Protein 7RG6 (pdb70)

Structure (mmCIF, N/CA/C/O backbone):
data_7RG6
#
_entry.id   7RG6
#
_cell.length_a   78.692
_cell.length_b   90.310
_cell.length_c   100.000
_cell.angle_alpha   90.000
_cell.angle_beta   90.000
_cell.angle_gamma   90.000
#
_symmetry.space_group_name_H-M   'P 21 21 21'
#
loop_
_entity.id
_entity.type
_entity.pdbx_description
1 polymer 'Importin subunit alpha-1'
2 polymer 'Non-structural protein ORF4b'
3 water water
#
loop_
_atom_site.group_PDB
_atom_site.id
_atom_site.type_symbol
_atom_site.label_atom_id
_atom_site.label_alt_id
_atom_site.label_comp_id
_atom_site.label_asym_id
_atom_site.label_entity_id
_atom_site.label_seq_id
_atom_site.pdbx_PDB_ins_code
_atom_site.Cartn_x
_atom_site.Cartn_y
_atom_site.Cartn_z
_atom_site.occupancy
_atom_site.B_iso_or_equiv
_atom_site.auth_seq_id
_atom_site.auth_comp_id
_atom_site.auth_asym_id
_atom_site.auth_atom_id
_atom_site.pdbx_PDB_model_num
ATOM 1 N N . GLY A 1 53 ? 6.16593 -17.62491 19.47668 1.000 66.16748 72 GLY A N 1
ATOM 2 C CA . GLY A 1 53 ? 4.99100 -17.45141 20.30952 1.000 60.96938 72 GLY A CA 1
ATOM 3 C C . GLY A 1 53 ? 3.79124 -16.96124 19.52564 1.000 68.92085 72 GLY A C 1
ATOM 4 O O . GLY A 1 53 ? 2.91699 -17.74387 19.14965 1.000 66.53863 72 GLY A O 1
ATOM 7 N N . THR A 1 54 ? 3.75186 -15.65437 19.27923 1.000 71.89190 73 THR A N 1
ATOM 8 C CA . THR A 1 54 ? 2.68457 -15.01353 18.51906 1.000 66.15953 73 THR A CA 1
ATOM 9 C C . THR A 1 54 ? 3.19210 -14.53287 17.16252 1.000 65.41435 73 THR A C 1
ATOM 10 O O . THR A 1 54 ? 2.80066 -13.47199 16.67203 1.000 62.09951 73 THR A O 1
ATOM 21 N N . VAL A 1 55 ? 4.06694 -15.31934 16.54069 1.000 66.17529 74 VAL A N 1
ATOM 22 C CA . VAL A 1 55 ? 4.71813 -14.95575 15.28852 1.000 70.59829 74 VAL A CA 1
ATOM 23 C C . VAL A 1 55 ? 4.22424 -15.89036 14.19324 1.000 67.10180 74 VAL A C 1
ATOM 24 O O . VAL A 1 55 ? 4.25323 -17.11678 14.35285 1.000 63.17093 74 VAL A O 1
ATOM 37 N N . ASN A 1 56 ? 3.76468 -15.30757 13.08532 1.000 64.16637 75 ASN A N 1
ATOM 38 C CA . ASN A 1 56 ? 3.38087 -16.06017 11.89182 1.000 59.45988 75 ASN A CA 1
ATOM 39 C C . ASN A 1 56 ? 2.14346 -16.92232 12.13420 1.000 59.01181 75 ASN A C 1
ATOM 40 O O . ASN A 1 56 ? 2.03407 -18.03095 11.60916 1.000 60.58602 75 ASN A O 1
ATOM 51 N N . TRP A 1 57 ? 1.20453 -16.41578 12.92671 1.000 54.88368 76 TRP A N 1
ATOM 52 C CA . TRP A 1 57 ? -0.06391 -17.10762 13.09260 1.000 47.03482 76 TRP A CA 1
ATOM 53 C C . TRP A 1 57 ? -0.86570 -17.05738 11.79614 1.000 51.75795 76 TRP A C 1
ATOM 54 O O . TRP A 1 57 ? -0.70756 -16.14995 10.97460 1.000 50.19951 76 TRP A O 1
ATOM 75 N N . SER A 1 58 ? -1.73612 -18.04387 11.62037 1.000 50.28778 77 SER A N 1
ATOM 76 C CA . SER A 1 58 ? -2.72114 -18.01351 10.55241 1.000 51.17975 77 SER A CA 1
ATOM 77 C C . SER A 1 58 ? -3.94888 -17.24698 11.02708 1.000 48.70274 77 SER A C 1
ATOM 78 O O . SER A 1 58 ? -4.23073 -17.17201 12.22648 1.000 53.10805 77 SER A O 1
ATOM 86 N N . VAL A 1 59 ? -4.67910 -16.66795 10.07214 1.000 42.41658 78 VAL A N 1
ATOM 87 C CA . VAL A 1 59 ? -5.91828 -15.98273 10.42297 1.000 47.37525 78 VAL A CA 1
ATOM 88 C C . VAL A 1 59 ? -6.87319 -16.94201 11.11664 1.000 43.51257 78 VAL A C 1
ATOM 89 O O . VAL A 1 59 ? -7.64544 -16.53768 11.99472 1.000 44.61521 78 VAL A O 1
ATOM 102 N N . GLU A 1 60 ? -6.83573 -18.22330 10.74401 1.000 45.94516 79 GLU A N 1
ATOM 103 C CA . GLU A 1 60 ? -7.66664 -19.21631 11.41624 1.000 52.31246 79 GLU A CA 1
ATOM 104 C C . GLU A 1 60 ? -7.33368 -19.28727 12.90048 1.000 39.05478 79 GLU A C 1
ATOM 105 O O . GLU A 1 60 ? -8.22924 -19.28364 13.75293 1.000 50.14750 79 GLU A O 1
ATOM 117 N N . ASP A 1 61 ? -6.04148 -19.35932 13.22724 1.000 43.98976 80 ASP A N 1
ATOM 118 C CA . ASP A 1 61 ? -5.63495 -19.44153 14.62586 1.000 47.75432 80 ASP A CA 1
ATOM 119 C C . ASP A 1 61 ? -5.97117 -18.15875 15.37426 1.000 41.69688 80 ASP A C 1
ATOM 120 O O . ASP A 1 61 ? -6.39703 -18.20257 16.53478 1.000 41.02421 80 ASP A O 1
ATOM 129 N N . ILE A 1 62 ? -5.78172 -17.00669 14.72857 1.000 41.29416 81 ILE A N 1
ATOM 130 C CA . ILE A 1 62 ? -6.13659 -15.73802 15.35676 1.000 38.95521 81 ILE A CA 1
ATOM 131 C C . ILE A 1 62 ? -7.62236 -15.70723 15.68484 1.000 33.78761 81 ILE A C 1
ATOM 132 O O . ILE A 1 62 ? -8.02474 -15.28434 16.77607 1.000 41.69115 81 ILE A O 1
ATOM 148 N N . VAL A 1 63 ? -8.46051 -16.15537 14.74789 1.000 40.21481 82 VAL A N 1
ATOM 149 C CA . VAL A 1 63 ? -9.89940 -16.16678 14.98386 1.000 37.34591 82 VAL A CA 1
ATOM 150 C C . VAL A 1 63 ? -10.24802 -17.13798 16.10271 1.000 36.86113 82 VAL A C 1
ATOM 151 O O . VAL A 1 63 ? -11.07975 -16.83722 16.96711 1.000 36.17176 82 VAL A O 1
ATOM 164 N N . LYS A 1 64 ? -9.62804 -18.32029 16.10242 1.000 42.08051 83 LYS A N 1
ATOM 165 C CA . LYS A 1 64 ? -9.90000 -19.29189 17.15683 1.000 45.34802 83 LYS A CA 1
ATOM 166 C C . LYS A 1 64 ? -9.54109 -18.72661 18.52474 1.000 35.17114 83 LYS A C 1
ATOM 167 O O . LYS A 1 64 ? -10.27654 -18.92165 19.49927 1.000 42.40834 83 LYS A O 1
ATOM 186 N N . GLY A 1 65 ? -8.41811 -18.01323 18.61403 1.000 36.99541 84 GLY A N 1
ATOM 187 C CA . GLY A 1 65 ? -8.02513 -17.43271 19.88641 1.000 38.31682 84 GLY A CA 1
ATOM 188 C C . GLY A 1 65 ? -8.93177 -16.29694 20.32054 1.000 41.68390 84 GLY A C 1
ATOM 189 O O . GLY A 1 65 ? -9.30915 -16.20582 21.49229 1.000 36.51107 84 GLY A O 1
ATOM 193 N N . ILE A 1 66 ? -9.29955 -15.41730 19.38590 1.000 37.07255 85 ILE A N 1
ATOM 194 C CA . ILE A 1 66 ? -10.12541 -14.27152 19.75163 1.000 40.79076 85 ILE A CA 1
ATOM 195 C C . ILE A 1 66 ? -11.54464 -14.70823 20.09028 1.000 39.59530 85 ILE A C 1
ATOM 196 O O . ILE A 1 66 ? -12.22527 -14.05552 20.89130 1.000 45.86231 85 ILE A O 1
ATOM 212 N N . ASN A 1 67 ? -12.01530 -15.81094 19.50654 1.000 44.81286 86 ASN A N 1
ATOM 213 C CA . ASN A 1 67 ? -13.35981 -16.29695 19.78967 1.000 42.62241 86 ASN A CA 1
ATOM 214 C C . ASN A 1 67 ? -13.44487 -17.09745 21.08243 1.000 49.27490 86 ASN A C 1
ATOM 215 O O . ASN A 1 67 ? -14.55487 -17.41656 21.52086 1.000 49.63039 86 ASN A O 1
ATOM 226 N N . SER A 1 68 ? -12.31548 -17.43858 21.69416 1.000 47.35352 87 SER A N 1
ATOM 227 C CA . SER A 1 68 ? -12.34836 -18.05257 23.01273 1.000 43.60489 87 SER A CA 1
ATOM 228 C C . SER A 1 68 ? -12.69709 -17.00866 24.06516 1.000 45.71017 87 SER A C 1
ATOM 229 O O . SER A 1 68 ? -12.35657 -15.82845 23.94344 1.000 62.19739 87 SER A O 1
ATOM 237 N N . ASN A 1 69 ? -13.38404 -17.44984 25.11531 1.000 51.56759 88 ASN A N 1
ATOM 238 C CA . ASN A 1 69 ? -13.71512 -16.57085 26.22593 1.000 59.24084 88 ASN A CA 1
ATOM 239 C C . ASN A 1 69 ? -12.59994 -16.50020 27.23780 1.000 49.08465 88 ASN A C 1
ATOM 240 O O . ASN A 1 69 ? -12.84579 -16.33096 28.43668 1.000 60.73586 88 ASN A O 1
ATOM 251 N N . ASN A 1 70 ? -11.35895 -16.67320 26.78057 1.000 41.69935 89 ASN A N 1
ATOM 252 C CA . ASN A 1 70 ? -10.17190 -16.60099 27.62415 1.000 42.34275 89 ASN A CA 1
ATOM 253 C C . ASN A 1 70 ? -9.42782 -15.31842 27.26959 1.000 33.51463 89 ASN A C 1
ATOM 254 O O . ASN A 1 70 ? -8.83656 -15.21357 26.18853 1.000 30.34066 89 ASN A O 1
ATOM 265 N N . LEU A 1 71 ? -9.45321 -14.34827 28.18738 1.000 34.18677 90 LEU A N 1
ATOM 266 C CA . LEU A 1 71 ? -8.89543 -13.03056 27.89544 1.000 34.30173 90 LEU A CA 1
ATOM 267 C C . LEU A 1 71 ? -7.41325 -13.10495 27.55107 1.000 38.81255 90 LEU A C 1
ATOM 268 O O . LEU A 1 71 ? -6.92950 -12.31351 26.73567 1.000 37.14793 90 LEU A O 1
ATOM 284 N N . GLU A 1 72 ? -6.67821 -14.04990 28.14074 1.000 39.85468 91 GLU A N 1
ATOM 285 C CA . GLU A 1 72 ? -5.25505 -14.16897 27.83180 1.000 30.14158 91 GLU A CA 1
ATOM 286 C C . GLU A 1 72 ? -5.04073 -14.77205 26.44715 1.000 31.39058 91 GLU A C 1
ATOM 287 O O . GLU A 1 72 ? -4.15689 -14.33248 25.69969 1.000 36.76529 91 GLU A O 1
ATOM 299 N N . SER A 1 73 ? -5.83957 -15.77875 26.08413 1.000 32.81111 92 SER A N 1
ATOM 300 C CA . SER A 1 73 ? -5.78164 -16.29920 24.72196 1.000 38.57607 92 SER A CA 1
ATOM 301 C C . SER A 1 73 ? -6.18574 -15.22605 23.71955 1.000 35.95590 92 SER A C 1
ATOM 302 O O . SER A 1 73 ? -5.59517 -15.11663 22.63814 1.000 30.62549 92 SER A O 1
ATOM 310 N N . GLN A 1 74 ? -7.19402 -14.42148 24.06520 1.000 33.07982 93 GLN A N 1
ATOM 311 C CA . GLN A 1 74 ? -7.58019 -13.31198 23.20164 1.000 36.78610 93 GLN A CA 1
ATOM 312 C C . GLN A 1 74 ? -6.43801 -12.31815 23.04102 1.000 32.86491 93 GLN A C 1
ATOM 313 O O . GLN A 1 74 ? -6.19868 -11.81217 21.94090 1.000 31.69545 93 GLN A O 1
ATOM 327 N N . LEU A 1 75 ? -5.73068 -12.01476 24.13178 1.000 32.41646 94 LEU A N 1
ATOM 328 C CA . LEU A 1 75 ? -4.60644 -11.08800 24.05253 1.000 35.23061 94 LEU A CA 1
ATOM 329 C C . LEU A 1 75 ? -3.50199 -11.63904 23.16045 1.000 39.24210 94 LEU A C 1
ATOM 330 O O . LEU A 1 75 ? -2.92691 -10.90688 22.34640 1.000 37.26064 94 LEU A O 1
ATOM 346 N N . GLN A 1 76 ? -3.18458 -12.92660 23.30349 1.000 35.16679 95 GLN A N 1
ATOM 347 C CA . GLN A 1 76 ? -2.13835 -13.51115 22.46921 1.000 35.97808 95 GLN A CA 1
ATOM 348 C C . GLN A 1 76 ? -2.54698 -13.52072 21.00069 1.000 34.71739 95 GLN A C 1
ATOM 349 O O . GLN A 1 76 ? -1.72710 -13.23338 20.11870 1.000 31.80852 95 GLN A O 1
ATOM 363 N N . ALA A 1 77 ? -3.81304 -13.83101 20.71719 1.000 33.67886 96 ALA A N 1
ATOM 364 C CA . ALA A 1 77 ? -4.27654 -13.81681 19.33417 1.000 35.90748 96 ALA A CA 1
ATOM 365 C C . ALA A 1 77 ? -4.26971 -12.40149 18.76660 1.000 32.04927 96 ALA A C 1
ATOM 366 O O . ALA A 1 77 ? -3.92606 -12.19565 17.59735 1.000 35.16189 96 ALA A O 1
ATOM 373 N N . THR A 1 78 ? -4.63139 -11.41143 19.58290 1.000 31.89150 97 THR A N 1
ATOM 374 C CA . THR A 1 78 ? -4.63401 -10.02923 19.11805 1.000 34.80068 97 THR A CA 1
ATOM 375 C C . THR A 1 78 ? -3.21618 -9.54553 18.84885 1.000 34.10618 97 THR A C 1
ATOM 376 O O . THR A 1 78 ? -2.97440 -8.81701 17.88098 1.000 35.27622 97 THR A O 1
ATOM 387 N N . GLN A 1 79 ? -2.26003 -9.95573 19.68174 1.000 40.18038 98 GLN A N 1
ATOM 388 C CA . GLN A 1 79 ? -0.86623 -9.62042 19.41230 1.000 36.06328 98 GLN A CA 1
ATOM 389 C C . GLN A 1 79 ? -0.37377 -10.30592 18.14299 1.000 39.82521 98 GLN A C 1
ATOM 390 O O . GLN A 1 79 ? 0.38141 -9.71314 17.36320 1.000 34.05945 98 GLN A O 1
ATOM 404 N N . ALA A 1 80 ? -0.77964 -11.55814 17.92147 1.000 36.01839 99 ALA A N 1
ATOM 405 C CA . ALA A 1 80 ? -0.42425 -12.22732 16.67453 1.000 41.19078 99 ALA A CA 1
ATOM 406 C C . ALA A 1 80 ? -0.98252 -11.46828 15.47621 1.000 41.01914 99 ALA A C 1
ATOM 407 O O . ALA A 1 80 ? -0.29897 -11.30316 14.45884 1.000 34.89682 99 ALA A O 1
ATOM 414 N N . ALA A 1 81 ? -2.22510 -10.99205 15.58522 1.000 42.11301 100 ALA A N 1
ATOM 415 C CA . ALA A 1 81 ? -2.80982 -10.18510 14.51898 1.000 40.43274 100 ALA A CA 1
ATOM 416 C C . ALA A 1 81 ? -2.01811 -8.90127 14.30587 1.000 40.65432 100 ALA A C 1
ATOM 417 O O . ALA A 1 81 ? -1.75008 -8.50791 13.16471 1.000 39.17498 100 ALA A O 1
ATOM 424 N N . ARG A 1 82 ? -1.64417 -8.22904 15.39545 1.000 36.53442 101 ARG A N 1
ATOM 425 C CA . ARG A 1 82 ? -0.84314 -7.01483 15.28148 1.000 40.60643 101 ARG A CA 1
ATOM 426 C C . ARG A 1 82 ? 0.45646 -7.29063 14.53714 1.000 44.19190 101 ARG A C 1
ATOM 427 O O . ARG A 1 82 ? 0.85217 -6.53003 13.64658 1.000 41.38506 101 ARG A O 1
ATOM 448 N N . LYS A 1 83 ? 1.14258 -8.37518 14.90043 1.000 41.97154 102 LYS A N 1
ATOM 449 C CA . LYS A 1 83 ? 2.40647 -8.69803 14.24640 1.000 44.20579 102 LYS A CA 1
ATOM 450 C C . LYS A 1 83 ? 2.19360 -9.03809 12.77705 1.000 37.61068 102 LYS A C 1
ATOM 451 O O . LYS A 1 83 ? 3.01566 -8.67946 11.92626 1.000 41.59237 102 LYS A O 1
ATOM 470 N N . LEU A 1 84 ? 1.09494 -9.72456 12.45716 1.000 40.60405 103 LEU A N 1
ATOM 471 C CA . LEU A 1 84 ? 0.78889 -10.00403 11.05795 1.000 47.04011 103 LEU A CA 1
ATOM 472 C C . LEU A 1 84 ? 0.57535 -8.71138 10.27861 1.000 46.98928 103 LEU A C 1
ATOM 473 O O . LEU A 1 84 ? 1.08658 -8.55577 9.16332 1.000 40.83584 103 LEU A O 1
ATOM 489 N N . LEU A 1 85 ? -0.17275 -7.76920 10.85404 1.000 41.43269 104 LEU A N 1
ATOM 490 C CA . LEU A 1 85 ? -0.47740 -6.51061 10.18676 1.000 42.59970 104 LEU A CA 1
ATOM 491 C C . LEU A 1 85 ? 0.69697 -5.54146 10.17450 1.000 40.42687 104 LEU A C 1
ATOM 492 O O . LEU A 1 85 ? 0.60816 -4.49880 9.51754 1.000 44.27669 104 LEU A O 1
ATOM 508 N N . SER A 1 86 ? 1.78333 -5.85157 10.87917 1.000 47.58150 105 SER A N 1
ATOM 509 C CA . SER A 1 86 ? 2.96204 -4.99922 10.91893 1.000 52.01034 105 SER A CA 1
ATOM 510 C C . SER A 1 86 ? 4.07874 -5.49588 10.00900 1.000 44.74870 105 SER A C 1
ATOM 511 O O . SER A 1 86 ? 5.17894 -4.93597 10.03615 1.000 55.64114 105 SER A O 1
ATOM 519 N N . ARG A 1 87 ? 3.82854 -6.52781 9.20910 1.000 53.70010 106 ARG A N 1
ATOM 520 C CA . ARG A 1 87 ? 4.86286 -7.05653 8.33228 1.000 58.58254 106 ARG A CA 1
ATOM 521 C C . ARG A 1 87 ? 5.03551 -6.15254 7.11707 1.000 61.64528 106 ARG A C 1
ATOM 522 O O . ARG A 1 87 ? 4.07814 -5.55874 6.61170 1.000 61.09177 106 ARG A O 1
ATOM 543 N N . GLU A 1 88 ? 6.28144 -6.05835 6.64811 1.000 65.64930 107 GLU A N 1
ATOM 544 C CA . GLU A 1 88 ? 6.62656 -5.05115 5.65051 1.000 66.68767 107 GLU A CA 1
ATOM 545 C C . GLU A 1 88 ? 5.86637 -5.25736 4.34622 1.000 65.46690 107 GLU A C 1
ATOM 546 O O . GLU A 1 88 ? 5.43041 -4.28594 3.71672 1.000 70.21133 107 GLU A O 1
ATOM 558 N N . LYS A 1 89 ? 5.69496 -6.50558 3.92262 1.000 64.58066 108 LYS A N 1
ATOM 559 C CA . LYS A 1 89 ? 5.15001 -6.81511 2.60836 1.000 66.50719 108 LYS A CA 1
ATOM 560 C C . LYS A 1 89 ? 3.78539 -7.47676 2.73237 1.000 66.71344 108 LYS A C 1
ATOM 561 O O . LYS A 1 89 ? 3.63529 -8.47872 3.43953 1.000 66.73128 108 LYS A O 1
ATOM 580 N N . GLN A 1 90 ? 2.79718 -6.90842 2.04204 1.000 66.65406 109 GLN A N 1
ATOM 581 C CA . GLN A 1 90 ? 1.49147 -7.52577 1.85646 1.000 62.83940 109 GLN A CA 1
ATOM 582 C C . GLN A 1 90 ? 0.83044 -7.87683 3.18251 1.000 63.28305 109 GLN A C 1
ATOM 583 O O . GLN A 1 90 ? 0.57680 -9.05723 3.45461 1.000 65.82058 109 GLN A O 1
ATOM 597 N N . PRO A 1 91 ? 0.53029 -6.89587 4.02703 1.000 59.69151 110 PRO A N 1
ATOM 598 C CA . PRO A 1 91 ? -0.22843 -7.18091 5.25195 1.000 51.76428 110 PRO A CA 1
ATOM 599 C C . PRO A 1 91 ? -1.62471 -7.66965 4.91446 1.000 50.11201 110 PRO A C 1
ATOM 600 O O . PRO A 1 91 ? -2.36094 -7.00061 4.17461 1.000 53.20855 110 PRO A O 1
ATOM 611 N N . PRO A 1 92 ? -2.03103 -8.83815 5.43078 1.000 52.78342 111 PRO A N 1
ATOM 612 C CA . PRO A 1 92 ? -3.35315 -9.37409 5.07356 1.000 49.31833 111 PRO A CA 1
ATOM 613 C C . PRO A 1 92 ? -4.49270 -8.62113 5.74255 1.000 48.28458 111 PRO A C 1
ATOM 614 O O . PRO A 1 92 ? -5.20052 -9.17030 6.59243 1.000 42.54999 111 PRO A O 1
ATOM 625 N N . ILE A 1 93 ? -4.68396 -7.35983 5.35472 1.000 45.81782 112 ILE A N 1
ATOM 626 C CA . ILE A 1 93 ? -5.72615 -6.54313 5.96857 1.000 41.71348 112 ILE A CA 1
ATOM 627 C C . ILE A 1 93 ? -7.10620 -7.05204 5.56930 1.000 40.89312 112 ILE A C 1
ATOM 628 O O . ILE A 1 93 ? -8.00263 -7.19353 6.41088 1.000 40.41410 112 ILE A O 1
ATOM 644 N N . ASP A 1 94 ? -7.29887 -7.33315 4.27818 1.000 40.54568 113 ASP A N 1
ATOM 645 C CA . ASP A 1 94 ? -8.60799 -7.77658 3.81003 1.000 46.08002 113 ASP A CA 1
ATOM 646 C C . ASP A 1 94 ? -9.01327 -9.09233 4.46208 1.000 44.09087 113 ASP A C 1
ATOM 647 O O . ASP A 1 94 ? -10.18164 -9.28125 4.81746 1.000 40.28309 113 ASP A O 1
ATOM 656 N N . ASN A 1 95 ? -8.06527 -10.01762 4.62521 1.000 44.62120 114 ASN A N 1
ATOM 657 C CA . ASN A 1 95 ? -8.38520 -11.28265 5.27930 1.000 49.66255 114 ASN A CA 1
ATOM 658 C C . ASN A 1 95 ? -8.81533 -11.05508 6.72226 1.000 42.58094 114 ASN A C 1
ATOM 659 O O . ASN A 1 95 ? -9.77065 -11.67724 7.20161 1.000 38.49983 114 ASN A O 1
ATOM 670 N N . ILE A 1 96 ? -8.12129 -10.16111 7.42905 1.000 42.77396 115 ILE A N 1
ATOM 671 C CA . ILE A 1 96 ? -8.48404 -9.85697 8.80918 1.000 40.16426 115 ILE A CA 1
ATOM 672 C C . ILE A 1 96 ? -9.87686 -9.24511 8.86852 1.000 39.06416 115 ILE A C 1
ATOM 673 O O . ILE A 1 96 ? -10.65511 -9.52172 9.79007 1.000 37.28432 115 ILE A O 1
ATOM 689 N N . ILE A 1 97 ? -10.21489 -8.40404 7.88977 1.000 39.10862 116 ILE A N 1
ATOM 690 C CA . ILE A 1 97 ? -11.53143 -7.77289 7.88425 1.000 39.03828 116 ILE A CA 1
ATOM 691 C C . ILE A 1 97 ? -12.61700 -8.80737 7.60957 1.000 35.22093 116 ILE A C 1
ATOM 692 O O . ILE A 1 97 ? -13.65205 -8.83820 8.28486 1.000 35.43412 116 ILE A O 1
ATOM 708 N N . ARG A 1 98 ? -12.39982 -9.66868 6.61199 1.000 37.81367 117 ARG A N 1
ATOM 709 C CA . ARG A 1 98 ? -13.40563 -10.67076 6.27458 1.000 45.82298 117 ARG A CA 1
ATOM 710 C C . ARG A 1 98 ? -13.66532 -11.61838 7.43776 1.000 45.72376 117 ARG A C 1
ATOM 711 O O . ARG A 1 98 ? -14.78864 -12.10813 7.59955 1.000 45.40452 117 ARG A O 1
ATOM 732 N N . ALA A 1 99 ? -12.64648 -11.89045 8.25540 1.000 44.94674 118 ALA A N 1
ATOM 733 C CA . ALA A 1 99 ? -12.83375 -12.73800 9.42532 1.000 41.14718 118 ALA A CA 1
ATOM 734 C C . ALA A 1 99 ? -13.73091 -12.09795 10.47584 1.000 42.99305 118 ALA A C 1
ATOM 735 O O . ALA A 1 99 ? -14.09547 -12.77271 11.44400 1.000 42.65894 118 ALA A O 1
ATOM 742 N N . GLY A 1 100 ? -14.09357 -10.82750 10.31157 1.000 36.62263 119 GLY A N 1
ATOM 743 C CA . GLY A 1 100 ? -14.95934 -10.16801 11.26945 1.000 39.21543 119 GLY A CA 1
ATOM 744 C C . GLY A 1 100 ? -14.28405 -9.80666 12.57188 1.000 31.79218 119 GLY A C 1
ATOM 745 O O . GLY A 1 100 ? -14.92899 -9.83472 13.62466 1.000 38.66247 119 GLY A O 1
ATOM 749 N N . LEU A 1 101 ? -13.00042 -9.45434 12.52948 1.000 32.44832 120 LEU A N 1
ATOM 750 C CA . LEU A 1 101 ? -12.23038 -9.19638 13.73817 1.000 36.21181 120 LEU A CA 1
ATOM 751 C C . LEU A 1 101 ? -12.26498 -7.74014 14.18503 1.000 39.23925 120 LEU A C 1
ATOM 752 O O . LEU A 1 101 ? -11.87802 -7.45329 15.32334 1.000 39.32559 120 LEU A O 1
ATOM 768 N N . ILE A 1 102 ? -12.71998 -6.81754 13.33347 1.000 36.50188 121 ILE A N 1
ATOM 769 C CA . ILE A 1 102 ? -12.72373 -5.40287 13.71328 1.000 38.62497 121 ILE A CA 1
ATOM 770 C C . ILE A 1 102 ? -13.61933 -5.14699 14.91621 1.000 29.57996 121 ILE A C 1
ATOM 771 O O . ILE A 1 102 ? -13.18590 -4.43889 15.84476 1.000 35.08542 121 ILE A O 1
ATOM 787 N N . PRO A 1 103 ? -14.85694 -5.64907 14.97547 1.000 38.89967 122 PRO A N 1
ATOM 788 C CA . PRO A 1 103 ? -15.67308 -5.41947 16.17922 1.000 40.98106 122 PRO A CA 1
ATOM 789 C C . PRO A 1 103 ? -15.01589 -5.92908 17.44909 1.000 33.40020 122 PRO A C 1
ATOM 790 O O . PRO A 1 103 ? -15.12136 -5.28543 18.50054 1.000 36.78279 122 PRO A O 1
ATOM 801 N N . LYS A 1 104 ? -14.32332 -7.06832 17.37820 1.000 35.06915 123 LYS A N 1
ATOM 802 C CA . LYS A 1 104 ? -13.66194 -7.59981 18.56490 1.000 38.26051 123 LYS A CA 1
ATOM 803 C C . LYS A 1 104 ? -12.51381 -6.70137 19.00925 1.000 34.95013 123 LYS A C 1
ATOM 804 O O . LYS A 1 104 ? -12.34409 -6.45534 20.20858 1.000 32.96463 123 LYS A O 1
ATOM 823 N N . PHE A 1 105 ? -11.71303 -6.20388 18.06242 1.000 34.13868 124 PHE A N 1
ATOM 824 C CA . PHE A 1 105 ? -10.65811 -5.25919 18.41754 1.000 29.38554 124 PHE A CA 1
ATOM 825 C C . PHE A 1 105 ? -11.24231 -3.99539 19.04061 1.000 30.24535 124 PHE A C 1
ATOM 826 O O . PHE A 1 105 ? -10.71038 -3.47246 20.02968 1.000 33.68357 124 PHE A O 1
ATOM 843 N N . VAL A 1 106 ? -12.33498 -3.48340 18.46852 1.000 31.55366 125 VAL A N 1
ATOM 844 C CA . VAL A 1 106 ? -12.94687 -2.27382 19.00898 1.000 33.69032 125 VAL A CA 1
ATOM 845 C C . VAL A 1 106 ? -13.45333 -2.52269 20.42391 1.000 32.20126 125 VAL A C 1
ATOM 846 O O . VAL A 1 106 ? -13.35724 -1.65053 21.29533 1.000 34.48750 125 VAL A O 1
ATOM 859 N N . SER A 1 107 ? -14.00238 -3.71293 20.67789 1.000 34.55453 126 SER A N 1
ATOM 860 C CA . SER A 1 107 ? -14.44804 -4.03228 22.03136 1.000 34.74692 126 SER A CA 1
ATOM 861 C C . SER A 1 107 ? -13.26229 -4.14916 22.98167 1.000 31.96791 126 SER A C 1
ATOM 862 O O . SER A 1 107 ? -13.34192 -3.72306 24.13960 1.000 38.37752 126 SER A O 1
ATOM 870 N N . PHE A 1 108 ? -12.15332 -4.72551 22.50869 1.000 32.14852 127 PHE A N 1
ATOM 871 C CA . PHE A 1 108 ? -10.95502 -4.81123 23.33566 1.000 34.33257 127 PHE A CA 1
ATOM 872 C C . PHE A 1 108 ? -10.42845 -3.42599 23.68791 1.000 41.84922 127 PHE A C 1
ATOM 873 O O . PHE A 1 108 ? -9.85098 -3.23477 24.76439 1.000 36.58967 127 PHE A O 1
ATOM 890 N N . LEU A 1 109 ? -10.61117 -2.45168 22.79188 1.000 32.86256 128 LEU A N 1
ATOM 891 C CA . LEU A 1 109 ? -10.16851 -1.09181 23.08938 1.000 39.59614 128 LEU A CA 1
ATOM 892 C C . LEU A 1 109 ? -10.73532 -0.58983 24.41368 1.000 37.86913 128 LEU A C 1
ATOM 893 O O . LEU A 1 109 ? -10.14160 0.28625 25.05192 1.000 39.69212 128 LEU A O 1
ATOM 909 N N . GLY A 1 110 ? -11.87572 -1.12580 24.84061 1.000 41.48305 129 GLY A N 1
ATOM 910 C CA . GLY A 1 110 ? -12.54368 -0.68830 26.04656 1.000 40.90909 129 GLY A CA 1
ATOM 911 C C . GLY A 1 110 ? -12.24995 -1.49007 27.29596 1.000 45.09459 129 GLY A C 1
ATOM 912 O O . GLY A 1 110 ? -12.91893 -1.27895 28.31460 1.000 49.49283 129 GLY A O 1
ATOM 916 N N . LYS A 1 111 ? -11.27372 -2.39892 27.26319 1.000 44.50661 130 LYS A N 1
ATOM 917 C CA . LYS A 1 111 ? -10.93545 -3.20892 28.43470 1.000 45.10405 130 LYS A CA 1
ATOM 918 C C . LYS A 1 111 ? -9.89270 -2.46265 29.26218 1.000 40.86935 130 LYS A C 1
ATOM 919 O O . LYS A 1 111 ? -8.68456 -2.68708 29.16116 1.000 40.83340 130 LYS A O 1
ATOM 938 N N . THR A 1 112 ? -10.38756 -1.55438 30.10711 1.000 46.78167 131 THR A N 1
ATOM 939 C CA . THR A 1 112 ? -9.49878 -0.76286 30.95049 1.000 43.24592 131 THR A CA 1
ATOM 940 C C . THR A 1 112 ? -8.68149 -1.64318 31.88776 1.000 52.60189 131 THR A C 1
ATOM 941 O O . THR A 1 112 ? -7.55907 -1.28018 32.25863 1.000 49.67853 131 THR A O 1
ATOM 952 N N . ASP A 1 113 ? -9.22053 -2.79932 32.27837 1.000 50.23069 132 ASP A N 1
ATOM 953 C CA . ASP A 1 113 ? -8.53478 -3.68935 33.20563 1.000 51.69114 132 ASP A CA 1
ATOM 954 C C . ASP A 1 113 ? -7.42807 -4.50476 32.55001 1.000 49.68059 132 ASP A C 1
ATOM 955 O O . ASP A 1 113 ? -6.69895 -5.20559 33.25993 1.000 56.13982 132 ASP A O 1
ATOM 964 N N . CYS A 1 114 ? -7.28121 -4.43591 31.21874 1.000 48.21371 133 CYS A N 1
ATOM 965 C CA . CYS A 1 114 ? -6.24089 -5.17650 30.49844 1.000 40.22597 133 CYS A CA 1
ATOM 966 C C . CYS A 1 114 ? -5.62124 -4.22648 29.47056 1.000 48.94902 133 CYS A C 1
ATOM 967 O O . CYS A 1 114 ? -5.92963 -4.27419 28.27869 1.000 42.04401 133 CYS A O 1
ATOM 975 N N . SER A 1 115 ? -4.72885 -3.35842 29.94326 1.000 40.85182 134 SER A N 1
ATOM 976 C CA . SER A 1 115 ? -4.09048 -2.40664 29.04404 1.000 42.81968 134 SER A CA 1
ATOM 977 C C . SER A 1 115 ? -3.30777 -3.06981 27.91257 1.000 46.85653 134 SER A C 1
ATOM 978 O O . SER A 1 115 ? -3.26277 -2.48410 26.81553 1.000 42.85803 134 SER A O 1
ATOM 986 N N . PRO A 1 116 ? -2.68072 -4.23836 28.09138 1.000 46.79804 135 PRO A N 1
ATOM 987 C CA . PRO A 1 116 ? -1.96240 -4.84201 26.95581 1.000 35.38849 135 PRO A CA 1
ATOM 988 C C . PRO A 1 116 ? -2.85714 -5.12855 25.76198 1.000 39.52442 135 PRO A C 1
ATOM 989 O O . PRO A 1 116 ? -2.45447 -4.87625 24.61922 1.000 37.26655 135 PRO A O 1
ATOM 1000 N N . ILE A 1 117 ? -4.06420 -5.65303 25.98858 1.000 33.60519 136 ILE A N 1
ATOM 1001 C CA . ILE A 1 117 ? -4.94163 -5.94427 24.86011 1.000 36.38147 136 ILE A CA 1
ATOM 1002 C C . ILE A 1 117 ? -5.46453 -4.64927 24.25310 1.000 39.90231 136 ILE A C 1
ATOM 1003 O O . ILE A 1 117 ? -5.64862 -4.55998 23.03437 1.000 34.76414 136 ILE A O 1
ATOM 1019 N N . GLN A 1 118 ? -5.69529 -3.62308 25.07628 1.000 35.59549 137 GLN A N 1
ATOM 1020 C CA . GLN A 1 118 ? -6.01192 -2.30528 24.53690 1.000 32.91460 137 GLN A CA 1
ATOM 1021 C C . GLN A 1 118 ? -4.93460 -1.85491 23.55868 1.000 34.64421 137 GLN A C 1
ATOM 1022 O O . GLN A 1 118 ? -5.23039 -1.43073 22.43661 1.000 36.95886 137 GLN A O 1
ATOM 1036 N N . PHE A 1 119 ? -3.66954 -1.95694 23.97116 1.000 33.52862 138 PHE A N 1
ATOM 1037 C CA . PHE A 1 119 ? -2.56874 -1.50347 23.12751 1.000 32.13723 138 PHE A CA 1
ATOM 1038 C C . PHE A 1 119 ? -2.47262 -2.33069 21.85145 1.000 35.97218 138 PHE A C 1
ATOM 1039 O O . PHE A 1 119 ? -2.30419 -1.78430 20.75459 1.000 33.26112 138 PHE A O 1
ATOM 1056 N N . GLU A 1 120 ? -2.57247 -3.65667 21.97695 1.000 33.34266 139 GLU A N 1
ATOM 1057 C CA . GLU A 1 120 ? -2.43829 -4.52107 20.80765 1.000 36.58172 139 GLU A CA 1
ATOM 1058 C C . GLU A 1 120 ? -3.56866 -4.28583 19.81209 1.000 29.83997 139 GLU A C 1
ATOM 1059 O O . GLU A 1 120 ? -3.33418 -4.21547 18.59861 1.000 29.50039 139 GLU A O 1
ATOM 1071 N N . SER A 1 121 ? -4.80375 -4.16008 20.30444 1.000 26.49587 140 SER A N 1
ATOM 1072 C CA . SER A 1 121 ? -5.93124 -3.91329 19.41500 1.000 34.35914 140 SER A CA 1
ATOM 1073 C C . SER A 1 121 ? -5.84780 -2.52507 18.79390 1.000 31.82010 140 SER A C 1
ATOM 1074 O O . SER A 1 121 ? -6.20413 -2.34356 17.62540 1.000 28.58985 140 SER A O 1
ATOM 1082 N N . ALA A 1 122 ? -5.37161 -1.53286 19.55167 1.000 31.97183 141 ALA A N 1
ATOM 1083 C CA . ALA A 1 122 ? -5.20148 -0.19975 18.98705 1.000 29.79729 141 ALA A CA 1
ATOM 1084 C C . ALA A 1 122 ? -4.16458 -0.21091 17.87483 1.000 30.40380 141 ALA A C 1
ATOM 1085 O O . ALA A 1 122 ? -4.35495 0.42244 16.83336 1.000 29.01788 141 ALA A O 1
ATOM 1092 N N . TRP A 1 123 ? -3.06219 -0.93324 18.07662 1.000 29.62547 142 TRP A N 1
ATOM 1093 C CA . TRP A 1 123 ? -2.03760 -1.04536 17.04193 1.000 32.61635 142 TRP A CA 1
ATOM 1094 C C . TRP A 1 123 ? -2.58725 -1.74907 15.80430 1.000 33.16553 142 TRP A C 1
ATOM 1095 O O . TRP A 1 123 ? -2.37629 -1.29795 14.66878 1.000 27.73186 142 TRP A O 1
ATOM 1116 N N . ALA A 1 124 ? -3.30310 -2.85859 16.00443 1.000 34.66624 143 ALA A N 1
ATOM 1117 C CA . ALA A 1 124 ? -3.87799 -3.57584 14.87031 1.000 30.20290 143 ALA A CA 1
ATOM 1118 C C . ALA A 1 124 ? -4.85198 -2.69437 14.09573 1.000 29.55862 143 ALA A C 1
ATOM 1119 O O . ALA A 1 124 ? -4.82980 -2.66760 12.85824 1.000 31.12205 143 ALA A O 1
ATOM 1126 N N . LEU A 1 125 ? -5.71318 -1.96080 14.80671 1.000 26.41840 144 LEU A N 1
ATOM 1127 C CA . LEU A 1 125 ? -6.67803 -1.09674 14.13762 1.000 25.94983 144 LEU A CA 1
ATOM 1128 C C . LEU A 1 125 ? -5.99626 0.07940 13.45482 1.000 29.77295 144 LEU A C 1
ATOM 1129 O O . LEU A 1 125 ? -6.44630 0.51919 12.39200 1.000 35.37277 144 LEU A O 1
ATOM 1145 N N . THR A 1 126 ? -4.92065 0.60356 14.04557 1.000 28.69057 145 THR A N 1
ATOM 1146 C CA . THR A 1 126 ? -4.13234 1.63048 13.37724 1.000 28.32910 145 THR A CA 1
ATOM 1147 C C . THR A 1 126 ? -3.60665 1.11639 12.04629 1.000 36.05631 145 THR A C 1
ATOM 1148 O O . THR A 1 126 ? -3.69529 1.80022 11.02001 1.000 32.50098 145 THR A O 1
ATOM 1159 N N . ASN A 1 127 ? -3.05507 -0.09877 12.04643 1.000 32.86306 146 ASN A N 1
ATOM 1160 C CA . ASN A 1 127 ? -2.49462 -0.64093 10.81303 1.000 31.44823 146 ASN A CA 1
ATOM 1161 C C . ASN A 1 127 ? -3.58041 -0.93884 9.78750 1.000 32.04673 146 ASN A C 1
ATOM 1162 O O . ASN A 1 127 ? -3.35215 -0.77703 8.58285 1.000 35.84091 146 ASN A O 1
ATOM 1173 N N . ILE A 1 128 ? -4.76212 -1.36612 10.23573 1.000 28.54958 147 ILE A N 1
ATOM 1174 C CA . ILE A 1 128 ? -5.86302 -1.56950 9.29806 1.000 31.04341 147 ILE A CA 1
ATOM 1175 C C . ILE A 1 128 ? -6.30344 -0.23719 8.69893 1.000 37.84512 147 ILE A C 1
ATOM 1176 O O . ILE A 1 128 ? -6.54098 -0.13247 7.48965 1.000 34.34147 147 ILE A O 1
ATOM 1192 N N . ALA A 1 129 ? -6.42175 0.79965 9.53181 1.000 30.81698 148 ALA A N 1
ATOM 1193 C CA . ALA A 1 129 ? -6.86577 2.10693 9.06721 1.000 34.62082 148 ALA A CA 1
ATOM 1194 C C . ALA A 1 129 ? -5.83085 2.81102 8.20156 1.000 35.31141 148 ALA A C 1
ATOM 1195 O O . ALA A 1 129 ? -6.16259 3.82071 7.57120 1.000 36.07340 148 ALA A O 1
ATOM 1202 N N . SER A 1 130 ? -4.59654 2.31477 8.15795 1.000 33.08046 149 SER A N 1
ATOM 1203 C CA . SER A 1 130 ? -3.56148 2.90824 7.32263 1.000 34.34883 149 SER A CA 1
ATOM 1204 C C . SER A 1 130 ? -3.66561 2.48602 5.86404 1.000 34.47417 149 SER A C 1
ATOM 1205 O O . SER A 1 130 ? -2.89681 2.98651 5.03598 1.000 42.22832 149 SER A O 1
ATOM 1213 N N . GLY A 1 131 ? -4.58744 1.58707 5.53066 1.000 37.46484 150 GLY A N 1
ATOM 1214 C CA . GLY A 1 131 ? -4.68762 1.07746 4.17868 1.000 41.85940 150 GLY A CA 1
ATOM 1215 C C . GLY A 1 131 ? -5.61879 1.88249 3.29818 1.000 41.66999 150 GLY A C 1
ATOM 1216 O O . GLY A 1 131 ? -5.67692 3.11181 3.39829 1.000 40.32570 150 GLY A O 1
ATOM 1220 N N . THR A 1 132 ? -6.35620 1.19317 2.43194 1.000 39.46365 151 THR A N 1
ATOM 1221 C CA . THR A 1 132 ? -7.24571 1.85877 1.49672 1.000 42.51662 151 THR A CA 1
ATOM 1222 C C . THR A 1 132 ? -8.37773 2.56568 2.24090 1.000 44.62514 151 THR A C 1
ATOM 1223 O O . THR A 1 132 ? -8.57521 2.39645 3.44754 1.000 37.76400 151 THR A O 1
ATOM 1234 N N . SER A 1 133 ? -9.13516 3.37014 1.49249 1.000 39.73998 152 SER A N 1
ATOM 1235 C CA . SER A 1 133 ? -10.27537 4.06115 2.08147 1.000 37.36694 152 SER A CA 1
ATOM 1236 C C . SER A 1 133 ? -11.34529 3.07870 2.53913 1.000 34.86058 152 SER A C 1
ATOM 1237 O O . SER A 1 133 ? -12.04643 3.34070 3.52244 1.000 34.33873 152 SER A O 1
ATOM 1245 N N . GLU A 1 134 ? -11.47929 1.94119 1.85223 1.000 35.41082 153 GLU A N 1
ATOM 1246 C CA . GLU A 1 134 ? -12.46418 0.94608 2.26388 1.000 43.87153 153 GLU A CA 1
ATOM 1247 C C . GLU A 1 134 ? -12.08959 0.32248 3.60434 1.000 27.95369 153 GLU A C 1
ATOM 1248 O O . GLU A 1 134 ? -12.95894 0.06784 4.44475 1.000 36.47202 153 GLU A O 1
ATOM 1260 N N . GLN A 1 135 ? -10.79807 0.08498 3.83028 1.000 32.04832 154 GLN A N 1
ATOM 1261 C CA . GLN A 1 135 ? -10.36352 -0.51694 5.08860 1.000 38.25639 154 GLN A CA 1
ATOM 1262 C C . GLN A 1 135 ? -10.47224 0.47536 6.24245 1.000 31.91378 154 GLN A C 1
ATOM 1263 O O . GLN A 1 135 ? -10.90375 0.11367 7.34829 1.000 33.10551 154 GLN A O 1
ATOM 1277 N N . THR A 1 136 ? -10.10359 1.73622 6.00217 1.000 34.13217 155 THR A N 1
ATOM 1278 C CA . THR A 1 136 ? -10.34565 2.77046 7.00169 1.000 29.80287 155 THR A CA 1
ATOM 1279 C C . THR A 1 136 ? -11.83263 2.88202 7.31294 1.000 31.47789 155 THR A C 1
ATOM 1280 O O . THR A 1 136 ? -12.22341 3.05413 8.47469 1.000 34.22168 155 THR A O 1
ATOM 1291 N N . LYS A 1 137 ? -12.67779 2.78838 6.28172 1.000 33.20787 156 LYS A N 1
ATOM 1292 C CA . LYS A 1 137 ? -14.11914 2.82543 6.49758 1.000 31.36931 156 LYS A CA 1
ATOM 1293 C C . LYS A 1 137 ? -14.57402 1.64232 7.33913 1.000 28.63381 156 LYS A C 1
ATOM 1294 O O . LYS A 1 137 ? -15.46408 1.77958 8.18131 1.000 28.88288 156 LYS A O 1
ATOM 1313 N N . ALA A 1 138 ? -13.99326 0.46472 7.10751 1.000 26.72172 157 ALA A N 1
ATOM 1314 C CA . ALA A 1 138 ? -14.32516 -0.68844 7.93788 1.000 35.40820 157 ALA A CA 1
ATOM 1315 C C . ALA A 1 138 ? -13.97503 -0.42210 9.39553 1.000 35.00110 157 ALA A C 1
ATOM 1316 O O . ALA A 1 138 ? -14.74269 -0.76393 10.30285 1.000 31.25037 157 ALA A O 1
ATOM 1323 N N . VAL A 1 139 ? -12.81523 0.18942 9.63890 1.000 30.95453 158 VAL A N 1
ATOM 1324 C CA . VAL A 1 139 ? -12.43738 0.52501 11.01152 1.000 25.01307 158 VAL A CA 1
ATOM 1325 C C . VAL A 1 139 ? -13.44850 1.49358 11.61869 1.000 31.82541 158 VAL A C 1
ATOM 1326 O O . VAL A 1 139 ? -13.91262 1.31107 12.75134 1.000 32.09227 158 VAL A O 1
ATOM 1339 N N . VAL A 1 140 ? -13.80676 2.53815 10.87062 1.000 32.37176 159 VAL A N 1
ATOM 1340 C CA . VAL A 1 140 ? -14.73615 3.54052 11.38952 1.000 27.16328 159 VAL A CA 1
ATOM 1341 C C . VAL A 1 140 ? -16.10194 2.91821 11.66491 1.000 30.35169 159 VAL A C 1
ATOM 1342 O O . VAL A 1 140 ? -16.74430 3.21466 12.68059 1.000 29.75373 159 VAL A O 1
ATOM 1355 N N . ASP A 1 141 ? -16.56765 2.04875 10.76609 1.000 29.69440 160 ASP A N 1
ATOM 1356 C CA . ASP A 1 141 ? -17.87344 1.41965 10.92144 1.000 31.85184 160 ASP A CA 1
ATOM 1357 C C . ASP A 1 141 ? -17.93198 0.51304 12.14079 1.000 41.43074 160 ASP A C 1
ATOM 1358 O O . ASP A 1 141 ? -19.02574 0.25191 12.65305 1.000 36.45359 160 ASP A O 1
ATOM 1367 N N . GLY A 1 142 ? -16.78703 0.01838 12.60732 1.000 35.83338 161 GLY A N 1
ATOM 1368 C CA . GLY A 1 142 ? -16.74064 -0.73912 13.83997 1.000 34.16907 161 GLY A CA 1
ATOM 1369 C C . GLY A 1 142 ? -16.93104 0.07905 15.09697 1.000 37.98917 161 GLY A C 1
ATOM 1370 O O . GLY A 1 142 ? -16.94271 -0.49200 16.19184 1.000 36.42138 161 GLY A O 1
ATOM 1374 N N . GLY A 1 143 ? -17.08346 1.39596 14.97295 1.000 32.02432 162 GLY A N 1
ATOM 1375 C CA . GLY A 1 143 ? -17.23325 2.24802 16.13569 1.000 32.99428 162 GLY A CA 1
ATOM 1376 C C . GLY A 1 143 ? -15.93103 2.63850 16.79381 1.000 36.52046 162 GLY A C 1
ATOM 1377 O O . GLY A 1 143 ? -15.90833 2.89990 18.00119 1.000 32.59929 162 GLY A O 1
ATOM 1381 N N . ALA A 1 144 ? -14.84117 2.70511 16.02777 1.000 29.43087 163 ALA A N 1
ATOM 1382 C CA . ALA A 1 144 ? -13.51771 2.89012 16.60754 1.000 31.00089 163 ALA A CA 1
ATOM 1383 C C . ALA A 1 144 ? -13.21197 4.33363 16.98895 1.000 28.19391 163 ALA A C 1
ATOM 1384 O O . ALA A 1 144 ? -12.35156 4.55742 17.84711 1.000 30.25361 163 ALA A O 1
ATOM 1391 N N . ILE A 1 145 ? -13.87793 5.31090 16.38124 1.000 26.61873 164 ILE A N 1
ATOM 1392 C CA . ILE A 1 145 ? -13.55704 6.71884 16.61369 1.000 23.27535 164 ILE A CA 1
ATOM 1393 C C . ILE A 1 145 ? -13.77342 7.08805 18.07928 1.000 30.15387 164 ILE A C 1
ATOM 1394 O O . ILE A 1 145 ? -12.84741 7.61060 18.72243 1.000 31.91833 164 ILE A O 1
ATOM 1410 N N . PRO A 1 146 ? -14.96425 6.86878 18.64765 1.000 26.94636 165 PRO A N 1
ATOM 1411 C CA . PRO A 1 146 ? -15.15445 7.22542 20.06367 1.000 34.22643 165 PRO A CA 1
ATOM 1412 C C . PRO A 1 146 ? -14.30288 6.39616 21.00861 1.000 29.41572 165 PRO A C 1
ATOM 1413 O O . PRO A 1 146 ? -13.86405 6.91482 22.04183 1.000 32.94935 165 PRO A O 1
ATOM 1424 N N . ALA A 1 147 ? -14.03738 5.12964 20.68250 1.000 28.75094 166 ALA A N 1
ATOM 1425 C CA . ALA A 1 147 ? -13.16290 4.32301 21.52912 1.000 35.20614 166 ALA A CA 1
ATOM 1426 C C . ALA A 1 147 ? -11.75032 4.89705 21.56607 1.000 34.45604 166 ALA A C 1
ATOM 1427 O O . ALA A 1 147 ? -11.13851 4.99986 22.63778 1.000 33.82269 166 ALA A O 1
ATOM 1434 N N . PHE A 1 148 ? -11.21755 5.28964 20.40566 1.000 24.82083 167 PHE A N 1
ATOM 1435 C CA . PHE A 1 148 ? -9.89412 5.90419 20.37773 1.000 32.31546 167 PHE A CA 1
ATOM 1436 C C . PHE A 1 148 ? -9.89176 7.24614 21.10135 1.000 28.40781 167 PHE A C 1
ATOM 1437 O O . PHE A 1 148 ? -8.92756 7.58010 21.80323 1.000 33.12189 167 PHE A O 1
ATOM 1454 N N . ILE A 1 149 ? -10.95483 8.03669 20.93842 1.000 33.26539 168 ILE A N 1
ATOM 1455 C CA . ILE A 1 149 ? -11.00783 9.32252 21.62893 1.000 36.23774 168 ILE A CA 1
ATOM 1456 C C . ILE A 1 149 ? -11.02430 9.11013 23.13730 1.000 32.44764 168 ILE A C 1
ATOM 1457 O O . ILE A 1 149 ? -10.42598 9.88270 23.89533 1.000 39.11268 168 ILE A O 1
ATOM 1473 N N . SER A 1 150 ? -11.70256 8.05756 23.59755 1.000 35.68816 169 SER A N 1
ATOM 1474 C CA . SER A 1 150 ? -11.68271 7.73992 25.02133 1.000 35.59317 169 SER A CA 1
ATOM 1475 C C . SER A 1 150 ? -10.29439 7.28945 25.46172 1.000 32.88071 169 SER A C 1
ATOM 1476 O O . SER A 1 150 ? -9.84058 7.63883 26.55712 1.000 41.47304 169 SER A O 1
ATOM 1484 N N . LEU A 1 151 ? -9.60374 6.51551 24.62072 1.000 32.72190 170 LEU A N 1
ATOM 1485 C CA . LEU A 1 151 ? -8.25183 6.08392 24.95729 1.000 33.95744 170 LEU A CA 1
ATOM 1486 C C . LEU A 1 151 ? -7.26169 7.24210 24.98247 1.000 35.39470 170 LEU A C 1
ATOM 1487 O O . LEU A 1 151 ? -6.20476 7.12363 25.61097 1.000 34.71501 170 LEU A O 1
ATOM 1503 N N . LEU A 1 152 ? -7.56710 8.34437 24.29444 1.000 33.06715 171 LEU A N 1
ATOM 1504 C CA . LEU A 1 152 ? -6.67241 9.49798 24.32901 1.000 37.00706 171 LEU A CA 1
ATOM 1505 C C . LEU A 1 152 ? -6.33410 9.91101 25.75829 1.000 46.40710 171 LEU A C 1
ATOM 1506 O O . LEU A 1 152 ? -5.24786 10.44668 26.00989 1.000 49.84771 171 LEU A O 1
ATOM 1522 N N . ALA A 1 153 ? -7.24381 9.67706 26.70206 1.000 44.81704 172 ALA A N 1
ATOM 1523 C CA . ALA A 1 153 ? -7.03031 10.03075 28.09956 1.000 52.17058 172 ALA A CA 1
ATOM 1524 C C . ALA A 1 153 ? -6.47440 8.87312 28.92222 1.000 47.89941 172 ALA A C 1
ATOM 1525 O O . ALA A 1 153 ? -6.50176 8.93309 30.15576 1.000 47.17092 172 ALA A O 1
ATOM 1532 N N . SER A 1 154 ? -5.96945 7.83135 28.27316 1.000 50.16484 173 SER A N 1
ATOM 1533 C CA . SER A 1 154 ? -5.43077 6.69650 29.00587 1.000 42.96983 173 SER A CA 1
ATOM 1534 C C . SER A 1 154 ? -4.21631 7.13037 29.82333 1.000 50.76283 173 SER A C 1
ATOM 1535 O O . SER A 1 154 ? -3.42789 7.96788 29.36818 1.000 48.94452 173 SER A O 1
ATOM 1543 N N . PRO A 1 155 ? -4.03203 6.58763 31.03147 1.000 46.83792 174 PRO A N 1
ATOM 1544 C CA . PRO A 1 155 ? -2.81652 6.91215 31.79516 1.000 41.50621 174 PRO A CA 1
ATOM 1545 C C . PRO A 1 155 ? -1.55582 6.30643 31.20790 1.000 40.89816 174 PRO A C 1
ATOM 1546 O O . PRO A 1 155 ? -0.45513 6.73230 31.57922 1.000 43.40848 174 PRO A O 1
ATOM 1557 N N . HIS A 1 156 ? -1.67707 5.32880 30.31315 1.000 40.25441 175 HIS A N 1
ATOM 1558 C CA . HIS A 1 156 ? -0.52417 4.70627 29.67500 1.000 39.15260 175 HIS A CA 1
ATOM 1559 C C . HIS A 1 156 ? -0.15683 5.50708 28.43152 1.000 48.77879 175 HIS A C 1
ATOM 1560 O O . HIS A 1 156 ? -0.98477 5.67964 27.52970 1.000 43.76919 175 HIS A O 1
ATOM 1574 N N . ALA A 1 157 ? 1.08720 5.98742 28.38286 1.000 41.58876 176 ALA A N 1
ATOM 1575 C CA . ALA A 1 157 ? 1.48532 6.89776 27.31493 1.000 42.84751 176 ALA A CA 1
ATOM 1576 C C . ALA A 1 157 ? 1.46056 6.21443 25.95278 1.000 42.41263 176 ALA A C 1
ATOM 1577 O O . ALA A 1 157 ? 1.06872 6.82947 24.95507 1.000 43.37881 176 ALA A O 1
ATOM 1584 N N . HIS A 1 158 ? 1.87758 4.94746 25.88266 1.000 36.34127 177 HIS A N 1
ATOM 1585 C CA . HIS A 1 158 ? 1.93618 4.27864 24.58608 1.000 43.12422 177 HIS A CA 1
ATOM 1586 C C . HIS A 1 158 ? 0.54107 4.01149 24.02838 1.000 38.64067 177 HIS A C 1
ATOM 1587 O O . HIS A 1 158 ? 0.33756 4.08953 22.81098 1.000 43.76642 177 HIS A O 1
ATOM 1601 N N . ILE A 1 159 ? -0.43861 3.74631 24.89524 1.000 34.48785 178 ILE A N 1
ATOM 1602 C CA . ILE A 1 159 ? -1.80765 3.55186 24.42517 1.000 38.04080 178 ILE A CA 1
ATOM 1603 C C . ILE A 1 159 ? -2.38355 4.86049 23.89561 1.000 34.37475 178 ILE A C 1
ATOM 1604 O O . ILE A 1 159 ? -3.04176 4.88815 22.84718 1.000 35.78840 178 ILE A O 1
ATOM 1620 N N . SER A 1 160 ? -2.15545 5.96271 24.61322 1.000 33.50246 179 SER A N 1
ATOM 1621 C CA . SER A 1 160 ? -2.61468 7.26272 24.13546 1.000 36.87049 179 SER A CA 1
ATOM 1622 C C . SER A 1 160 ? -1.94710 7.62532 22.81441 1.000 26.31671 179 SER A C 1
ATOM 1623 O O . SER A 1 160 ? -2.59357 8.16473 21.90804 1.000 33.76863 179 SER A O 1
ATOM 1631 N N . GLU A 1 161 ? -0.65012 7.33465 22.68981 1.000 31.40529 180 GLU A N 1
ATOM 1632 C CA . GLU A 1 161 ? 0.05225 7.57294 21.43457 1.000 36.92826 180 GLU A CA 1
ATOM 1633 C C . GLU A 1 161 ? -0.56620 6.76760 20.30031 1.000 36.02539 180 GLU A C 1
ATOM 1634 O O . GLU A 1 161 ? -0.75585 7.28250 19.19117 1.000 31.66450 180 GLU A O 1
ATOM 1646 N N . GLN A 1 162 ? -0.87954 5.49602 20.55568 1.000 32.85044 181 GLN A N 1
ATOM 1647 C CA . GLN A 1 162 ? -1.47123 4.66814 19.51074 1.000 33.65608 181 GLN A CA 1
ATOM 1648 C C . GLN A 1 162 ? -2.84903 5.18794 19.11737 1.000 27.25812 181 GLN A C 1
ATOM 1649 O O . GLN A 1 162 ? -3.22151 5.14569 17.93940 1.000 30.30202 181 GLN A O 1
ATOM 1663 N N . ALA A 1 163 ? -3.61861 5.68437 20.08858 1.000 29.91989 182 ALA A N 1
ATOM 1664 C CA . ALA A 1 163 ? -4.91778 6.26907 19.76740 1.000 31.25654 182 ALA A CA 1
ATOM 1665 C C . ALA A 1 163 ? -4.75679 7.52374 18.91541 1.000 28.99711 182 ALA A C 1
ATOM 1666 O O . ALA A 1 163 ? -5.51687 7.73877 17.96112 1.000 30.07162 182 ALA A O 1
ATOM 1673 N N . VAL A 1 164 ? -3.77366 8.36301 19.24893 1.000 30.12990 183 VAL A N 1
ATOM 1674 C CA . VAL A 1 164 ? -3.47670 9.53369 18.42563 1.000 31.70824 183 VAL A CA 1
ATOM 1675 C C . VAL A 1 164 ? -3.15523 9.10522 16.99854 1.000 32.33749 183 VAL A C 1
ATOM 1676 O O . VAL A 1 164 ? -3.65251 9.68466 16.02639 1.000 27.88315 183 VAL A O 1
ATOM 1689 N N . TRP A 1 165 ? -2.31271 8.08115 16.85871 1.000 25.21581 184 TRP A N 1
ATOM 1690 C CA . TRP A 1 165 ? -1.92139 7.58713 15.53997 1.000 28.13688 184 TRP A CA 1
ATOM 1691 C C . TRP A 1 165 ? -3.13144 7.09825 14.74834 1.000 25.39281 184 TRP A C 1
ATOM 1692 O O . TRP A 1 165 ? -3.28963 7.41885 13.56013 1.000 30.85464 184 TRP A O 1
ATOM 1713 N N . ALA A 1 166 ? -3.99247 6.30711 15.39110 1.000 28.51885 185 ALA A N 1
ATOM 1714 C CA . ALA A 1 166 ? -5.16548 5.77040 14.70761 1.000 30.52666 185 ALA A CA 1
ATOM 1715 C C . ALA A 1 166 ? -6.09422 6.89032 14.25654 1.000 31.25255 185 ALA A C 1
ATOM 1716 O O . ALA A 1 166 ? -6.59519 6.88442 13.12204 1.000 29.33768 185 ALA A O 1
ATOM 1723 N N . LEU A 1 167 ? -6.34794 7.85830 15.14249 1.000 25.41288 186 LEU A N 1
ATOM 1724 C CA . LEU A 1 167 ? -7.18179 8.99353 14.76625 1.000 30.33458 186 LEU A CA 1
ATOM 1725 C C . LEU A 1 167 ? -6.54777 9.77795 13.62563 1.000 28.81001 186 LEU A C 1
ATOM 1726 O O . LEU A 1 167 ? -7.25164 10.29521 12.75204 1.000 27.75640 186 LEU A O 1
ATOM 1742 N N . GLY A 1 168 ? -5.21773 9.87245 13.61455 1.000 26.21429 187 GLY A N 1
ATOM 1743 C CA . GLY A 1 168 ? -4.54527 10.54890 12.51895 1.000 29.05004 187 GLY A CA 1
ATOM 1744 C C . GLY A 1 168 ? -4.78059 9.86308 11.18844 1.000 32.08111 187 GLY A C 1
ATOM 1745 O O . GLY A 1 168 ? -5.06986 10.51324 10.18481 1.000 25.27000 187 GLY A O 1
ATOM 1749 N N . ASN A 1 169 ? -4.66049 8.53507 11.16393 1.000 27.93870 188 ASN A N 1
ATOM 1750 C CA . ASN A 1 169 ? -4.95000 7.79620 9.93421 1.000 30.82780 188 ASN A CA 1
ATOM 1751 C C . ASN A 1 169 ? -6.39483 8.01750 9.48901 1.000 29.91350 188 ASN A C 1
ATOM 1752 O O . ASN A 1 169 ? -6.66930 8.31822 8.31400 1.000 33.15352 188 ASN A O 1
ATOM 1763 N N . ILE A 1 170 ? -7.33558 7.87732 10.42585 1.000 29.40115 189 ILE A N 1
ATOM 1764 C CA . ILE A 1 170 ? -8.74949 8.02550 10.08856 1.000 27.44962 189 ILE A CA 1
ATOM 1765 C C . ILE A 1 170 ? -9.01303 9.40900 9.50260 1.000 28.77849 189 ILE A C 1
ATOM 1766 O O . ILE A 1 170 ? -9.62932 9.54614 8.43906 1.000 29.90849 189 ILE A O 1
ATOM 1782 N N . ALA A 1 171 ? -8.53773 10.45585 10.18031 1.000 29.15878 190 ALA A N 1
ATOM 1783 C CA . ALA A 1 171 ? -8.73897 11.81175 9.68155 1.000 32.67784 190 ALA A CA 1
ATOM 1784 C C . ALA A 1 171 ? -8.04098 12.01780 8.34411 1.000 35.57489 190 ALA A C 1
ATOM 1785 O O . ALA A 1 171 ? -8.55530 12.72612 7.47067 1.000 31.78072 190 ALA A O 1
ATOM 1792 N N . GLY A 1 172 ? -6.86783 11.40615 8.16250 1.000 30.89496 191 GLY A N 1
ATOM 1793 C CA . GLY A 1 172 ? -6.14309 11.53853 6.91585 1.000 39.93432 191 GLY A CA 1
ATOM 1794 C C . GLY A 1 172 ? -6.81645 10.86422 5.74610 1.000 35.57874 191 GLY A C 1
ATOM 1795 O O . GLY A 1 172 ? -6.45981 11.14261 4.59650 1.000 34.70255 191 GLY A O 1
ATOM 1799 N N . ASP A 1 173 ? -7.77360 9.97272 6.00871 1.000 35.08870 192 ASP A N 1
ATOM 1800 C CA . ASP A 1 173 ? -8.53726 9.39604 4.90536 1.000 30.16582 192 ASP A CA 1
ATOM 1801 C C . ASP A 1 173 ? -9.14133 10.48080 4.01145 1.000 36.39078 192 ASP A C 1
ATOM 1802 O O . ASP A 1 173 ? -9.04281 10.41151 2.78150 1.000 33.96152 192 ASP A O 1
ATOM 1811 N N . GLY A 1 174 ? -9.78490 11.48101 4.60432 1.000 38.07052 193 GLY A N 1
ATOM 1812 C CA . GLY A 1 174 ? -10.39706 12.52291 3.80469 1.000 31.33534 193 GLY A CA 1
ATOM 1813 C C . GLY A 1 174 ? -11.24533 13.46118 4.64157 1.000 33.75694 193 GLY A C 1
ATOM 1814 O O . GLY A 1 174 ? -11.29907 13.36187 5.86937 1.000 31.31674 193 GLY A O 1
ATOM 1818 N N . SER A 1 175 ? -11.92135 14.37260 3.93248 1.000 32.78378 194 SER A N 1
ATOM 1819 C CA . SER A 1 175 ? -12.68675 15.42624 4.59259 1.000 31.43522 194 SER A CA 1
ATOM 1820 C C . SER A 1 175 ? -13.81992 14.85815 5.43787 1.000 34.14938 194 SER A C 1
ATOM 1821 O O . SER A 1 175 ? -14.07711 15.33977 6.54783 1.000 30.79123 194 SER A O 1
ATOM 1829 N N . ALA A 1 176 ? -14.52262 13.84780 4.92326 1.000 30.71747 195 ALA A N 1
ATOM 1830 C CA . ALA A 1 176 ? -15.65702 13.29022 5.65171 1.000 35.47580 195 ALA A CA 1
ATOM 1831 C C . ALA A 1 176 ? -15.22114 12.72687 6.99947 1.000 28.71794 195 ALA A C 1
ATOM 1832 O O . ALA A 1 176 ? -15.76907 13.09366 8.04580 1.000 27.61722 195 ALA A O 1
ATOM 1839 N N . PHE A 1 177 ? -14.23070 11.83055 6.99469 1.000 29.68978 196 PHE A N 1
ATOM 1840 C CA . PHE A 1 177 ? -13.77467 11.23712 8.24719 1.000 29.13637 196 PHE A CA 1
ATOM 1841 C C . PHE A 1 177 ? -13.05390 12.25669 9.12298 1.000 29.83282 196 PHE A C 1
ATOM 1842 O O . PHE A 1 177 ? -13.11663 12.16587 10.35166 1.000 27.93500 196 PHE A O 1
ATOM 1859 N N . ARG A 1 178 ? -12.36318 13.22443 8.51862 1.000 30.16405 197 ARG A N 1
ATOM 1860 C CA . ARG A 1 178 ? -11.78878 14.32064 9.29394 1.000 27.25080 197 ARG A CA 1
ATOM 1861 C C . ARG A 1 178 ? -12.86675 15.02535 10.11078 1.000 29.84345 197 ARG A C 1
ATOM 1862 O O . ARG A 1 178 ? -12.76113 15.14856 11.34074 1.000 28.84813 197 ARG A O 1
ATOM 1883 N N . ASP A 1 179 ? -13.92517 15.48316 9.43869 1.000 28.35833 198 ASP A N 1
ATOM 1884 C CA . ASP A 1 179 ? -14.99040 16.19505 10.13161 1.000 27.56506 198 ASP A CA 1
ATOM 1885 C C . ASP A 1 179 ? -15.73837 15.28768 11.09773 1.000 30.49023 198 ASP A C 1
ATOM 1886 O O . ASP A 1 179 ? -16.25426 15.76444 12.11258 1.000 33.08623 198 ASP A O 1
ATOM 1895 N N . LEU A 1 180 ? -15.80982 13.98613 10.80962 1.000 26.35701 199 LEU A N 1
ATOM 1896 C CA . LEU A 1 180 ? -16.46690 13.07118 11.73940 1.000 28.31551 199 LEU A CA 1
ATOM 1897 C C . LEU A 1 180 ? -15.64536 12.90077 13.01171 1.000 26.16680 199 LEU A C 1
ATOM 1898 O O . LEU A 1 180 ? -16.19663 12.89804 14.11888 1.000 26.43587 199 LEU A O 1
ATOM 1914 N N . VAL A 1 181 ? -14.32598 12.75427 12.87400 1.000 29.44654 200 VAL A N 1
ATOM 1915 C CA . VAL A 1 181 ? -13.45222 12.72398 14.04241 1.000 28.66832 200 VAL A CA 1
ATOM 1916 C C . VAL A 1 181 ? -13.61247 14.00365 14.84870 1.000 32.04639 200 VAL A C 1
ATOM 1917 O O . VAL A 1 181 ? -13.63506 13.97902 16.08583 1.000 28.14230 200 VAL A O 1
ATOM 1930 N N . ILE A 1 182 ? -13.72720 15.14303 14.16234 1.000 30.75038 201 ILE A N 1
ATOM 1931 C CA . ILE A 1 182 ? -13.90976 16.40680 14.87320 1.000 28.20004 201 ILE A CA 1
ATOM 1932 C C . ILE A 1 182 ? -15.24247 16.41708 15.61718 1.000 30.73822 201 ILE A C 1
ATOM 1933 O O . ILE A 1 182 ? -15.32551 16.87343 16.76455 1.000 27.22091 201 ILE A O 1
ATOM 1949 N N . LYS A 1 183 ? -16.30453 15.91078 14.98250 1.000 31.56159 202 LYS A N 1
ATOM 1950 C CA . LYS A 1 183 ? -17.61864 15.91977 15.61890 1.000 27.49836 202 LYS A CA 1
ATOM 1951 C C . LYS A 1 183 ? -17.64896 15.05363 16.87297 1.000 31.84393 202 LYS A C 1
ATOM 1952 O O . LYS A 1 183 ? -18.38268 15.36018 17.81967 1.000 34.64512 202 LYS A O 1
ATOM 1971 N N . HIS A 1 184 ? -16.87548 13.96668 16.89834 1.000 30.34512 203 HIS A N 1
ATOM 1972 C CA . HIS A 1 184 ? -16.81170 13.12476 18.08620 1.000 34.43606 203 HIS A CA 1
ATOM 1973 C C . HIS A 1 184 ? -16.02931 13.76978 19.22527 1.000 29.17164 203 HIS A C 1
ATOM 1974 O O . HIS A 1 184 ? -15.99138 13.20191 20.32178 1.000 35.48227 203 HIS A O 1
ATOM 1988 N N . GLY A 1 185 ? -15.39870 14.92084 18.99352 1.000 32.08587 204 GLY A N 1
ATOM 1989 C CA . GLY A 1 185 ? -14.76388 15.67461 20.05920 1.000 30.72681 204 GLY A CA 1
ATOM 1990 C C . GLY A 1 185 ? -13.32082 15.30624 20.33841 1.000 31.63578 204 GLY A C 1
ATOM 1991 O O . GLY A 1 185 ? -12.90930 15.24533 21.50098 1.000 37.90746 204 GLY A O 1
ATOM 1995 N N . ALA A 1 186 ? -12.53244 15.07750 19.28600 1.000 31.80837 205 ALA A N 1
ATOM 1996 C CA . ALA A 1 186 ? -11.14641 14.66183 19.47370 1.000 30.51061 205 ALA A CA 1
ATOM 1997 C C . ALA A 1 186 ? -10.20983 15.83814 19.72739 1.000 26.48461 205 ALA A C 1
ATOM 1998 O O . ALA A 1 186 ? -9.17053 15.66842 20.38057 1.000 31.06451 205 ALA A O 1
ATOM 2005 N N . ILE A 1 187 ? -10.55661 17.02709 19.22793 1.000 29.23460 206 ILE A N 1
ATOM 2006 C CA . ILE A 1 187 ? -9.62652 18.15116 19.27508 1.000 31.88529 206 ILE A CA 1
ATOM 2007 C C . ILE A 1 187 ? -9.30197 18.52258 20.71522 1.000 33.52819 206 ILE A C 1
ATOM 2008 O O . ILE A 1 187 ? -8.14926 18.81959 21.04826 1.000 35.21457 206 ILE A O 1
ATOM 2024 N N . ASP A 1 188 ? -10.30668 18.52743 21.58769 1.000 37.91054 207 ASP A N 1
ATOM 2025 C CA . ASP A 1 188 ? -10.06644 18.93501 22.97002 1.000 36.96548 207 ASP A CA 1
ATOM 2026 C C . ASP A 1 188 ? -9.07380 18.02086 23.67461 1.000 35.90687 207 ASP A C 1
ATOM 2027 O O . ASP A 1 188 ? -8.07560 18.53002 24.21421 1.000 34.27407 207 ASP A O 1
ATOM 2036 N N . PRO A 1 189 ? -9.26791 16.69833 23.72006 1.000 33.98432 208 PRO A N 1
ATOM 2037 C CA . PRO A 1 189 ? -8.24662 15.84707 24.35628 1.000 33.50807 208 PRO A CA 1
ATOM 2038 C C . PRO A 1 189 ? -6.91154 15.87161 23.63047 1.000 39.79062 208 PRO A C 1
ATOM 2039 O O . PRO A 1 189 ? -5.85557 15.83778 24.28183 1.000 40.27699 208 PRO A O 1
ATOM 2050 N N . LEU A 1 190 ? -6.92133 15.93906 22.29485 1.000 33.70129 209 LEU A N 1
ATOM 2051 C CA . LEU A 1 190 ? -5.65976 16.01904 21.56559 1.000 35.51262 209 LEU A CA 1
ATOM 2052 C C . LEU A 1 190 ? -4.84760 17.22495 22.02288 1.000 33.43838 209 LEU A C 1
ATOM 2053 O O . LEU A 1 190 ? -3.66106 17.10371 22.34876 1.000 35.09157 209 LEU A O 1
ATOM 2069 N N . LEU A 1 191 ? -5.47780 18.40058 22.06713 1.000 29.23450 210 LEU A N 1
ATOM 2070 C CA . LEU A 1 191 ? -4.76496 19.60191 22.48260 1.000 35.44942 210 LEU A CA 1
ATOM 2071 C C . LEU A 1 191 ? -4.40560 19.55554 23.96160 1.000 37.70176 210 LEU A C 1
ATOM 2072 O O . LEU A 1 191 ? -3.35472 20.07251 24.35743 1.000 36.72008 210 LEU A O 1
ATOM 2088 N N . ALA A 1 192 ? -5.25572 18.94606 24.79216 1.000 38.32772 211 ALA A N 1
ATOM 2089 C CA . ALA A 1 192 ? -4.91413 18.79665 26.20150 1.000 33.54549 211 ALA A CA 1
ATOM 2090 C C . ALA A 1 192 ? -3.64648 17.97397 26.37567 1.000 40.23797 211 ALA A C 1
ATOM 2091 O O . ALA A 1 192 ? -2.88122 18.20298 27.31903 1.000 42.51987 211 ALA A O 1
ATOM 2098 N N . LEU A 1 193 ? -3.40774 17.01214 25.48101 1.000 39.62910 212 LEU A N 1
ATOM 2099 C CA . LEU A 1 193 ? -2.16987 16.24128 25.56205 1.000 37.86768 212 LEU A CA 1
ATOM 2100 C C . LEU A 1 193 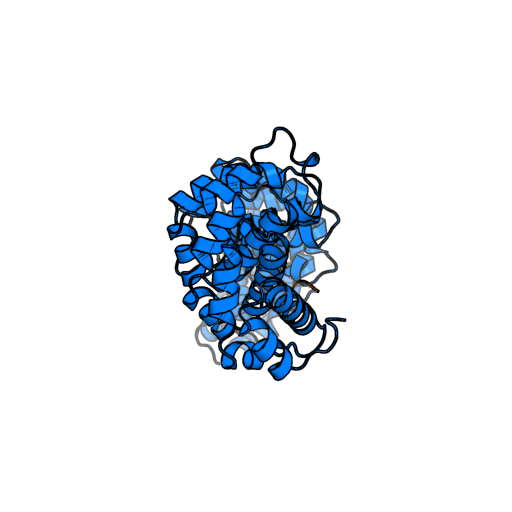? -0.94118 17.12942 25.38952 1.000 38.92447 212 LEU A C 1
ATOM 2101 O O . LEU A 1 193 ? 0.13952 16.79656 25.88940 1.000 38.33544 212 LEU A O 1
ATOM 2117 N N . LEU A 1 194 ? -1.08208 18.25584 24.69203 1.000 38.04130 213 LEU A N 1
ATOM 2118 C CA . LEU A 1 194 ? 0.02501 19.16761 24.43908 1.000 40.17625 213 LEU A CA 1
ATOM 2119 C C . LEU A 1 194 ? 0.03251 20.36461 25.38273 1.000 45.57348 213 LEU A C 1
ATOM 2120 O O . LEU A 1 194 ? 0.79475 21.31034 25.16048 1.000 45.11937 213 LEU A O 1
ATOM 2136 N N . ALA A 1 195 ? -0.79280 20.34696 26.42852 1.000 42.94822 214 ALA A N 1
ATOM 2137 C CA . ALA A 1 195 ? -0.88999 21.47395 27.35717 1.000 47.72641 214 ALA A CA 1
ATOM 2138 C C . ALA A 1 195 ? 0.17679 21.33500 28.44417 1.000 42.63967 214 ALA A C 1
ATOM 2139 O O . ALA A 1 195 ? -0.09354 21.00801 29.60097 1.000 47.48536 214 ALA A O 1
ATOM 2146 N N . VAL A 1 196 ? 1.41642 21.59723 28.04174 1.000 47.61173 215 VAL A N 1
ATOM 2147 C CA . VAL A 1 196 ? 2.56150 21.48503 28.94130 1.000 43.32332 215 VAL A CA 1
ATOM 2148 C C . VAL A 1 196 ? 3.34924 22.79022 28.92362 1.000 45.67494 215 VAL A C 1
ATOM 2149 O O . VAL A 1 196 ? 3.33892 23.50678 27.91187 1.000 43.48902 215 VAL A O 1
ATOM 2162 N N . PRO A 1 197 ? 4.03954 23.14165 30.01230 1.000 45.68176 216 PRO A N 1
ATOM 2163 C CA . PRO A 1 197 ? 4.86257 24.36276 29.98124 1.000 43.20478 216 PRO A CA 1
ATOM 2164 C C . PRO A 1 197 ? 5.90984 24.35798 28.88235 1.000 35.63302 216 PRO A C 1
ATOM 2165 O O . PRO A 1 197 ? 6.16718 25.40251 28.27021 1.000 33.84498 216 PRO A O 1
ATOM 2176 N N . ASP A 1 198 ? 6.52165 23.20624 28.61409 1.000 34.25034 217 ASP A N 1
ATOM 2177 C CA . ASP A 1 198 ? 7.61678 23.10216 27.65709 1.000 36.12808 217 ASP A CA 1
ATOM 2178 C C . ASP A 1 198 ? 7.46133 21.80699 26.87749 1.000 44.08655 217 ASP A C 1
ATOM 2179 O O . ASP A 1 198 ? 7.47382 20.72174 27.46715 1.000 35.78857 217 ASP A O 1
ATOM 2188 N N . LEU A 1 199 ? 7.32568 21.92232 25.55382 1.000 35.11955 218 LEU A N 1
ATOM 2189 C CA . LEU A 1 199 ? 7.12728 20.74360 24.71925 1.000 41.40795 218 LEU A CA 1
ATOM 2190 C C . LEU A 1 199 ? 8.31133 19.78689 24.77539 1.000 43.08990 218 LEU A C 1
ATOM 2191 O O . LEU A 1 199 ? 8.16201 18.61335 24.41862 1.000 37.46638 218 LEU A O 1
ATOM 2207 N N . SER A 1 200 ? 9.48136 20.25476 25.21184 1.000 38.46591 219 SER A N 1
ATOM 2208 C CA . SER A 1 200 ? 10.65598 19.39375 25.26128 1.000 44.61453 219 SER A CA 1
ATOM 2209 C C . SER A 1 200 ? 10.56836 18.34162 26.35872 1.000 37.40780 219 SER A C 1
ATOM 2210 O O . SER A 1 200 ? 11.35601 17.39004 26.34239 1.000 45.01045 219 SER A O 1
ATOM 2218 N N . THR A 1 201 ? 9.63963 18.48620 27.30686 1.000 40.24096 220 THR A N 1
ATOM 2219 C CA . THR A 1 201 ? 9.44913 17.45403 28.31721 1.000 46.28562 220 THR A CA 1
ATOM 2220 C C . THR A 1 201 ? 8.75925 16.21959 27.75090 1.000 52.98608 220 THR A C 1
ATOM 2221 O O . THR A 1 201 ? 8.91077 15.12785 28.30871 1.000 48.66412 220 THR A O 1
ATOM 2232 N N . LEU A 1 202 ? 8.00842 16.36940 26.66443 1.000 48.59992 221 LEU A N 1
ATOM 2233 C CA . LEU A 1 202 ? 7.28870 15.25514 26.07038 1.000 40.06810 221 LEU A CA 1
ATOM 2234 C C . LEU A 1 202 ? 8.23929 14.36250 25.28289 1.000 37.39719 221 LEU A C 1
ATOM 2235 O O . LEU A 1 202 ? 9.26727 14.81205 24.76841 1.000 39.23619 221 LEU A O 1
ATOM 2251 N N . ALA A 1 203 ? 7.88339 13.08375 25.19081 1.000 42.74337 222 ALA A N 1
ATOM 2252 C CA . ALA A 1 203 ? 8.65993 12.15696 24.37950 1.000 39.89689 222 ALA A CA 1
ATOM 2253 C C . ALA A 1 203 ? 8.64345 12.60043 22.92149 1.000 39.43665 222 ALA A C 1
ATOM 2254 O O . ALA A 1 203 ? 7.63647 13.10735 22.41927 1.000 41.16060 222 ALA A O 1
ATOM 2261 N N . CYS A 1 204 ? 9.77169 12.39979 22.23866 1.000 34.87460 223 CYS A N 1
ATOM 2262 C CA . CYS A 1 204 ? 9.91574 12.90456 20.87708 1.000 37.87047 223 CYS A CA 1
ATOM 2263 C C . CYS A 1 204 ? 8.89674 12.26766 19.93787 1.000 40.74917 223 CYS A C 1
ATOM 2264 O O . CYS A 1 204 ? 8.15287 12.97054 19.24321 1.000 35.30281 223 CYS A O 1
ATOM 2272 N N . GLY A 1 205 ? 8.85618 10.93408 19.89278 1.000 39.99053 224 GLY A N 1
ATOM 2273 C CA . GLY A 1 205 ? 7.91344 10.26621 19.00899 1.000 37.51369 224 GLY A CA 1
ATOM 2274 C C . GLY A 1 205 ? 6.47304 10.61912 19.32329 1.000 42.27678 224 GLY A C 1
ATOM 2275 O O . GLY A 1 205 ? 5.64396 10.76077 18.41931 1.000 38.97602 224 GLY A O 1
ATOM 2279 N N . TYR A 1 206 ? 6.15766 10.76762 20.61101 1.000 33.44162 225 TYR A N 1
ATOM 2280 C CA . TYR A 1 206 ? 4.81352 11.16596 21.01793 1.000 39.08562 225 TYR A CA 1
ATOM 2281 C C . TYR A 1 206 ? 4.44498 12.52123 20.42563 1.000 33.66363 225 TYR A C 1
ATOM 2282 O O . TYR A 1 206 ? 3.36926 12.68747 19.83292 1.000 36.37405 225 TYR A O 1
ATOM 2300 N N . LEU A 1 207 ? 5.33654 13.50424 20.57495 1.000 34.29467 226 LEU A N 1
ATOM 2301 C CA . LEU A 1 207 ? 5.07592 14.83749 20.04346 1.000 34.64796 226 LEU A CA 1
ATOM 2302 C C . LEU A 1 207 ? 4.96855 14.81337 18.52470 1.000 32.02727 226 LEU A C 1
ATOM 2303 O O . LEU A 1 207 ? 4.12920 15.51150 17.94301 1.000 31.15318 226 LEU A O 1
ATOM 2319 N N . ARG A 1 208 ? 5.81094 14.01541 17.86398 1.000 31.15576 227 ARG A N 1
ATOM 2320 C CA . ARG A 1 208 ? 5.73991 13.91282 16.40965 1.000 32.29800 227 ARG A CA 1
ATOM 2321 C C . ARG A 1 208 ? 4.39767 13.34708 15.96251 1.000 37.44742 227 ARG A C 1
ATOM 2322 O O . ARG A 1 208 ? 3.78621 13.85225 15.01242 1.000 35.06844 227 ARG A O 1
ATOM 2343 N N . ASN A 1 209 ? 3.92490 12.29276 16.63199 1.000 32.80294 228 ASN A N 1
ATOM 2344 C CA . ASN A 1 209 ? 2.63290 11.71616 16.27556 1.000 34.60475 228 ASN A CA 1
ATOM 2345 C C . ASN A 1 209 ? 1.50493 12.71401 16.50371 1.000 31.13557 228 ASN A C 1
ATOM 2346 O O . ASN A 1 209 ? 0.59002 12.83064 15.67706 1.000 32.67836 228 ASN A O 1
ATOM 2357 N N . LEU A 1 210 ? 1.54996 13.44268 17.62156 1.000 31.05092 229 LEU A N 1
ATOM 2358 C CA . LEU A 1 210 ? 0.52145 14.44610 17.88329 1.000 28.67210 229 LEU A CA 1
ATOM 2359 C C . LEU A 1 210 ? 0.51533 15.51833 16.79902 1.000 29.42287 229 LEU A C 1
ATOM 2360 O O . LEU A 1 210 ? -0.54692 15.90236 16.29135 1.000 31.16535 229 LEU A O 1
ATOM 2376 N N . THR A 1 211 ? 1.69931 16.01586 16.43151 1.000 27.86603 230 THR A N 1
ATOM 2377 C CA . THR A 1 211 ? 1.77860 17.04390 15.39906 1.000 32.08214 230 THR A CA 1
ATOM 2378 C C . THR A 1 211 ? 1.25515 16.52445 14.06540 1.000 32.41416 230 THR A C 1
ATOM 2379 O O . THR A 1 211 ? 0.53536 17.23417 13.35479 1.000 29.97942 230 THR A O 1
ATOM 2390 N N . TRP A 1 212 ? 1.59852 15.28417 13.71026 1.000 31.05668 231 TRP A N 1
ATOM 2391 C CA . TRP A 1 212 ? 1.13511 14.72861 12.44146 1.000 33.98852 231 TRP A CA 1
ATOM 2392 C C . TRP A 1 212 ? -0.38261 14.57667 12.42330 1.000 30.60768 231 TRP A C 1
ATOM 2393 O O . TRP A 1 212 ? -1.03848 14.90331 11.42349 1.000 29.62323 231 TRP A O 1
ATOM 2414 N N . THR A 1 213 ? -0.96344 14.08606 13.52048 1.000 29.81214 232 THR A N 1
ATOM 2415 C CA . THR A 1 213 ? -2.41645 13.95049 13.57524 1.000 29.89979 232 THR A CA 1
ATOM 2416 C C . THR A 1 213 ? -3.09914 15.31207 13.48909 1.000 23.50805 232 THR A C 1
ATOM 2417 O O . THR A 1 213 ? -4.11102 15.46741 12.78981 1.000 26.03861 232 THR A O 1
ATOM 2428 N N . LEU A 1 214 ? -2.55627 16.31651 14.18340 1.000 28.08743 233 LEU A N 1
ATOM 2429 C CA . LEU A 1 214 ? -3.10955 17.66254 14.06813 1.000 28.93105 233 LEU A CA 1
ATOM 2430 C C . LEU A 1 214 ? -3.01789 18.17104 12.63512 1.000 29.36976 233 LEU A C 1
ATOM 2431 O O . LEU A 1 214 ? -3.94023 18.82950 12.14069 1.000 32.62534 233 LEU A O 1
ATOM 2447 N N . SER A 1 215 ? -1.90988 17.87689 11.95151 1.000 28.72823 234 SER A N 1
ATOM 2448 C CA . SER A 1 215 ? -1.78096 18.28303 10.55691 1.000 31.46421 234 SER A CA 1
ATOM 2449 C C . SER A 1 215 ? -2.85485 17.62513 9.70197 1.000 31.10931 234 SER A C 1
ATOM 2450 O O . SER A 1 215 ? -3.40307 18.25009 8.78762 1.000 28.82205 234 SER A O 1
ATOM 2458 N N . ASN A 1 216 ? -3.16587 16.35885 9.98115 1.000 29.28041 235 ASN A N 1
ATOM 2459 C CA . ASN A 1 216 ? -4.22571 15.69960 9.22342 1.000 31.26624 235 ASN A CA 1
ATOM 2460 C C . ASN A 1 216 ? -5.59276 16.29321 9.54032 1.000 35.40440 235 ASN A C 1
ATOM 2461 O O . ASN A 1 216 ? -6.48836 16.26933 8.68795 1.000 34.09463 235 ASN A O 1
ATOM 2472 N N . LEU A 1 217 ? -5.78025 16.82498 10.75001 1.000 29.08907 236 LEU A N 1
ATOM 2473 C CA . LEU A 1 217 ? -7.03619 17.51040 11.04094 1.000 27.78279 236 LEU A CA 1
ATOM 2474 C C . LEU A 1 217 ? -7.13655 18.85872 10.33325 1.000 33.49568 236 LEU A C 1
ATOM 2475 O O . LEU A 1 217 ? -8.24158 19.39703 10.20986 1.000 31.81598 236 LEU A O 1
ATOM 2491 N N . CYS A 1 218 ? -6.01790 19.41338 9.86869 1.000 31.52895 237 CYS A N 1
ATOM 2492 C CA . CYS A 1 218 ? -6.01867 20.64589 9.09203 1.000 29.93397 237 CYS A CA 1
ATOM 2493 C C . CYS A 1 218 ? -6.04190 20.39620 7.58884 1.000 33.94751 237 CYS A C 1
ATOM 2494 O O . CYS A 1 218 ? -6.12176 21.35518 6.81428 1.000 32.66276 237 CYS A O 1
ATOM 2502 N N . ARG A 1 219 ? -5.98250 19.13990 7.16703 1.000 32.69670 238 ARG A N 1
ATOM 2503 C CA . ARG A 1 219 ? -5.75345 18.76718 5.78170 1.000 33.29836 238 ARG A CA 1
ATOM 2504 C C . ARG A 1 219 ? -7.06474 18.64406 5.01315 1.000 36.24786 238 ARG A C 1
ATOM 2505 O O . ARG A 1 219 ? -8.14665 18.50893 5.59002 1.000 29.50153 238 ARG A O 1
ATOM 2526 N N . ASN A 1 220 ? -6.94302 18.71304 3.68471 1.000 35.77459 239 ASN A N 1
ATOM 2527 C CA . ASN A 1 220 ? -8.02144 18.43933 2.74194 1.000 31.89103 239 ASN A CA 1
ATOM 2528 C C . ASN A 1 220 ? -9.00941 19.59360 2.61706 1.000 35.94832 239 ASN A C 1
ATOM 2529 O O . ASN A 1 220 ? -9.25180 20.33436 3.57490 1.000 35.60819 239 ASN A O 1
ATOM 2540 N N . LYS A 1 221 ? -9.59519 19.73527 1.42679 1.000 44.81001 240 LYS A N 1
ATOM 2541 C CA . LYS A 1 221 ? -10.56862 20.78637 1.15611 1.000 49.01049 240 LYS A CA 1
ATOM 2542 C C . LYS A 1 221 ? -11.85314 20.19047 0.59210 1.000 43.92986 240 LYS A C 1
ATOM 2543 O O . LYS A 1 221 ? -12.00274 18.96656 0.53943 1.000 50.98889 240 LYS A O 1
ATOM 2562 N N . ASN A 1 222 ? -12.77857 21.04077 0.16127 1.000 45.67910 241 ASN A N 1
ATOM 2563 C CA . ASN A 1 222 ? -14.04942 20.60059 -0.40545 1.000 47.11260 241 ASN A CA 1
ATOM 2564 C C . ASN A 1 222 ? -14.74100 19.59217 0.51721 1.000 40.65580 241 ASN A C 1
ATOM 2565 O O . ASN A 1 222 ? -14.97118 18.44306 0.12454 1.000 48.44039 241 ASN A O 1
ATOM 2576 N N . PRO A 1 223 ? -15.08541 19.98792 1.75234 1.000 37.32715 242 PRO A N 1
ATOM 2577 C CA . PRO A 1 223 ? -14.84630 21.31238 2.33290 1.000 32.28385 242 PRO A CA 1
ATOM 2578 C C . PRO A 1 223 ? -13.55751 21.40444 3.14299 1.000 39.57239 242 PRO A C 1
ATOM 2579 O O . PRO A 1 223 ? -12.95925 20.38185 3.48294 1.000 33.03964 242 PRO A O 1
ATOM 2590 N N . ALA A 1 224 ? -13.13590 22.63003 3.44382 1.000 37.96529 243 ALA A N 1
ATOM 2591 C CA . ALA A 1 224 ? -12.02294 22.83898 4.35145 1.000 37.88515 243 ALA A CA 1
ATOM 2592 C C . ALA A 1 224 ? -12.47836 22.58001 5.78587 1.000 35.10497 243 ALA A C 1
ATOM 2593 O O . ALA A 1 224 ? -13.67790 22.53852 6.06660 1.000 33.60105 243 ALA A O 1
ATOM 2600 N N . PRO A 1 225 ? -11.54068 22.40185 6.71213 1.000 37.04421 244 PRO A N 1
ATOM 2601 C CA . PRO A 1 225 ? -11.91613 22.09670 8.10169 1.000 33.69488 244 PRO A CA 1
ATOM 2602 C C . PRO A 1 225 ? -12.85220 23.14942 8.66463 1.000 43.75463 244 PRO A C 1
ATOM 2603 O O . PRO A 1 225 ? -12.90992 24.27799 8.15427 1.000 35.37211 244 PRO A O 1
ATOM 2614 N N . PRO A 1 226 ? -13.60104 22.82200 9.71807 1.000 36.80763 245 PRO A N 1
ATOM 2615 C CA . PRO A 1 226 ? -14.49795 23.81937 10.31537 1.000 36.17012 245 PRO A CA 1
ATOM 2616 C C . PRO A 1 226 ? -13.71305 25.00049 10.86446 1.000 38.25251 245 PRO A C 1
ATOM 2617 O O . PRO A 1 226 ? -12.65979 24.83704 11.48354 1.000 30.16956 245 PRO A O 1
ATOM 2628 N N . LEU A 1 227 ? -14.24411 26.20335 10.63539 1.000 35.84887 246 LEU A N 1
ATOM 2629 C CA . LEU A 1 227 ? -13.54619 27.41054 11.06545 1.000 33.93474 246 LEU A CA 1
ATOM 2630 C C . LEU A 1 227 ? -13.31111 27.41078 12.57123 1.000 32.00328 246 LEU A C 1
ATOM 2631 O O . LEU A 1 227 ? -12.23660 27.80871 13.03836 1.000 38.20707 246 LEU A O 1
ATOM 2647 N N . ASP A 1 228 ? -14.30307 26.97421 13.35084 1.000 35.28605 247 ASP A N 1
ATOM 2648 C CA . ASP A 1 228 ? -14.11588 26.92013 14.79656 1.000 41.99165 247 ASP A CA 1
ATOM 2649 C C . ASP A 1 228 ? -13.01155 25.93627 15.16538 1.000 35.99678 247 ASP A C 1
ATOM 2650 O O . ASP A 1 228 ? -12.23493 26.18208 16.09470 1.000 36.91849 247 ASP A O 1
ATOM 2659 N N . ALA A 1 229 ? -12.90956 24.82504 14.43191 1.000 32.19169 248 ALA A N 1
ATOM 2660 C CA . ALA A 1 229 ? -11.83807 23.86823 14.69079 1.000 33.08643 248 ALA A CA 1
ATOM 2661 C C . ALA A 1 229 ? -10.47521 24.46074 14.35075 1.000 32.64286 248 ALA A C 1
ATOM 2662 O O . ALA A 1 229 ? -9.50895 24.29013 15.10621 1.000 30.71915 248 ALA A O 1
ATOM 2669 N N . VAL A 1 230 ? -10.37734 25.15613 13.21558 1.000 34.66638 249 VAL A N 1
ATOM 2670 C CA . VAL A 1 230 ? -9.11742 25.78964 12.83961 1.000 31.21282 249 VAL A CA 1
ATOM 2671 C C . VAL A 1 230 ? -8.69816 26.80386 13.89517 1.000 33.77931 249 VAL A C 1
ATOM 2672 O O . VAL A 1 230 ? -7.52105 26.88592 14.26916 1.000 35.04460 249 VAL A O 1
ATOM 2685 N N . GLU A 1 231 ? -9.64889 27.60233 14.38190 1.000 34.78092 250 GLU A N 1
ATOM 2686 C CA . GLU A 1 231 ? -9.31970 28.58937 15.40536 1.000 38.91354 250 GLU A CA 1
ATOM 2687 C C . GLU A 1 231 ? -8.92844 27.91670 16.71541 1.000 30.40282 250 GLU A C 1
ATOM 2688 O O . GLU A 1 231 ? -8.05629 28.41068 17.43746 1.000 35.73062 250 GLU A O 1
ATOM 2700 N N . GLN A 1 232 ? -9.56637 26.79048 17.04385 1.000 37.14127 251 GLN A N 1
ATOM 2701 C CA . GLN A 1 232 ? -9.19844 26.05416 18.24766 1.000 35.33452 251 GLN A CA 1
ATOM 2702 C C . GLN A 1 232 ? -7.79063 25.48226 18.14459 1.000 33.19934 251 GLN A C 1
ATOM 2703 O O . GLN A 1 232 ? -7.07604 25.41169 19.15083 1.000 35.57856 251 GLN A O 1
ATOM 2717 N N . ILE A 1 233 ? -7.37216 25.08435 16.94572 1.000 35.15261 252 ILE A N 1
ATOM 2718 C CA . ILE A 1 233 ? -6.08841 24.40798 16.79687 1.000 31.90143 252 ILE A CA 1
ATOM 2719 C C . ILE A 1 233 ? -4.92090 25.37264 16.58426 1.000 32.87273 252 ILE A C 1
ATOM 2720 O O . ILE A 1 233 ? -3.80446 25.08865 17.03183 1.000 30.37620 252 ILE A O 1
ATOM 2736 N N . LEU A 1 234 ? -5.14534 26.50655 15.92377 1.000 36.73464 253 LEU A N 1
ATOM 2737 C CA . LEU A 1 234 ? -4.03074 27.34453 15.48657 1.000 37.03683 253 LEU A CA 1
ATOM 2738 C C . LEU A 1 234 ? -3.05699 27.74396 16.59082 1.000 31.86476 253 LEU A C 1
ATOM 2739 O O . LEU A 1 234 ? -1.84292 27.75409 16.32525 1.000 33.68555 253 LEU A O 1
ATOM 2755 N N . PRO A 1 235 ? -3.48838 28.10804 17.80059 1.000 34.80444 254 PRO A N 1
ATOM 2756 C CA . PRO A 1 235 ? -2.50351 28.47602 18.83948 1.000 34.28323 254 PRO A CA 1
ATOM 2757 C C . PRO A 1 235 ? -1.45772 27.39707 19.09008 1.000 36.72705 254 PRO A C 1
ATOM 2758 O O . PRO A 1 235 ? -0.24338 27.67724 19.13011 1.000 42.49238 254 PRO A O 1
ATOM 2769 N N . THR A 1 236 ? -1.90590 26.15129 19.25488 1.000 34.81498 255 THR A N 1
ATOM 2770 C CA . THR A 1 236 ? -0.97032 25.05388 19.46118 1.000 29.29069 255 THR A CA 1
ATOM 2771 C C . THR A 1 236 ? -0.09324 24.84474 18.23678 1.000 29.94130 255 THR A C 1
ATOM 2772 O O . THR A 1 236 ? 1.08484 24.49163 18.36806 1.000 36.85226 255 THR A O 1
ATOM 2783 N N . LEU A 1 237 ? -0.64387 25.06569 17.04261 1.000 32.93769 256 LEU A N 1
ATOM 2784 C CA . LEU A 1 237 ? 0.15704 24.95195 15.82927 1.000 36.29645 256 LEU A CA 1
ATOM 2785 C C . LEU A 1 237 ? 1.27441 25.98768 15.81557 1.000 35.19213 256 LEU A C 1
ATOM 2786 O O . LEU A 1 237 ? 2.39399 25.69680 15.38818 1.000 32.08734 256 LEU A O 1
ATOM 2802 N N . VAL A 1 238 ? 0.99111 27.20403 16.27898 1.000 34.29852 257 VAL A N 1
ATOM 2803 C CA . VAL A 1 238 ? 2.03080 28.22892 16.35553 1.000 36.52717 257 VAL A CA 1
ATOM 2804 C C . VAL A 1 238 ? 3.12361 27.79232 17.32706 1.000 37.25566 257 VAL A C 1
ATOM 2805 O O . VAL A 1 238 ? 4.32759 27.82269 17.01165 1.000 42.13843 257 VAL A O 1
ATOM 2818 N N . ARG A 1 239 ? 2.71508 27.35124 18.51977 1.000 31.21307 258 ARG A N 1
ATOM 2819 C CA . ARG A 1 239 ? 3.70407 26.89160 19.49082 1.000 31.08601 258 ARG A CA 1
ATOM 2820 C C . ARG A 1 239 ? 4.56720 25.77423 18.91050 1.000 36.62737 258 ARG A C 1
ATOM 2821 O O . ARG A 1 239 ? 5.78650 25.75062 19.11634 1.000 35.82955 258 ARG A O 1
ATOM 2842 N N . LEU A 1 240 ? 3.95562 24.84266 18.17419 1.000 36.55423 259 LEU A N 1
ATOM 2843 C CA . LEU A 1 240 ? 4.72572 23.75383 17.57846 1.000 30.02556 259 LEU A CA 1
ATOM 2844 C C . LEU A 1 240 ? 5.62693 24.25639 16.45870 1.000 36.12348 259 LEU A C 1
ATOM 2845 O O . LEU A 1 240 ? 6.71786 23.71207 16.24850 1.000 33.59559 259 LEU A O 1
ATOM 2861 N N . LEU A 1 241 ? 5.18779 25.28667 15.73278 1.000 29.71185 260 LEU A N 1
ATOM 2862 C CA . LEU A 1 241 ? 6.02404 25.89969 14.71235 1.000 31.62042 260 LEU A CA 1
ATOM 2863 C C . LEU A 1 241 ? 7.26013 26.53468 15.31966 1.000 38.53785 260 LEU A C 1
ATOM 2864 O O . LEU A 1 241 ? 8.25217 26.74078 14.61117 1.000 31.42214 260 LEU A O 1
ATOM 2880 N N . HIS A 1 242 ? 7.22312 26.86415 16.60783 1.000 35.07982 261 HIS A N 1
ATOM 2881 C CA . HIS A 1 242 ? 8.42946 27.34202 17.27304 1.000 36.95185 261 HIS A CA 1
ATOM 2882 C C . HIS A 1 242 ? 9.21632 26.23750 17.98392 1.000 41.49994 261 HIS A C 1
ATOM 2883 O O . HIS A 1 242 ? 10.20181 26.54174 18.66187 1.000 43.24498 261 HIS A O 1
ATOM 2897 N N . HIS A 1 243 ? 8.82027 24.97480 17.83816 1.000 32.57482 262 HIS A N 1
ATOM 2898 C CA . HIS A 1 243 ? 9.56885 23.87170 18.42909 1.000 37.23746 262 HIS A CA 1
ATOM 2899 C C . HIS A 1 243 ? 10.85893 23.62728 17.64112 1.000 36.52064 262 HIS A C 1
ATOM 2900 O O . HIS A 1 243 ? 11.05935 24.15164 16.54209 1.000 53.48679 262 HIS A O 1
ATOM 2914 N N . ASN A 1 244 ? 11.74465 22.81032 18.21493 1.000 36.59277 263 ASN A N 1
ATOM 2915 C CA . ASN A 1 244 ? 13.07708 22.61294 17.65680 1.000 40.09211 263 ASN A CA 1
ATOM 2916 C C . ASN A 1 244 ? 13.25505 21.29008 16.91827 1.000 43.40800 263 ASN A C 1
ATOM 2917 O O . ASN A 1 244 ? 14.30111 21.09268 16.29126 1.000 52.19797 263 ASN A O 1
ATOM 2928 N N . ASP A 1 245 ? 12.28306 20.38745 16.96944 1.000 37.91295 264 ASP A N 1
ATOM 2929 C CA . ASP A 1 245 ? 12.44542 19.08773 16.31729 1.000 36.49933 264 ASP A CA 1
ATOM 2930 C C . ASP A 1 245 ? 12.16355 19.21337 14.82241 1.000 34.44284 264 ASP A C 1
ATOM 2931 O O . ASP A 1 245 ? 11.12678 19.76325 14.43970 1.000 38.08228 264 ASP A O 1
ATOM 2940 N N . PRO A 1 246 ? 13.05144 18.71620 13.95143 1.000 32.54332 265 PRO A N 1
ATOM 2941 C CA . PRO A 1 246 ? 12.81810 18.89319 12.50633 1.000 41.28270 265 PRO A CA 1
ATOM 2942 C C . PRO A 1 246 ? 11.50962 18.29718 12.01345 1.000 37.29945 265 PRO A C 1
ATOM 2943 O O . PRO A 1 246 ? 10.82879 18.91752 11.18761 1.000 38.17597 265 PRO A O 1
ATOM 2954 N N . GLU A 1 247 ? 11.13828 17.10459 12.48456 1.000 29.93973 266 GLU A N 1
ATOM 2955 C CA . GLU A 1 247 ? 9.90384 16.48363 12.01105 1.000 37.11056 266 GLU A CA 1
ATOM 2956 C C . GLU A 1 247 ? 8.67884 17.24558 12.50311 1.000 34.87626 266 GLU A C 1
ATOM 2957 O O . GLU A 1 247 ? 7.70673 17.42422 11.75642 1.000 37.40588 266 GLU A O 1
ATOM 2969 N N . VAL A 1 248 ? 8.70422 17.69582 13.75910 1.000 30.00796 267 VAL A N 1
ATOM 2970 C CA . VAL A 1 248 ? 7.60924 18.51032 14.27569 1.000 28.51635 267 VAL A CA 1
ATOM 2971 C C . VAL A 1 248 ? 7.46973 19.78479 13.45504 1.000 32.94218 267 VAL A C 1
ATOM 2972 O O . VAL A 1 248 ? 6.35859 20.19139 13.09602 1.000 28.90717 267 VAL A O 1
ATOM 2985 N N . LEU A 1 249 ? 8.59467 20.43497 13.14667 1.000 36.42203 268 LEU A N 1
ATOM 2986 C CA . LEU A 1 249 ? 8.55311 21.64980 12.33982 1.000 38.42645 268 LEU A CA 1
ATOM 2987 C C . LEU A 1 249 ? 7.99604 21.37023 10.94981 1.000 36.42640 268 LEU A C 1
ATOM 2988 O O . LEU A 1 249 ? 7.19248 22.15010 10.42585 1.000 30.74084 268 LEU A O 1
ATOM 3004 N N . ALA A 1 250 ? 8.41349 20.26240 10.33510 1.000 30.59422 269 ALA A N 1
ATOM 3005 C CA . ALA A 1 250 ? 7.92217 19.92517 9.00383 1.000 34.96886 269 ALA A CA 1
ATOM 3006 C C . ALA A 1 250 ? 6.41415 19.70715 9.01613 1.000 37.16539 269 ALA A C 1
ATOM 3007 O O . ALA A 1 250 ? 5.69216 20.22068 8.15360 1.000 29.14811 269 ALA A O 1
ATOM 3014 N N . ASP A 1 251 ? 5.91607 18.94701 9.99358 1.000 32.69288 270 ASP A N 1
ATOM 3015 C CA . ASP A 1 251 ? 4.48218 18.67545 10.04030 1.000 32.53848 270 ASP A CA 1
ATOM 3016 C C . ASP A 1 251 ? 3.67935 19.92483 10.39471 1.000 31.88243 270 ASP A C 1
ATOM 3017 O O . ASP A 1 251 ? 2.57098 20.11259 9.87792 1.000 31.43818 270 ASP A O 1
ATOM 3026 N N . SER A 1 252 ? 4.21875 20.79923 11.24938 1.000 31.54554 271 SER A N 1
ATOM 3027 C CA . SER A 1 252 ? 3.54260 22.06094 11.53624 1.000 30.42551 271 SER A CA 1
ATOM 3028 C C . SER A 1 252 ? 3.47835 22.94382 10.29535 1.000 29.86091 271 SER A C 1
ATOM 3029 O O . SER A 1 252 ? 2.45054 23.57802 10.02505 1.000 28.89509 271 SER A O 1
ATOM 3037 N N . CYS A 1 253 ? 4.57238 23.00472 9.52973 1.000 28.09826 272 CYS A N 1
ATOM 3038 C CA . CYS A 1 253 ? 4.56104 23.77485 8.29141 1.000 30.46398 272 CYS A CA 1
ATOM 3039 C C . CYS A 1 253 ? 3.56999 23.19005 7.29516 1.000 30.80540 272 CYS A C 1
ATOM 3040 O O . CYS A 1 253 ? 2.88299 23.93211 6.58588 1.000 33.45891 272 CYS A O 1
ATOM 3048 N N . TRP A 1 254 ? 3.48044 21.85945 7.22465 1.000 28.16172 273 TRP A N 1
ATOM 3049 C CA . TRP A 1 254 ? 2.48522 21.24340 6.35216 1.000 29.01294 273 TRP A CA 1
ATOM 3050 C C . TRP A 1 254 ? 1.07220 21.61845 6.78567 1.000 31.45596 273 TRP A C 1
ATOM 3051 O O . TRP A 1 254 ? 0.21447 21.91771 5.94593 1.000 26.81890 273 TRP A O 1
ATOM 3072 N N . ALA A 1 255 ? 0.80809 21.60241 8.09409 1.000 21.58587 274 ALA A N 1
ATOM 3073 C CA . ALA A 1 255 ? -0.50421 22.01127 8.58498 1.000 25.99792 274 ALA A CA 1
ATOM 3074 C C . ALA A 1 255 ? -0.81025 23.45140 8.18663 1.000 31.55211 274 ALA A C 1
ATOM 3075 O O . ALA A 1 255 ? -1.91276 23.76222 7.71437 1.000 31.99940 274 ALA A O 1
ATOM 3082 N N . ILE A 1 256 ? 0.16053 24.34840 8.37566 1.000 30.52560 275 ILE A N 1
ATOM 3083 C CA . ILE A 1 256 ? -0.04787 25.75034 8.02375 1.000 28.67256 275 ILE A CA 1
ATOM 3084 C C . ILE A 1 256 ? -0.28833 25.89289 6.52531 1.000 28.24738 275 ILE A C 1
ATOM 3085 O O . ILE A 1 256 ? -1.09261 26.72356 6.08645 1.000 30.99048 275 ILE A O 1
ATOM 3101 N N . SER A 1 257 ? 0.40654 25.09121 5.71574 1.000 28.37828 276 SER A N 1
ATOM 3102 C CA . SER A 1 257 ? 0.21878 25.16647 4.27151 1.000 32.25696 276 SER A CA 1
ATOM 3103 C C . SER A 1 257 ? -1.16731 24.67447 3.87728 1.000 31.06250 276 SER A C 1
ATOM 3104 O O . SER A 1 257 ? -1.78649 25.21715 2.95461 1.000 35.75197 276 SER A O 1
ATOM 3112 N N . TYR A 1 258 ? -1.66781 23.64277 4.55877 1.000 29.07119 277 TYR A N 1
ATOM 3113 C CA . TYR A 1 258 ? -3.04527 23.21970 4.33441 1.000 28.90333 277 TYR A CA 1
ATOM 3114 C C . TYR A 1 258 ? -4.01015 24.35164 4.66882 1.000 30.25423 277 TYR A C 1
ATOM 3115 O O . TYR A 1 258 ? -4.94350 24.63804 3.91185 1.000 31.34822 277 TYR A O 1
ATOM 3133 N N . LEU A 1 259 ? -3.79208 25.01132 5.81150 1.000 29.10358 278 LEU A N 1
ATOM 3134 C CA . LEU A 1 259 ? -4.73297 26.03150 6.26552 1.000 30.50567 278 LEU A CA 1
ATOM 3135 C C . LEU A 1 259 ? -4.70284 27.27415 5.38114 1.000 39.10962 278 LEU A C 1
ATOM 3136 O O . LEU A 1 259 ? -5.73672 27.92768 5.20155 1.000 39.96620 278 LEU A O 1
ATOM 3152 N N . THR A 1 260 ? -3.54059 27.62128 4.83022 1.000 32.31879 279 THR A N 1
ATOM 3153 C CA . THR A 1 260 ? -3.41892 28.79629 3.97645 1.000 31.64595 279 THR A CA 1
ATOM 3154 C C . THR A 1 260 ? -3.84251 28.53427 2.53674 1.000 34.03857 279 THR A C 1
ATOM 3155 O O . THR A 1 260 ? -3.84235 29.46908 1.72885 1.000 37.45838 279 THR A O 1
ATOM 3166 N N . ASP A 1 261 ? -4.20128 27.29717 2.19436 1.000 38.60931 280 ASP A N 1
ATOM 3167 C CA . ASP A 1 261 ? -4.64753 26.96411 0.84212 1.000 36.59632 280 ASP A CA 1
ATOM 3168 C C . ASP A 1 261 ? -6.16423 27.12805 0.78877 1.000 43.81613 280 ASP A C 1
ATOM 3169 O O . ASP A 1 261 ? -6.93539 26.17854 0.93785 1.000 46.47284 280 ASP A O 1
ATOM 3178 N N . GLY A 1 262 ? -6.59459 28.36887 0.57625 1.000 41.77105 281 GLY A N 1
ATOM 3179 C CA . GLY A 1 262 ? -8.00212 28.68205 0.52392 1.000 47.81896 281 GLY A CA 1
ATOM 3180 C C . GLY A 1 262 ? -8.26494 30.15811 0.31103 1.000 49.90146 281 GLY A C 1
ATOM 3181 O O . GLY A 1 262 ? -7.36783 30.92774 -0.04672 1.000 46.01437 281 GLY A O 1
ATOM 3185 N N . PRO A 1 263 ? -9.51082 30.58021 0.52514 1.000 53.15420 282 PRO A N 1
ATOM 3186 C CA . PRO A 1 263 ? -9.85940 31.99515 0.34269 1.000 49.79735 282 PRO A CA 1
ATOM 3187 C C . PRO A 1 263 ? -9.05472 32.90008 1.26267 1.000 50.98552 282 PRO A C 1
ATOM 3188 O O . PRO A 1 263 ? -8.31460 32.45701 2.14393 1.000 43.54868 282 PRO A O 1
ATOM 3199 N N . ASN A 1 264 ? -9.22754 34.20837 1.05140 1.000 47.63420 283 ASN A N 1
ATOM 3200 C CA . ASN A 1 264 ? -8.45220 35.18679 1.80524 1.000 42.48534 283 ASN A CA 1
ATOM 3201 C C . ASN A 1 264 ? -8.76571 35.13610 3.29442 1.000 43.31106 283 ASN A C 1
ATOM 3202 O O . ASN A 1 264 ? -7.92604 35.52054 4.11397 1.000 41.86432 283 ASN A O 1
ATOM 3213 N N . GLU A 1 265 ? -9.95976 34.67210 3.66817 1.000 43.22649 284 GLU A N 1
ATOM 3214 C CA . GLU A 1 265 ? -10.32099 34.64400 5.08286 1.000 52.13337 284 GLU A CA 1
ATOM 3215 C C . GLU A 1 265 ? -9.50787 33.60236 5.84413 1.000 36.81226 284 GLU A C 1
ATOM 3216 O O . GLU A 1 265 ? -9.10401 33.83856 6.98781 1.000 43.64638 284 GLU A O 1
ATOM 3228 N N . ARG A 1 266 ? -9.24494 32.44958 5.22554 1.000 40.21474 285 ARG A N 1
ATOM 3229 C CA . ARG A 1 266 ? -8.40514 31.43869 5.86465 1.000 43.24063 285 ARG A CA 1
ATOM 3230 C C . ARG A 1 266 ? -6.97058 31.93581 6.00868 1.000 33.00786 285 ARG A C 1
ATOM 3231 O O . ARG A 1 266 ? -6.35384 31.81624 7.08117 1.000 41.96578 285 ARG A O 1
ATOM 3252 N N . ILE A 1 267 ? -6.41913 32.48566 4.92330 1.000 36.33293 286 ILE A N 1
ATOM 3253 C CA . ILE A 1 267 ? -5.08464 33.07260 4.97416 1.000 37.83160 286 ILE A CA 1
ATOM 3254 C C . ILE A 1 267 ? -5.01662 34.11958 6.07361 1.000 33.02940 286 ILE A C 1
ATOM 3255 O O . ILE A 1 267 ? -4.01246 34.23140 6.78478 1.000 39.67246 286 ILE A O 1
ATOM 3271 N N . GLU A 1 268 ? -6.08225 34.91059 6.22309 1.000 39.90551 287 GLU A N 1
ATOM 3272 C CA . GLU A 1 268 ? -6.10055 35.94487 7.25072 1.000 40.66777 287 GLU A CA 1
ATOM 3273 C C . GLU A 1 268 ? -6.11921 35.33068 8.64284 1.000 39.12632 287 GLU A C 1
ATOM 3274 O O . GLU A 1 268 ? -5.42097 35.80553 9.54508 1.000 38.20406 287 GLU A O 1
ATOM 3286 N N . MET A 1 269 ? -6.92623 34.28596 8.84145 1.000 39.48060 288 MET A N 1
ATOM 3287 C CA . MET A 1 269 ? -6.90645 33.57479 10.11427 1.000 44.26867 288 MET A CA 1
ATOM 3288 C C . MET A 1 269 ? -5.49118 33.14761 10.47107 1.000 39.36595 288 MET A C 1
ATOM 3289 O O . MET A 1 269 ? -5.07322 33.24629 11.63067 1.000 39.53773 288 MET A O 1
ATOM 3303 N N . VAL A 1 270 ? -4.73741 32.66685 9.48230 1.000 36.05351 289 VAL A N 1
ATOM 3304 C CA . VAL A 1 270 ? -3.37721 32.21010 9.76233 1.000 34.67662 289 VAL A CA 1
ATOM 3305 C C . VAL A 1 270 ? -2.45979 33.39429 10.06293 1.000 35.47756 289 VAL A C 1
ATOM 3306 O O . VAL A 1 270 ? -1.75110 33.40918 11.07653 1.000 38.39464 289 VAL A O 1
ATOM 3319 N N . VAL A 1 271 ? -2.45840 34.40557 9.18961 1.000 37.88215 290 VAL A N 1
ATOM 3320 C CA . VAL A 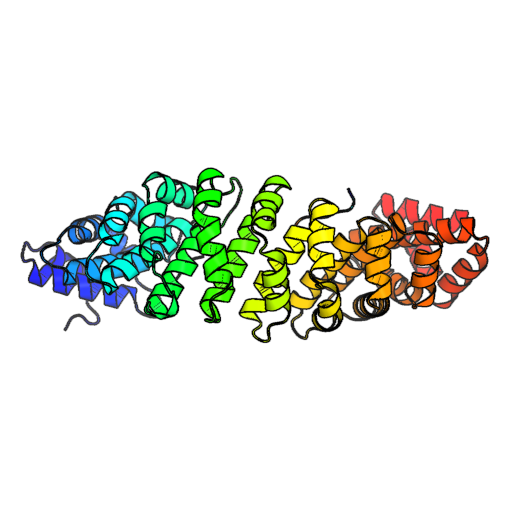1 271 ? -1.48830 35.48848 9.31178 1.000 39.75097 290 VAL A CA 1
ATOM 3321 C C . VAL A 1 271 ? -1.76292 36.37597 10.52041 1.000 37.70108 290 VAL A C 1
ATOM 3322 O O . VAL A 1 271 ? -0.84188 37.03264 11.01928 1.000 38.08185 290 VAL A O 1
ATOM 3335 N N . LYS A 1 272 ? -3.00574 36.42155 11.00859 1.000 40.62381 291 LYS A N 1
ATOM 3336 C CA . LYS A 1 272 ? -3.28587 37.17250 12.22687 1.000 43.56389 291 LYS A CA 1
ATOM 3337 C C . LYS A 1 272 ? -2.48803 36.63836 13.40728 1.000 39.23985 291 LYS A C 1
ATOM 3338 O O . LYS A 1 272 ? -2.15920 37.39556 14.32723 1.000 40.72572 291 LYS A O 1
ATOM 3357 N N . LYS A 1 273 ? -2.17339 35.34079 13.40347 1.000 36.52333 292 LYS A N 1
ATOM 3358 C CA . LYS A 1 273 ? -1.42582 34.74111 14.50056 1.000 43.23648 292 LYS A CA 1
ATOM 3359 C C . LYS A 1 273 ? 0.03973 35.15664 14.50860 1.000 41.46822 292 LYS A C 1
ATOM 3360 O O . LYS A 1 273 ? 0.75441 34.81935 15.45884 1.000 45.34811 292 LYS A O 1
ATOM 3379 N N . GLY A 1 274 ? 0.50203 35.86607 13.48134 1.000 39.87287 293 GLY A N 1
ATOM 3380 C CA . GLY A 1 274 ? 1.87204 36.33748 13.45147 1.000 34.47635 293 GLY A CA 1
ATOM 3381 C C . GLY A 1 274 ? 2.90678 35.28362 13.13622 1.000 36.40692 293 GLY A C 1
ATOM 3382 O O . GLY A 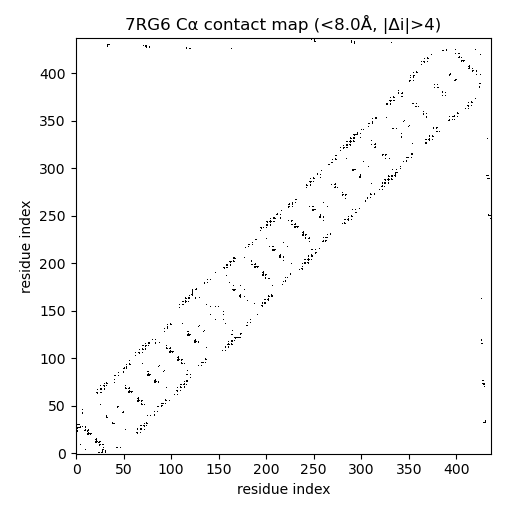1 274 ? 4.04202 35.38134 13.61351 1.000 40.79116 293 GLY A O 1
ATOM 3386 N N . VAL A 1 275 ? 2.55331 34.27591 12.33064 1.000 42.09524 294 VAL A N 1
ATOM 3387 C CA . VAL A 1 275 ? 3.47763 33.18493 12.03551 1.000 40.85696 294 VAL A CA 1
ATOM 3388 C C . VAL A 1 275 ? 4.36873 33.45428 10.82950 1.000 33.30703 294 VAL A C 1
ATOM 3389 O O . VAL A 1 275 ? 5.31018 32.68328 10.58508 1.000 33.34681 294 VAL A O 1
ATOM 3402 N N . VAL A 1 276 ? 4.11087 34.52140 10.07005 1.000 35.57532 295 VAL A N 1
ATOM 3403 C CA . VAL A 1 276 ? 4.85709 34.74251 8.83118 1.000 36.26432 295 VAL A CA 1
ATOM 3404 C C . VAL A 1 276 ? 6.35746 34.86469 9.07940 1.000 32.65249 295 VAL A C 1
ATOM 3405 O O . VAL A 1 276 ? 7.13525 34.24603 8.33643 1.000 35.30401 295 VAL A O 1
ATOM 3418 N N . PRO A 1 277 ? 6.82836 35.63411 10.06668 1.000 34.78104 296 PRO A N 1
ATOM 3419 C CA . PRO A 1 277 ? 8.28264 35.67439 10.31095 1.000 35.35771 296 PRO A CA 1
ATOM 3420 C C . PRO A 1 277 ? 8.87998 34.30807 10.59758 1.000 36.63093 296 PRO A C 1
ATOM 3421 O O . PRO A 1 277 ? 9.96767 33.98844 10.09715 1.000 40.44740 296 PRO A O 1
ATOM 3432 N N . GLN A 1 278 ? 8.19749 33.48839 11.39986 1.000 40.70484 297 GLN A N 1
ATOM 3433 C CA . GLN A 1 278 ? 8.69243 32.14221 11.66386 1.000 32.08097 297 GLN A CA 1
ATOM 3434 C C . GLN A 1 278 ? 8.69158 31.30425 10.39187 1.000 29.38232 297 GLN A C 1
ATOM 3435 O O . GLN A 1 278 ? 9.60890 30.50609 10.16291 1.000 34.19031 297 GLN A O 1
ATOM 3449 N N . LEU A 1 279 ? 7.66888 31.47392 9.54780 1.000 30.53583 298 LEU A N 1
ATOM 3450 C CA . LEU A 1 279 ? 7.64054 30.76036 8.27562 1.000 28.51118 298 LEU A CA 1
ATOM 3451 C C . LEU A 1 279 ? 8.82897 31.14491 7.40448 1.000 34.75213 298 LEU A C 1
ATOM 3452 O O . LEU A 1 279 ? 9.41859 30.29038 6.74016 1.000 33.56076 298 LEU A O 1
ATOM 3468 N N . VAL A 1 280 ? 9.19964 32.42591 7.39544 1.000 32.44857 299 VAL A N 1
ATOM 346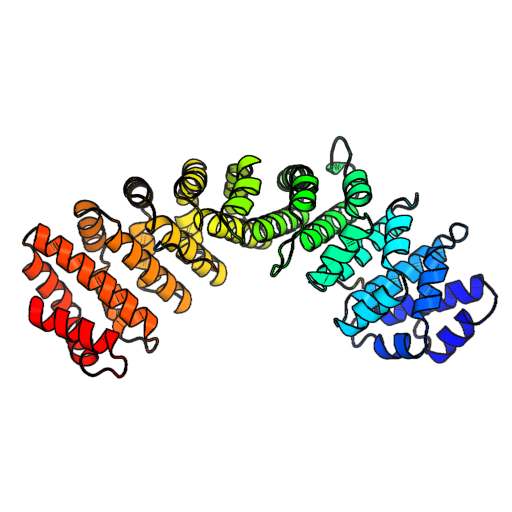9 C CA . VAL A 1 280 ? 10.35189 32.85533 6.60531 1.000 33.82416 299 VAL A CA 1
ATOM 3470 C C . VAL A 1 280 ? 11.63629 32.26526 7.17915 1.000 35.38394 299 VAL A C 1
ATOM 3471 O O . VAL A 1 280 ? 12.49041 31.74146 6.44615 1.000 40.78572 299 VAL A O 1
ATOM 3484 N N . LYS A 1 281 ? 11.78760 32.33397 8.50322 1.000 32.57824 300 LYS A N 1
ATOM 3485 C CA . LYS A 1 281 ? 12.95175 31.73276 9.14349 1.000 39.45541 300 LYS A CA 1
ATOM 3486 C C . LYS A 1 281 ? 13.09389 30.27032 8.73766 1.000 36.90210 300 LYS A C 1
ATOM 3487 O O . LYS A 1 281 ? 14.18564 29.81192 8.38270 1.000 39.18028 300 LYS A O 1
ATOM 3506 N N . LEU A 1 282 ? 11.98872 29.52169 8.77696 1.000 34.62963 301 LEU A N 1
ATOM 3507 C CA . LEU A 1 282 ? 12.04081 28.11649 8.38335 1.000 36.44745 301 LEU A CA 1
ATOM 3508 C C . LEU A 1 282 ? 12.28008 27.96486 6.88648 1.000 35.00302 301 LEU A C 1
ATOM 3509 O O . LEU A 1 282 ? 12.89091 26.98202 6.45255 1.000 31.56033 301 LEU A O 1
ATOM 3525 N N . LEU A 1 283 ? 11.79981 28.91773 6.08614 1.000 35.86783 302 LEU A N 1
ATOM 3526 C CA . LEU A 1 283 ? 12.12823 28.93754 4.66708 1.000 35.59792 302 LEU A CA 1
ATOM 3527 C C . LEU A 1 283 ? 13.63206 28.98867 4.46374 1.000 40.52557 302 LEU A C 1
ATOM 3528 O O . LEU A 1 283 ? 14.14672 28.45460 3.47470 1.000 39.98522 302 LEU A O 1
ATOM 3544 N N . GLY A 1 284 ? 14.34864 29.62376 5.38639 1.000 43.80228 303 GLY A N 1
ATOM 3545 C CA . GLY A 1 284 ? 15.7953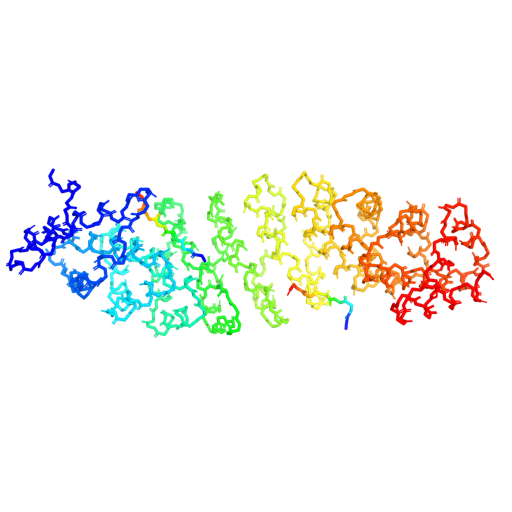4 29.62051 5.34134 1.000 40.36183 303 GLY A CA 1
ATOM 3546 C C . GLY A 1 284 ? 16.47668 28.40424 5.93039 1.000 47.06240 303 GLY A C 1
ATOM 3547 O O . GLY A 1 284 ? 17.70711 28.38382 6.01486 1.000 53.17378 303 GLY A O 1
ATOM 3551 N N . ALA A 1 285 ? 15.72591 27.38217 6.33752 1.000 44.28455 304 ALA A N 1
ATOM 3552 C CA . ALA A 1 285 ? 16.32083 26.21944 6.98059 1.000 41.72969 304 ALA A CA 1
ATOM 3553 C C . ALA A 1 285 ? 17.11446 25.38638 5.97359 1.000 52.85153 304 ALA A C 1
ATOM 3554 O O . ALA A 1 285 ? 17.00375 25.55293 4.75509 1.000 49.40953 304 ALA A O 1
ATOM 3561 N N . THR A 1 286 ? 17.92521 24.46857 6.50665 1.000 48.35001 305 THR A N 1
ATOM 3562 C CA . THR A 1 286 ? 18.75302 23.60356 5.67517 1.000 55.23909 305 THR A CA 1
ATOM 3563 C C . THR A 1 286 ? 18.06857 22.28734 5.33046 1.000 49.66069 305 THR A C 1
ATOM 3564 O O . THR A 1 286 ? 18.38894 21.68438 4.29930 1.000 53.27944 305 THR A O 1
ATOM 3575 N N . GLU A 1 287 ? 17.13584 21.82792 6.16312 1.000 46.00831 306 GLU A N 1
ATOM 3576 C CA . GLU A 1 287 ? 16.43901 20.57177 5.91350 1.000 47.53924 306 GLU A CA 1
ATOM 3577 C C . GLU A 1 287 ? 15.35253 20.78604 4.86470 1.000 42.76781 306 GLU A C 1
ATOM 3578 O O . GLU A 1 287 ? 14.40836 21.55188 5.08746 1.000 37.31580 306 GLU A O 1
ATOM 3590 N N . LEU A 1 288 ? 15.48378 20.10614 3.72685 1.000 41.87594 307 LEU A N 1
ATOM 3591 C CA . LEU A 1 288 ? 14.47402 20.22249 2.67937 1.000 45.60197 307 LEU A CA 1
ATOM 3592 C C . LEU A 1 288 ? 13.07925 19.83533 3.15528 1.000 45.62997 307 LEU A C 1
ATOM 3593 O O . LEU A 1 288 ? 12.10874 20.48706 2.72766 1.000 39.72946 307 LEU A O 1
ATOM 3609 N N . PRO A 1 289 ? 12.89753 18.81510 4.00013 1.000 47.61740 308 PRO A N 1
ATOM 3610 C CA . PRO A 1 289 ? 11.54422 18.51107 4.49568 1.000 43.91901 308 PRO A CA 1
ATOM 3611 C C .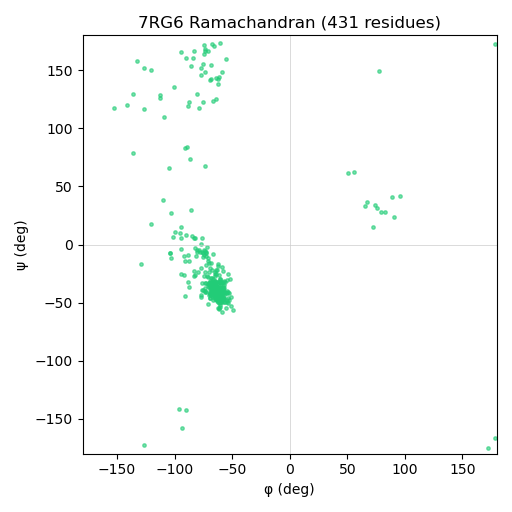 PRO A 1 289 ? 10.89972 19.66386 5.24210 1.000 31.85617 308 PRO A C 1
ATOM 3612 O O . PRO A 1 289 ? 9.67341 19.66613 5.40470 1.000 33.22893 308 PRO A O 1
ATOM 3623 N N . ILE A 1 290 ? 11.68146 20.63233 5.71109 1.000 32.07442 309 ILE A N 1
ATOM 3624 C CA . ILE A 1 290 ? 11.12286 21.82532 6.33731 1.000 31.15852 309 ILE A CA 1
ATOM 3625 C C . ILE A 1 290 ? 10.89666 22.92699 5.31169 1.000 40.27547 309 ILE A C 1
ATOM 3626 O O . ILE A 1 290 ? 9.84717 23.57479 5.31096 1.000 37.35731 309 ILE A O 1
ATOM 3642 N N . VAL A 1 291 ? 11.87074 23.14660 4.42516 1.000 33.72113 310 VAL A N 1
ATOM 3643 C CA . VAL A 1 291 ? 11.75445 24.21926 3.44219 1.000 33.01363 310 VAL A CA 1
ATOM 3644 C C . VAL A 1 291 ? 10.55281 23.98686 2.53665 1.000 29.36230 310 VAL A C 1
ATOM 3645 O O . VAL A 1 291 ? 9.84393 24.93121 2.16828 1.000 34.10418 310 VAL A O 1
ATOM 3658 N N . THR A 1 292 ? 10.29979 22.72982 2.16441 1.000 26.10242 311 THR A N 1
ATOM 3659 C CA . THR A 1 292 ? 9.21452 22.45058 1.22448 1.000 38.10816 311 THR A CA 1
ATOM 3660 C C . THR A 1 292 ? 7.86707 22.93463 1.74718 1.000 36.29718 311 THR A C 1
ATOM 3661 O O . THR A 1 292 ? 7.21947 23.75968 1.07658 1.000 37.18359 311 THR A O 1
ATOM 3672 N N . PRO A 1 293 ? 7.38965 22.48938 2.91360 1.000 34.04818 312 PRO A N 1
ATOM 3673 C CA . PRO A 1 293 ? 6.09276 22.98846 3.39800 1.000 34.53549 312 PRO A CA 1
ATOM 3674 C C . PRO A 1 293 ? 6.10631 24.46548 3.75150 1.000 32.19996 312 PRO A C 1
ATOM 3675 O O . PRO A 1 293 ? 5.08001 25.13715 3.58846 1.000 32.61472 312 PRO A O 1
ATOM 3686 N N . ALA A 1 294 ? 7.23464 24.99795 4.22559 1.000 28.24864 313 ALA A N 1
ATOM 3687 C CA . ALA A 1 294 ? 7.30744 26.42477 4.52760 1.000 31.92920 313 ALA A CA 1
ATOM 3688 C C . ALA A 1 294 ? 7.14669 27.25804 3.26152 1.000 29.18073 313 ALA A C 1
ATOM 3689 O O . ALA A 1 294 ? 6.40709 28.25080 3.24160 1.000 30.61472 313 ALA A O 1
ATOM 3696 N N . LEU A 1 295 ? 7.84006 26.86834 2.19069 1.000 28.06809 314 LEU A N 1
ATOM 3697 C CA . LEU A 1 295 ? 7.67605 27.55481 0.91306 1.000 31.97220 314 LEU A CA 1
ATOM 3698 C C . LEU A 1 295 ? 6.25051 27.40110 0.39740 1.000 31.99830 314 LEU A C 1
ATOM 3699 O O . LEU A 1 295 ? 5.66990 28.35035 -0.14410 1.000 31.49294 314 LEU A O 1
ATOM 3715 N N . ARG A 1 296 ? 5.67071 26.20892 0.55817 1.000 32.26453 315 ARG A N 1
ATOM 3716 C CA . ARG A 1 296 ? 4.27181 25.99612 0.19666 1.000 31.56607 315 ARG A CA 1
ATOM 3717 C C . ARG A 1 296 ? 3.36717 27.01479 0.88403 1.000 33.02411 315 ARG A C 1
ATOM 3718 O O . ARG A 1 296 ? 2.52805 27.66388 0.24233 1.000 30.61729 315 ARG A O 1
ATOM 3739 N N . ALA A 1 297 ? 3.52934 27.16118 2.20160 1.000 32.59054 316 ALA A N 1
ATOM 3740 C CA . ALA A 1 297 ? 2.68772 28.07859 2.96193 1.000 30.00547 316 ALA A CA 1
ATOM 3741 C C . ALA A 1 297 ? 2.91224 29.52425 2.53705 1.000 34.86478 316 ALA A C 1
ATOM 3742 O O . ALA A 1 297 ? 1.95646 30.29827 2.41964 1.000 31.93711 316 ALA A O 1
ATOM 3749 N N . ILE A 1 298 ? 4.16929 29.91392 2.31322 1.000 33.43581 317 ILE A N 1
ATOM 3750 C CA . ILE A 1 298 ? 4.45137 31.29477 1.92105 1.000 37.34851 317 ILE A CA 1
ATOM 3751 C C . ILE A 1 298 ? 3.81987 31.60706 0.56579 1.000 32.54231 317 ILE A C 1
ATOM 3752 O O . ILE A 1 298 ? 3.24092 32.68533 0.36449 1.000 36.09687 317 ILE A O 1
ATOM 3768 N N . GLY A 1 299 ? 3.91111 30.67157 -0.38268 1.000 29.29195 318 GLY A N 1
ATOM 3769 C CA . GLY A 1 299 ? 3.24327 30.87188 -1.66092 1.000 37.05746 318 GLY A CA 1
ATOM 3770 C C . GLY A 1 299 ? 1.74046 31.01212 -1.50687 1.000 39.60800 318 GLY A C 1
ATOM 3771 O O . GLY A 1 299 ? 1.12344 31.95198 -2.03494 1.000 36.26136 318 GLY A O 1
ATOM 3775 N N . ASN A 1 300 ? 1.12760 30.07720 -0.77612 1.000 33.90315 319 ASN A N 1
ATOM 3776 C CA . ASN A 1 300 ? -0.30168 30.17521 -0.50595 1.000 37.55933 319 ASN A CA 1
ATOM 3777 C C . ASN A 1 300 ? -0.65436 31.55178 0.04265 1.000 32.30166 319 ASN A C 1
ATOM 3778 O O . ASN A 1 300 ? -1.62533 32.17885 -0.39039 1.000 33.88868 319 ASN A O 1
ATOM 3789 N N . ILE A 1 301 ? 0.13838 32.04213 0.99757 1.000 28.75685 320 ILE A N 1
ATOM 3790 C CA . ILE A 1 301 ? -0.15804 33.33339 1.60861 1.000 32.61653 320 ILE A CA 1
ATOM 3791 C C . ILE A 1 301 ? -0.08657 34.44361 0.57057 1.000 38.27804 320 ILE A C 1
ATOM 3792 O O . ILE A 1 301 ? -0.92460 35.35510 0.56094 1.000 37.28850 320 ILE A O 1
ATOM 3808 N N . VAL A 1 302 ? 0.91410 34.39953 -0.31028 1.000 35.39158 321 VAL A N 1
ATOM 3809 C CA . VAL A 1 302 ? 1.02046 35.45854 -1.31004 1.000 34.97196 321 VAL A CA 1
ATOM 3810 C C . VAL A 1 302 ? -0.02021 35.34406 -2.41760 1.000 34.75393 321 VAL A C 1
ATOM 3811 O O . VAL A 1 302 ? -0.08198 36.21283 -3.28889 1.000 35.32173 321 VAL A O 1
ATOM 3824 N N . THR A 1 303 ? -0.82176 34.27259 -2.41857 1.000 39.47358 322 THR A N 1
ATOM 3825 C CA . THR A 1 303 ? -1.96552 34.24711 -3.33465 1.000 35.45767 322 THR A CA 1
ATOM 3826 C C . THR A 1 303 ? -3.14997 35.09718 -2.86562 1.000 40.95978 322 THR A C 1
ATOM 3827 O O . THR A 1 303 ? -4.16893 35.13462 -3.56312 1.000 41.18552 322 THR A O 1
ATOM 3838 N N . GLY A 1 304 ? -3.05671 35.76737 -1.72418 1.000 37.62896 323 GLY A N 1
ATOM 3839 C CA . GLY A 1 304 ? -4.17251 36.51888 -1.15225 1.000 40.35277 323 GLY A CA 1
ATOM 3840 C C . GLY A 1 304 ? -4.12720 37.99246 -1.49921 1.000 47.34973 323 GLY A C 1
ATOM 3841 O O . GLY A 1 304 ? -3.76977 38.37737 -2.61783 1.000 43.13447 323 GLY A O 1
ATOM 3845 N N . THR A 1 305 ? -4.50142 38.82749 -0.52924 1.000 45.23171 324 THR A N 1
ATOM 3846 C CA . THR A 1 305 ? -4.55519 40.26422 -0.74623 1.000 49.00641 324 THR A CA 1
ATOM 3847 C C . THR A 1 305 ? -3.14550 40.85103 -0.80464 1.000 50.95390 324 THR A C 1
ATOM 3848 O O . THR A 1 305 ? -2.15660 40.21467 -0.42951 1.000 44.42156 324 THR A O 1
ATOM 3859 N N . ASP A 1 306 ? -3.06434 42.09719 -1.27808 1.000 41.00532 325 ASP A N 1
ATOM 3860 C CA . ASP A 1 306 ? -1.77663 42.78000 -1.32738 1.000 44.89332 325 ASP A CA 1
ATOM 3861 C C . ASP A 1 306 ? -1.21915 43.01733 0.06990 1.000 45.23113 325 ASP A C 1
ATOM 3862 O O . ASP A 1 306 ? 0.00134 43.09081 0.24551 1.000 41.34443 325 ASP A O 1
ATOM 3871 N N . GLU A 1 307 ? -2.08985 43.12578 1.07633 1.000 42.66695 326 GLU A N 1
ATOM 3872 C CA . GLU A 1 307 ? -1.61646 43.35790 2.43773 1.000 42.25811 326 GLU A CA 1
ATOM 3873 C C . GLU A 1 307 ? -0.98277 42.10063 3.02673 1.000 37.46038 326 GLU A C 1
ATOM 3874 O O . GLU A 1 307 ? 0.02384 42.18084 3.73922 1.000 44.05880 326 GLU A O 1
ATOM 3886 N N . GLN A 1 308 ? -1.54365 40.92715 2.72920 1.000 47.53718 327 GLN A N 1
ATOM 3887 C CA . GLN A 1 308 ? -0.92932 39.68057 3.18305 1.000 48.14486 327 GLN A CA 1
ATOM 3888 C C . GLN A 1 308 ? 0.39840 39.43392 2.47159 1.000 34.33856 327 GLN A C 1
ATOM 3889 O O . GLN A 1 308 ? 1.39222 39.03732 3.10092 1.000 42.72712 327 GLN A O 1
ATOM 3903 N N . THR A 1 309 ? 0.43642 39.67522 1.15905 1.000 40.57743 328 THR A N 1
ATOM 3904 C CA . THR A 1 309 ? 1.69845 39.60914 0.43122 1.000 39.66422 328 THR A CA 1
ATOM 3905 C C . THR A 1 309 ? 2.71646 40.57714 1.01957 1.000 42.99174 328 THR A C 1
ATOM 3906 O O . THR A 1 309 ? 3.90941 40.26244 1.10711 1.000 43.13756 328 THR A O 1
ATOM 3917 N N . GLN A 1 310 ? 2.26270 41.76303 1.43286 1.000 36.99941 329 GLN A N 1
ATOM 3918 C CA . GLN A 1 310 ? 3.17420 42.73075 2.02945 1.000 35.69242 329 GLN A CA 1
ATOM 3919 C C . GLN A 1 310 ? 3.66464 42.26334 3.39128 1.000 42.66733 329 GLN A C 1
ATOM 3920 O O . GLN A 1 310 ? 4.79721 42.56357 3.77349 1.000 40.77995 329 GLN A O 1
ATOM 3934 N N . LYS A 1 311 ? 2.82331 41.55540 4.14551 1.000 39.62359 330 LYS A N 1
ATOM 3935 C CA . LYS A 1 311 ? 3.29658 40.93492 5.37887 1.000 44.81344 330 LYS A CA 1
ATOM 3936 C C . LYS A 1 311 ? 4.40404 39.93237 5.08362 1.000 39.25953 330 LYS A C 1
ATOM 3937 O O . LYS A 1 311 ? 5.40108 39.85782 5.81188 1.000 36.70923 330 LYS A O 1
ATOM 3956 N N . VAL A 1 312 ? 4.24396 39.15144 4.01411 1.000 33.86807 331 VAL A N 1
ATOM 3957 C CA . VAL A 1 312 ? 5.29629 38.21154 3.63027 1.000 36.64945 331 VAL A CA 1
ATOM 3958 C C . VAL A 1 312 ? 6.57381 38.96182 3.26349 1.000 47.50696 331 VAL A C 1
ATOM 3959 O O . VAL A 1 312 ? 7.68220 38.56048 3.64086 1.000 36.42571 331 VAL A O 1
ATOM 3972 N N . ILE A 1 313 ? 6.43885 40.06155 2.52165 1.000 41.42119 332 ILE A N 1
ATOM 3973 C CA . ILE A 1 313 ? 7.61262 40.80689 2.07514 1.000 33.62878 332 ILE A CA 1
ATOM 3974 C C . ILE A 1 313 ? 8.31952 41.46566 3.25555 1.000 36.84224 332 ILE A C 1
ATOM 3975 O O . ILE A 1 313 ? 9.55414 41.47049 3.33304 1.000 35.33354 332 ILE A O 1
ATOM 3991 N N . ASP A 1 314 ? 7.55381 42.03562 4.18902 1.000 42.04212 333 ASP A N 1
ATOM 3992 C CA . ASP A 1 314 ? 8.14859 42.73044 5.32527 1.000 40.16749 333 ASP A CA 1
ATOM 3993 C C . ASP A 1 314 ? 8.92182 41.77951 6.22801 1.000 39.22875 333 ASP A C 1
ATOM 3994 O O . ASP A 1 314 ? 9.84088 42.20898 6.93519 1.000 39.13575 333 ASP A O 1
ATOM 4003 N N . ALA A 1 315 ? 8.56320 40.49498 6.22812 1.000 37.56109 334 ALA A N 1
ATOM 4004 C CA . ALA A 1 315 ? 9.27619 39.51855 7.04022 1.000 44.85666 334 ALA A CA 1
ATOM 4005 C C . ALA A 1 315 ? 10.64754 39.17199 6.47603 1.000 40.24223 334 ALA A C 1
ATOM 4006 O O . ALA A 1 315 ? 11.39396 38.43271 7.12698 1.000 44.32909 334 ALA A O 1
ATOM 4013 N N . GLY A 1 316 ? 10.99518 39.68079 5.29642 1.000 41.36322 335 GLY A N 1
ATOM 4014 C CA . GLY A 1 316 ? 12.28864 39.40821 4.70339 1.000 42.66608 335 GLY A CA 1
ATOM 4015 C C . GLY A 1 316 ? 12.34162 38.19289 3.80978 1.000 32.98602 335 GLY A C 1
ATOM 4016 O O . GLY A 1 316 ? 13.42586 37.63180 3.61585 1.000 41.62660 335 GLY A O 1
ATOM 4020 N N . ALA A 1 317 ? 11.20846 37.77403 3.24511 1.000 36.14008 336 ALA A N 1
ATOM 4021 C CA . ALA A 1 317 ? 11.18088 36.53814 2.47200 1.000 34.17444 336 ALA A CA 1
ATOM 4022 C C . ALA A 1 317 ? 11.99580 36.65908 1.19048 1.000 41.55218 336 ALA A C 1
ATOM 4023 O O . ALA A 1 317 ? 12.66834 35.70367 0.78482 1.000 36.57692 336 ALA A O 1
ATOM 4030 N N . LEU A 1 318 ? 11.94830 37.82215 0.53731 1.000 38.12696 337 LEU A N 1
ATOM 4031 C CA . LEU A 1 318 ? 12.60663 37.96402 -0.75730 1.000 39.39542 337 LEU A CA 1
ATOM 4032 C C . LEU A 1 318 ? 14.09273 37.63545 -0.67220 1.000 35.18717 337 LEU A C 1
ATOM 4033 O O . LEU A 1 318 ? 14.65455 37.05856 -1.61131 1.000 40.54564 337 LEU A O 1
ATOM 4049 N N . ALA A 1 319 ? 14.73754 37.96281 0.45083 1.000 33.68687 338 ALA A N 1
ATOM 4050 C CA . ALA A 1 319 ? 16.16995 37.72536 0.58571 1.000 40.83367 338 ALA A CA 1
ATOM 4051 C C . ALA A 1 319 ? 16.52682 36.24728 0.50650 1.000 33.14034 338 ALA A C 1
ATOM 4052 O O . ALA A 1 319 ? 17.69662 35.91663 0.28834 1.000 35.06571 338 ALA A O 1
ATOM 4059 N N . VAL A 1 320 ? 15.55103 35.35018 0.67549 1.000 34.14915 339 VAL A N 1
ATOM 4060 C CA . VAL A 1 320 ? 15.82147 33.91936 0.57658 1.000 35.88356 339 VAL A CA 1
ATOM 4061 C C . VAL A 1 320 ? 15.70473 33.40168 -0.84925 1.000 34.13738 339 VAL A C 1
ATOM 4062 O O . VAL A 1 320 ? 16.17650 32.29054 -1.13647 1.000 31.07179 339 VAL A O 1
ATOM 4075 N N . PHE A 1 321 ? 15.11463 34.17228 -1.75597 1.000 27.03821 340 PHE A N 1
ATOM 4076 C CA . PHE A 1 321 ? 14.77408 33.63423 -3.06477 1.000 31.88568 340 PHE A CA 1
ATOM 4077 C C . PHE A 1 321 ? 15.95963 33.51017 -4.01326 1.000 27.44828 340 PHE A C 1
ATOM 4078 O O . PHE A 1 321 ? 15.87674 32.74214 -4.98005 1.000 35.62099 340 PHE A O 1
ATOM 4095 N N . PRO A 1 322 ? 17.07061 34.21963 -3.79926 1.000 30.19735 341 PRO A N 1
ATOM 4096 C CA . PRO A 1 322 ? 18.27024 33.89134 -4.58717 1.000 35.48533 341 PRO A CA 1
ATOM 4097 C C . PRO A 1 322 ? 18.64883 32.42251 -4.49562 1.000 34.24499 341 PRO A C 1
ATOM 4098 O O . PRO A 1 322 ? 19.01331 31.81518 -5.50982 1.000 31.63710 341 PRO A O 1
ATOM 4109 N N . SER A 1 323 ? 18.55657 31.82722 -3.30579 1.000 31.38591 342 SER A N 1
ATOM 4110 C CA . SER A 1 323 ? 18.85863 30.40785 -3.16649 1.000 36.38618 342 SER A CA 1
ATOM 4111 C C . SER A 1 323 ? 17.71443 29.54610 -3.69037 1.000 32.12847 342 SER A C 1
ATOM 4112 O O . SER A 1 323 ? 17.94130 28.58143 -4.42986 1.000 34.49050 342 SER A O 1
ATOM 4120 N N . LEU A 1 324 ? 16.47580 29.88814 -3.32649 1.000 29.64546 343 LEU A N 1
ATOM 4121 C CA . LEU A 1 324 ? 15.33530 29.06542 -3.72054 1.000 29.94737 343 LEU A CA 1
ATOM 4122 C C . LEU A 1 324 ? 15.19677 28.99994 -5.23660 1.000 29.75014 343 LEU A C 1
ATOM 4123 O O . LEU A 1 324 ? 14.85920 27.94831 -5.79069 1.000 32.47807 343 LEU A O 1
ATOM 4139 N N . LEU A 1 325 ? 15.45001 30.11192 -5.92701 1.000 24.61330 344 LEU A N 1
ATOM 4140 C CA . LEU A 1 325 ? 15.35936 30.12622 -7.38143 1.000 38.33395 344 LEU A CA 1
ATOM 4141 C C . LEU A 1 325 ? 16.55290 29.45634 -8.04865 1.000 38.07942 344 LEU A C 1
ATOM 4142 O O . LEU A 1 325 ? 16.54701 29.29648 -9.27416 1.000 32.96422 344 LEU A O 1
ATOM 4158 N N . THR A 1 326 ? 17.57065 29.06757 -7.27741 1.000 29.80816 345 THR A N 1
ATOM 4159 C CA . THR A 1 326 ? 18.69540 28.29116 -7.78671 1.000 32.65721 345 THR A CA 1
ATOM 4160 C C . THR A 1 326 ? 18.82065 26.95380 -7.06306 1.000 40.66474 345 THR A C 1
ATOM 4161 O O . THR A 1 326 ? 19.87202 26.30991 -7.12818 1.000 38.02240 345 THR A O 1
ATOM 4172 N N . ASN A 1 327 ? 17.76189 26.52190 -6.38509 1.000 34.99529 346 ASN A N 1
ATOM 4173 C CA . ASN A 1 327 ? 17.84286 25.34080 -5.53740 1.000 35.14099 346 ASN A CA 1
ATOM 4174 C C . ASN A 1 327 ? 18.01117 24.08288 -6.38725 1.000 35.13010 346 ASN A C 1
ATOM 4175 O O . ASN A 1 327 ? 17.40141 23.96765 -7.45452 1.000 34.44742 346 ASN A O 1
ATOM 4186 N N . PRO A 1 328 ? 18.82554 23.12000 -5.94140 1.000 37.08717 347 PRO A N 1
ATOM 4187 C CA . PRO A 1 328 ? 18.98180 21.88406 -6.72791 1.000 39.15634 347 PRO A CA 1
ATOM 4188 C C . PRO A 1 328 ? 17.68790 21.11272 -6.91679 1.000 37.13969 347 PRO A C 1
ATOM 4189 O O . PRO A 1 328 ? 17.52192 20.44316 -7.94487 1.000 41.15786 347 PRO A O 1
ATOM 4200 N N . LYS A 1 329 ? 16.76904 21.17154 -5.95655 1.000 36.45916 348 LYS A N 1
ATOM 4201 C CA . LYS A 1 329 ? 15.50334 20.45520 -6.06339 1.000 39.10474 348 LYS A CA 1
ATOM 4202 C C . LYS A 1 329 ? 14.58872 21.18239 -7.04395 1.000 40.09859 348 LYS A C 1
ATOM 4203 O O . LYS A 1 329 ? 14.27448 22.36157 -6.85028 1.000 36.98204 348 LYS A O 1
ATOM 4222 N N . THR A 1 330 ? 14.15257 20.47434 -8.08862 1.000 32.22778 349 THR A N 1
ATOM 4223 C CA . THR A 1 330 ? 13.30813 21.09657 -9.10352 1.000 39.50705 349 THR A CA 1
ATOM 4224 C C . THR A 1 330 ? 12.00076 21.60181 -8.50559 1.000 36.97417 349 THR A C 1
ATOM 4225 O O . THR A 1 330 ? 11.49410 22.65793 -8.90345 1.000 38.90911 349 THR A O 1
ATOM 4236 N N . ASN A 1 331 ? 11.43395 20.85728 -7.55406 1.000 35.29962 350 ASN A N 1
ATOM 4237 C CA . ASN A 1 331 ? 10.16526 21.26646 -6.96179 1.000 36.96520 350 ASN A CA 1
ATOM 4238 C C . ASN A 1 331 ? 10.31489 22.57271 -6.19291 1.000 38.46573 350 ASN A C 1
ATOM 4239 O O . ASN A 1 331 ? 9.42279 23.42986 -6.22982 1.000 38.99372 350 ASN A O 1
ATOM 4250 N N . ILE A 1 332 ? 11.43655 22.74192 -5.48680 1.000 38.68872 351 ILE A N 1
ATOM 4251 C CA . ILE A 1 332 ? 11.67928 23.99261 -4.77551 1.000 28.92453 351 ILE A CA 1
ATOM 4252 C C . ILE A 1 332 ? 11.75115 25.15100 -5.75940 1.000 37.26344 351 ILE A C 1
ATOM 4253 O O . ILE A 1 332 ? 11.16751 26.21695 -5.52863 1.000 31.46210 351 ILE A O 1
ATOM 4269 N N . GLN A 1 333 ? 12.46846 24.96480 -6.87014 1.000 34.96186 352 GLN A N 1
ATOM 4270 C CA . GLN A 1 333 ? 12.56304 26.02499 -7.86682 1.000 36.97552 352 GLN A CA 1
ATOM 4271 C C . GLN A 1 333 ? 11.19342 26.36286 -8.43995 1.000 37.54597 352 GLN A C 1
ATOM 4272 O O . GLN A 1 333 ? 10.85815 27.54010 -8.60879 1.000 36.18465 352 GLN A O 1
ATOM 4286 N N . LYS A 1 334 ? 10.38701 25.34370 -8.74641 1.000 32.39708 353 LYS A N 1
ATOM 4287 C CA . LYS A 1 334 ? 9.06864 25.59563 -9.31941 1.000 39.76853 353 LYS A CA 1
ATOM 4288 C C . LYS A 1 334 ? 8.18062 26.35355 -8.33849 1.000 36.99270 353 LYS A C 1
ATOM 4289 O O . LYS A 1 334 ? 7.52001 27.33179 -8.70834 1.000 35.52710 353 LYS A O 1
ATOM 4308 N N . GLU A 1 335 ? 8.14829 25.91042 -7.07828 1.000 34.67118 354 GLU A N 1
ATOM 4309 C CA . GLU A 1 335 ? 7.32136 26.58315 -6.08168 1.000 32.41741 354 GLU A CA 1
ATOM 4310 C C . GLU A 1 335 ? 7.80080 28.00898 -5.84161 1.000 34.75597 354 GLU A C 1
ATOM 4311 O O . GLU A 1 335 ? 6.98762 28.92990 -5.70044 1.000 34.19118 354 GLU A O 1
ATOM 4323 N N . ALA A 1 336 ? 9.11941 28.21445 -5.79990 1.000 29.95072 355 ALA A N 1
ATOM 4324 C CA . ALA A 1 336 ? 9.65420 29.55324 -5.58749 1.000 32.92694 355 ALA A CA 1
ATOM 4325 C C . ALA A 1 336 ? 9.32184 30.46900 -6.75574 1.000 30.04567 355 ALA A C 1
ATOM 4326 O O . ALA A 1 336 ? 8.99712 31.64429 -6.55871 1.000 35.71386 355 ALA A O 1
ATOM 4333 N N . THR A 1 337 ? 9.39146 29.94941 -7.98020 1.000 32.13678 356 THR A N 1
ATOM 4334 C CA . THR A 1 337 ? 9.08996 30.77260 -9.14546 1.000 35.25177 356 THR A CA 1
ATOM 4335 C C . THR A 1 337 ? 7.59988 31.08730 -9.22125 1.000 32.89176 356 THR A C 1
ATOM 4336 O O . THR A 1 337 ? 7.21447 32.19166 -9.61438 1.000 29.58061 356 THR A O 1
ATOM 4347 N N . TRP A 1 338 ? 6.74526 30.14298 -8.81717 1.000 35.97403 357 TRP A N 1
ATOM 4348 C CA . TRP A 1 338 ? 5.31264 30.42473 -8.73077 1.000 39.00407 357 TRP A CA 1
ATOM 4349 C C . TRP A 1 338 ? 5.02318 31.48698 -7.67462 1.000 36.06337 357 TRP A C 1
ATOM 4350 O O . TRP A 1 338 ? 4.21691 32.40262 -7.89789 1.000 39.40515 357 TRP A O 1
ATOM 4371 N N . THR A 1 339 ? 5.67490 31.38131 -6.51447 1.000 28.83033 358 THR A N 1
ATOM 4372 C CA . THR A 1 339 ? 5.54165 32.40578 -5.48273 1.000 29.24363 358 THR A CA 1
ATOM 4373 C C . THR A 1 339 ? 5.98708 33.76867 -6.00347 1.000 38.44800 358 THR A C 1
ATOM 4374 O O . THR A 1 339 ? 5.32405 34.78543 -5.75813 1.000 35.77351 358 THR A O 1
ATOM 4385 N N . MET A 1 340 ? 7.10262 33.80779 -6.73695 1.000 30.02982 359 MET A N 1
ATOM 4386 C CA . MET A 1 340 ? 7.55215 35.06161 -7.33310 1.000 34.16633 359 MET A CA 1
ATOM 4387 C C . MET A 1 340 ? 6.52497 35.59768 -8.32324 1.000 36.13102 359 MET A C 1
ATOM 4388 O O . MET A 1 340 ? 6.28570 36.80775 -8.38589 1.000 35.29190 359 MET A O 1
ATOM 4402 N N . SER A 1 341 ? 5.91964 34.71382 -9.11916 1.000 34.50822 360 SER A N 1
ATOM 4403 C CA . SER A 1 341 ? 4.92220 35.16300 -10.08412 1.000 35.45840 360 SER A CA 1
ATOM 4404 C C . SER A 1 341 ? 3.73139 35.79232 -9.37576 1.000 43.51026 360 SER A C 1
ATOM 4405 O O . SER A 1 341 ? 3.17469 36.79243 -9.84391 1.000 42.74829 360 SER A O 1
ATOM 4413 N N . ASN A 1 342 ? 3.32105 35.21476 -8.24647 1.000 39.64662 361 ASN A N 1
ATOM 4414 C CA . ASN A 1 342 ? 2.21622 35.80667 -7.49882 1.000 44.60623 361 ASN A CA 1
ATOM 4415 C C . ASN A 1 342 ? 2.63276 37.10341 -6.81485 1.000 39.44454 361 ASN A C 1
ATOM 4416 O O . ASN A 1 342 ? 1.78872 37.97397 -6.57595 1.000 42.10905 361 ASN A O 1
ATOM 4427 N N . ILE A 1 343 ? 3.91765 37.25310 -6.49321 1.000 36.60570 362 ILE A N 1
ATOM 4428 C CA . ILE A 1 343 ? 4.36797 38.50354 -5.88797 1.000 36.86759 362 ILE A CA 1
ATOM 4429 C C . ILE A 1 343 ? 4.48039 39.61381 -6.93151 1.000 44.50567 362 ILE A C 1
ATOM 4430 O O . ILE A 1 343 ? 4.23744 40.78581 -6.62143 1.000 38.13985 362 ILE A O 1
ATOM 4446 N N . THR A 1 344 ? 4.84391 39.28135 -8.17028 1.000 37.68188 363 THR A N 1
ATOM 4447 C CA . THR A 1 344 ? 4.90158 40.28388 -9.22612 1.000 41.41200 363 THR A CA 1
ATOM 4448 C C . THR A 1 344 ? 3.51940 40.68522 -9.72362 1.000 46.79683 363 THR A C 1
ATOM 4449 O O . THR A 1 344 ? 3.40872 41.65424 -10.48153 1.000 42.40183 363 THR A O 1
ATOM 4460 N N . ALA A 1 345 ? 2.47335 39.96480 -9.32526 1.000 44.98537 364 ALA A N 1
ATOM 4461 C CA . ALA A 1 345 ? 1.10189 40.35538 -9.61733 1.000 42.84515 364 ALA A CA 1
ATOM 4462 C C . ALA A 1 345 ? 0.54877 41.34616 -8.60174 1.000 42.89536 364 ALA A C 1
ATOM 4463 O O . ALA A 1 345 ? -0.64734 41.65302 -8.64420 1.000 44.67891 364 ALA A O 1
ATOM 4470 N N . GLY A 1 346 ? 1.38515 41.84661 -7.69804 1.000 41.96039 365 GLY A N 1
ATOM 4471 C CA . GLY A 1 346 ? 0.96084 42.77198 -6.66981 1.000 45.78079 365 GLY A CA 1
ATOM 4472 C C . GLY A 1 346 ? 1.14597 44.21847 -7.07521 1.000 48.50270 365 GLY A C 1
ATOM 4473 O O . GLY A 1 346 ? 1.23111 44.55903 -8.25787 1.000 38.93733 365 GLY A O 1
ATOM 4477 N N . ARG A 1 347 ? 1.21422 45.08163 -6.06456 1.000 42.59098 366 ARG A N 1
ATOM 4478 C CA . ARG A 1 347 ? 1.32080 46.51194 -6.29479 1.000 44.65551 366 ARG A CA 1
ATOM 4479 C C . ARG A 1 347 ? 2.66660 46.85462 -6.93391 1.000 57.96520 366 ARG A C 1
ATOM 4480 O O . ARG A 1 347 ? 3.56186 46.01426 -7.06613 1.000 46.18214 366 ARG A O 1
ATOM 4501 N N . GLN A 1 348 ? 2.80349 48.12246 -7.33239 1.000 47.79740 367 GLN A N 1
ATOM 4502 C CA . GLN A 1 348 ? 4.03573 48.55938 -7.97951 1.000 48.10689 367 GLN A CA 1
ATOM 4503 C C . GLN A 1 348 ? 5.18278 48.68499 -6.98576 1.000 40.74779 367 GLN A C 1
ATOM 4504 O O . GLN A 1 348 ? 6.33640 48.42681 -7.34387 1.000 39.96379 367 GLN A O 1
ATOM 4518 N N . ASP A 1 349 ? 4.89714 49.07265 -5.74008 1.000 33.80701 368 ASP A N 1
ATOM 4519 C CA . ASP A 1 349 ? 5.95355 49.10113 -4.73297 1.000 40.30766 368 ASP A CA 1
ATOM 4520 C C . ASP A 1 349 ? 6.44367 47.69473 -4.40419 1.000 39.48823 368 ASP A C 1
ATOM 4521 O O . ASP A 1 349 ? 7.61582 47.50998 -4.05943 1.000 44.76786 368 ASP A O 1
ATOM 4530 N N . GLN A 1 350 ? 5.57819 46.68814 -4.53524 1.000 41.63998 369 GLN A N 1
ATOM 4531 C CA . GLN A 1 350 ? 6.00922 45.31295 -4.29656 1.000 45.05134 369 GLN A CA 1
ATOM 4532 C C . GLN A 1 350 ? 6.87933 44.80483 -5.44130 1.000 37.66658 369 GLN A C 1
ATOM 4533 O O . GLN A 1 350 ? 7.88649 44.12191 -5.21110 1.000 42.09799 369 GLN A O 1
ATOM 4547 N N . ILE A 1 351 ? 6.51737 45.13826 -6.68191 1.000 39.84401 370 ILE A N 1
ATOM 4548 C CA . ILE A 1 351 ? 7.41072 44.87280 -7.80548 1.000 35.95995 370 ILE A CA 1
ATOM 4549 C C . ILE A 1 351 ? 8.74178 45.58387 -7.59575 1.000 38.34657 370 ILE A C 1
ATOM 4550 O O . ILE A 1 351 ? 9.81064 45.05047 -7.92000 1.000 35.86545 370 ILE A O 1
ATOM 4566 N N . GLN A 1 352 ? 8.70050 46.79523 -7.03704 1.000 36.42648 371 GLN A N 1
ATOM 4567 C CA . GLN A 1 352 ? 9.93341 47.53861 -6.80304 1.000 37.21929 371 GLN A CA 1
ATOM 4568 C C . GLN A 1 352 ? 10.78774 46.86513 -5.73725 1.000 43.07656 371 GLN A C 1
ATOM 4569 O O . GLN A 1 352 ? 12.01985 46.89011 -5.81532 1.000 37.13523 371 GLN A O 1
ATOM 4583 N N . GLN A 1 353 ? 10.15336 46.27892 -4.72138 1.000 36.41197 372 GLN A N 1
ATOM 4584 C CA . GLN A 1 353 ? 10.91169 45.52992 -3.72449 1.000 38.73045 372 GLN A CA 1
ATOM 4585 C C . GLN A 1 353 ? 11.49866 44.25636 -4.32102 1.000 39.20291 372 GLN A C 1
ATOM 4586 O O . GLN A 1 353 ? 12.59857 43.84100 -3.93843 1.000 36.61270 372 GLN A O 1
ATOM 4600 N N . VAL A 1 354 ? 10.78294 43.62385 -5.25184 1.000 34.01959 373 VAL A N 1
ATOM 4601 C CA . VAL A 1 354 ? 11.37052 42.51916 -6.00568 1.000 31.65925 373 VAL A CA 1
ATOM 4602 C C . VAL A 1 354 ? 12.61284 42.99427 -6.75005 1.000 45.96298 373 VAL A C 1
ATOM 4603 O O . VAL A 1 354 ? 13.63932 42.30434 -6.78960 1.000 35.02413 373 VAL A O 1
ATOM 4616 N N . VAL A 1 355 ? 12.53682 44.18132 -7.35229 1.000 37.91353 374 VAL A N 1
ATOM 4617 C CA . VAL A 1 355 ? 13.67546 44.71755 -8.09480 1.000 31.52604 374 VAL A CA 1
ATOM 4618 C C . VAL A 1 355 ? 14.84718 44.98503 -7.15546 1.000 36.00033 374 VAL A C 1
ATOM 4619 O O . VAL A 1 355 ? 15.99361 44.61954 -7.44232 1.000 33.05358 374 VAL A O 1
ATOM 4632 N N . ASN A 1 356 ? 14.57430 45.62914 -6.01727 1.000 33.52789 375 ASN A N 1
ATOM 4633 C CA . ASN A 1 356 ? 15.64361 46.03443 -5.11081 1.000 31.87594 375 ASN A CA 1
ATOM 4634 C C . ASN A 1 356 ? 16.40466 44.83688 -4.56058 1.000 37.90285 375 ASN A C 1
ATOM 4635 O O . ASN A 1 356 ? 17.61376 44.92836 -4.32036 1.000 39.85284 375 ASN A O 1
ATOM 4646 N N . HIS A 1 357 ? 15.72129 43.71593 -4.34211 1.000 34.90124 376 HIS A N 1
ATOM 4647 C CA . HIS A 1 357 ? 16.37055 42.49967 -3.87257 1.000 35.87737 376 HIS A CA 1
ATOM 4648 C C . HIS A 1 357 ? 17.15084 41.78686 -4.97203 1.000 38.90968 376 HIS A C 1
ATOM 4649 O O . HIS A 1 357 ? 17.67010 40.69189 -4.73212 1.000 37.81314 376 HIS A O 1
ATOM 4663 N N . GLY A 1 358 ? 17.24662 42.37865 -6.16031 1.000 36.86598 377 GLY A N 1
ATOM 4664 C CA . GLY A 1 358 ? 18.02722 41.78827 -7.22977 1.000 33.85558 377 GLY A CA 1
ATOM 4665 C C . GLY A 1 358 ? 17.48721 40.47588 -7.74295 1.000 33.35593 377 GLY A C 1
ATOM 4666 O O . GLY A 1 358 ? 18.26654 39.61311 -8.15972 1.000 36.13492 377 GLY A O 1
ATOM 4670 N N . LEU A 1 359 ? 16.16800 40.30222 -7.73510 1.000 32.06167 378 LEU A N 1
ATOM 4671 C CA . LEU A 1 359 ? 15.55951 39.03585 -8.11503 1.000 29.85520 378 LEU A CA 1
ATOM 4672 C C . LEU A 1 359 ? 15.19379 38.95852 -9.59124 1.000 32.66824 378 LEU A C 1
ATOM 4673 O O . LEU A 1 359 ? 14.84677 37.87280 -10.06796 1.000 30.58348 378 LEU A O 1
ATOM 4689 N N . VAL A 1 360 ? 15.26734 40.06254 -10.32698 1.000 30.21207 379 VAL A N 1
ATOM 4690 C CA . VAL A 1 360 ? 14.92948 40.04417 -11.74826 1.000 33.10185 379 VAL A CA 1
ATOM 4691 C C . VAL A 1 360 ? 15.99405 39.25416 -12.50310 1.000 22.41876 379 VAL A C 1
ATOM 4692 O O . VAL A 1 360 ? 15.64951 38.45673 -13.38819 1.000 29.07150 379 VAL A O 1
ATOM 4705 N N . PRO A 1 361 ? 17.28701 39.43516 -12.20888 1.000 28.55348 380 PRO A N 1
ATOM 4706 C CA . PRO A 1 361 ? 18.28787 38.56478 -12.85025 1.000 29.16737 380 PRO A CA 1
ATOM 4707 C C . PRO A 1 361 ? 18.04762 37.08905 -12.58218 1.000 30.26450 380 PRO A C 1
ATOM 4708 O O . PRO A 1 361 ? 18.28081 36.25455 -13.46489 1.000 27.16491 380 PRO A O 1
ATOM 4719 N N . PHE A 1 362 ? 17.57308 36.73833 -11.38537 1.000 32.90820 381 PHE A N 1
ATOM 4720 C CA . PHE A 1 362 ? 17.29315 35.33536 -11.09512 1.000 28.10431 381 PHE A CA 1
ATOM 4721 C C . PHE A 1 362 ? 16.09583 34.83684 -11.89403 1.000 35.54080 381 PHE A C 1
ATOM 4722 O O . PHE A 1 362 ? 16.07062 33.67879 -12.32892 1.000 30.78274 381 PHE A O 1
ATOM 4739 N N . LEU A 1 363 ? 15.09685 35.69589 -12.10735 1.000 31.54537 382 LEU A N 1
ATOM 4740 C CA . LEU A 1 363 ? 13.98621 35.31856 -12.97488 1.000 32.99279 382 LEU A CA 1
ATOM 4741 C C . LEU A 1 363 ? 14.46148 35.12025 -14.40847 1.000 31.67443 382 LEU A C 1
ATOM 4742 O O . LEU A 1 363 ? 14.02284 34.18895 -15.09247 1.000 33.94857 382 LEU A O 1
ATOM 4758 N N . VAL A 1 364 ? 15.37032 35.97966 -14.87697 1.000 31.71383 383 VAL A N 1
ATOM 4759 C CA . VAL A 1 364 ? 15.94380 35.79877 -16.20873 1.000 34.89056 383 VAL A CA 1
ATOM 4760 C C . VAL A 1 364 ? 16.68925 34.47173 -16.28688 1.000 37.61649 383 VAL A C 1
ATOM 4761 O O . VAL A 1 364 ? 16.60274 33.74860 -17.28669 1.000 36.90504 383 VAL A O 1
ATOM 4774 N N . GLY A 1 365 ? 17.43522 34.13344 -15.23480 1.000 36.86662 384 GLY A N 1
ATOM 4775 C CA . GLY A 1 365 ? 18.16221 32.87507 -15.23055 1.000 34.23566 384 GLY A CA 1
ATOM 4776 C C . GLY A 1 365 ? 17.24187 31.67082 -15.25981 1.000 33.22022 384 GLY A C 1
ATOM 4777 O O . GLY A 1 365 ? 17.47697 30.71365 -16.00165 1.000 36.03616 384 GLY A O 1
ATOM 4781 N N . VAL A 1 366 ? 16.18078 31.70149 -14.45266 1.000 32.83139 385 VAL A N 1
ATOM 4782 C CA . VAL A 1 366 ? 15.21360 30.60728 -14.45586 1.000 36.98827 385 VAL A CA 1
ATOM 4783 C C . VAL A 1 366 ? 14.53986 30.49783 -15.81767 1.000 37.30966 385 VAL A C 1
ATOM 4784 O O . VAL A 1 366 ? 14.28733 29.39425 -16.31657 1.000 43.27105 385 VAL A O 1
ATOM 4797 N N . LEU A 1 367 ? 14.23437 31.63867 -16.43929 1.000 36.80242 386 LEU A N 1
ATOM 4798 C CA . LEU A 1 367 ? 13.62509 31.62086 -17.76380 1.000 39.80609 386 LEU A CA 1
ATOM 4799 C C . LEU A 1 367 ? 14.58228 31.06293 -18.80890 1.000 40.67888 386 LEU A C 1
ATOM 4800 O O . LEU A 1 367 ? 14.14426 30.41912 -19.76894 1.000 41.37115 386 LEU A O 1
ATOM 4816 N N . SER A 1 368 ? 15.88591 31.28812 -18.63430 1.000 38.02532 387 SER A N 1
ATOM 4817 C CA . SER A 1 368 ? 16.86241 30.84234 -19.62064 1.000 38.86539 387 SER A CA 1
ATOM 4818 C C . SER A 1 368 ? 17.11825 29.34257 -19.52952 1.000 43.04197 387 SER A C 1
ATOM 4819 O O . SER A 1 368 ? 17.26925 28.67458 -20.55841 1.000 42.86899 387 SER A O 1
ATOM 4827 N N . LYS A 1 369 ? 17.17181 28.79666 -18.31658 1.000 37.93632 388 LYS A N 1
ATOM 4828 C CA . LYS A 1 369 ? 17.52969 27.39478 -18.12675 1.000 40.22844 388 LYS A CA 1
ATOM 4829 C C . LYS A 1 369 ? 16.88412 26.88759 -16.84843 1.000 48.93854 388 LYS A C 1
ATOM 4830 O O . LYS A 1 369 ? 17.19457 27.37972 -15.75954 1.000 38.32944 388 LYS A O 1
ATOM 4849 N N . ALA A 1 370 ? 15.99492 25.90717 -16.98506 1.000 41.45448 389 ALA A N 1
ATOM 4850 C CA . ALA A 1 370 ? 15.31076 25.28693 -15.85693 1.000 39.64536 389 ALA A CA 1
ATOM 4851 C C . ALA A 1 370 ? 14.34409 24.25312 -16.42144 1.000 45.59467 389 ALA A C 1
ATOM 4852 O O . ALA A 1 370 ? 14.15489 24.15165 -17.63728 1.000 44.20336 389 ALA A O 1
ATOM 4859 N N . ASP A 1 371 ? 13.73903 23.48035 -15.52235 1.000 39.822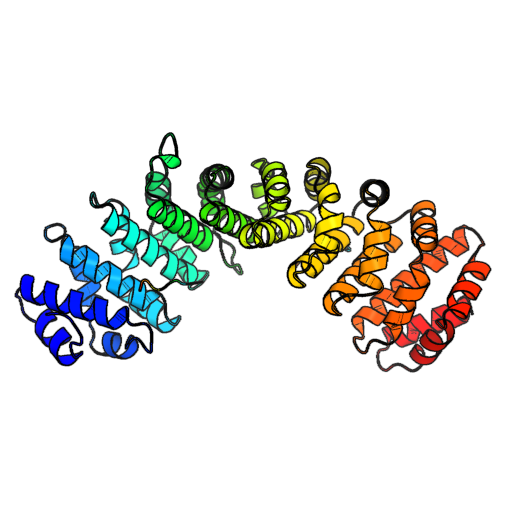66 390 ASP A N 1
ATOM 4860 C CA . ASP A 1 371 ? 12.67342 22.57231 -15.92420 1.000 45.07624 390 ASP A CA 1
ATOM 4861 C C . ASP A 1 371 ? 11.54304 23.36178 -16.57663 1.000 45.01950 390 ASP A C 1
ATOM 4862 O O . ASP A 1 371 ? 11.28420 24.51822 -16.23167 1.000 47.47387 390 ASP A O 1
ATOM 4871 N N . PHE A 1 372 ? 10.86220 22.72471 -17.53289 1.000 46.16806 391 PHE A N 1
ATOM 4872 C CA . PHE A 1 372 ? 9.89529 23.45485 -18.34660 1.000 57.65271 391 PHE A CA 1
ATOM 4873 C C . PHE A 1 372 ? 8.77514 24.04701 -17.49827 1.000 49.21743 391 PHE A C 1
ATOM 4874 O O . PHE A 1 372 ? 8.29743 25.15121 -17.77810 1.000 46.31660 391 PHE A O 1
ATOM 4891 N N . LYS A 1 373 ? 8.33029 23.32826 -16.46597 1.000 49.57176 392 LYS A N 1
ATOM 4892 C CA . LYS A 1 373 ? 7.26089 23.85792 -15.62374 1.000 58.25568 392 LYS A CA 1
ATOM 4893 C C . LYS A 1 373 ? 7.73185 25.08660 -14.85284 1.000 48.11374 392 LYS A C 1
ATOM 4894 O O . LYS A 1 373 ? 6.98934 26.06956 -14.71346 1.000 53.19745 392 LYS A O 1
ATOM 4913 N N . THR A 1 374 ? 8.96881 25.05192 -14.35194 1.000 45.65009 393 THR A N 1
ATOM 4914 C CA . THR A 1 374 ? 9.53699 26.23159 -13.71074 1.000 46.85518 393 THR A CA 1
ATOM 4915 C C . THR A 1 374 ? 9.65769 27.38303 -14.70205 1.000 40.16959 393 THR A C 1
ATOM 4916 O O . THR A 1 374 ? 9.41273 28.54235 -14.35126 1.000 40.09631 393 THR A O 1
ATOM 4927 N N . GLN A 1 375 ? 10.02779 27.08332 -15.94988 1.000 40.21664 394 GLN A N 1
ATOM 4928 C CA . GLN A 1 375 ? 10.10989 28.13178 -16.96266 1.000 46.04732 394 GLN A CA 1
ATOM 4929 C C . GLN A 1 375 ? 8.73662 28.72474 -17.25548 1.000 46.33788 394 GLN A C 1
ATOM 4930 O O . GLN A 1 375 ? 8.61489 29.92645 -17.51267 1.000 41.67682 394 GLN A O 1
ATOM 4944 N N . LYS A 1 376 ? 7.68967 27.89982 -17.21520 1.000 42.23354 395 LYS A N 1
ATOM 4945 C CA . LYS A 1 376 ? 6.33679 28.40815 -17.42264 1.000 51.45428 395 LYS A CA 1
ATOM 4946 C C . LYS A 1 376 ? 5.91228 29.31080 -16.27079 1.000 49.38401 395 LYS A C 1
ATOM 4947 O O . LYS A 1 376 ? 5.29603 30.36404 -16.48729 1.000 42.52513 395 LYS A O 1
ATOM 4966 N N . GLU A 1 377 ? 6.23877 28.91787 -15.03776 1.000 43.84266 396 GLU A N 1
ATOM 4967 C CA . GLU A 1 377 ? 5.96701 29.79305 -13.90009 1.000 49.21003 396 GLU A CA 1
ATOM 4968 C C . GLU A 1 377 ? 6.73992 31.10353 -14.02306 1.000 38.29780 396 GLU A C 1
ATOM 4969 O O . GLU A 1 377 ? 6.22735 32.17406 -13.67488 1.000 40.98385 396 GLU A O 1
ATOM 4981 N N . ALA A 1 378 ? 7.97339 31.04135 -14.53008 1.000 40.83150 397 ALA A N 1
ATOM 4982 C CA . ALA A 1 378 ? 8.75324 32.26057 -14.72279 1.000 42.69759 397 ALA A CA 1
ATOM 4983 C C . ALA A 1 378 ? 8.13574 33.14596 -15.79863 1.000 34.29362 397 ALA A C 1
ATOM 4984 O O . ALA A 1 378 ? 8.13778 34.37585 -15.67731 1.000 35.87885 397 ALA A O 1
ATOM 4991 N N . ALA A 1 379 ? 7.61498 32.53927 -16.86541 1.000 41.24184 398 ALA A N 1
ATOM 4992 C CA . ALA A 1 379 ? 6.91529 33.31224 -17.88567 1.000 45.05667 398 ALA A CA 1
ATOM 4993 C C . ALA A 1 379 ? 5.69338 34.00500 -17.29730 1.000 43.65813 398 ALA A C 1
ATOM 4994 O O . ALA A 1 379 ? 5.42866 35.17771 -17.59318 1.000 38.53219 398 ALA A O 1
ATOM 5001 N N . TRP A 1 380 ? 4.93110 33.28962 -16.46636 1.000 38.56456 399 TRP A N 1
ATOM 5002 C CA . TRP A 1 380 ? 3.81207 33.91969 -15.77129 1.000 43.03495 399 TRP A CA 1
ATOM 5003 C C . TRP A 1 380 ? 4.28494 35.09238 -14.91912 1.000 44.66455 399 TRP A C 1
ATOM 5004 O O . TRP A 1 380 ? 3.64572 36.15245 -14.89147 1.000 43.76521 399 TRP A O 1
ATOM 5025 N N . ALA A 1 381 ? 5.39481 34.91169 -14.19967 1.000 38.62888 400 ALA A N 1
ATOM 5026 C CA . ALA A 1 381 ? 5.92198 35.99126 -13.37125 1.000 41.14305 400 ALA A CA 1
ATOM 5027 C C . ALA A 1 381 ? 6.28152 37.20521 -14.21837 1.000 34.43820 400 ALA A C 1
ATOM 5028 O O . ALA A 1 381 ? 5.99473 38.34596 -13.83907 1.000 34.75254 400 ALA A O 1
ATOM 5035 N N . ILE A 1 382 ? 6.90646 36.97596 -15.37345 1.000 39.87544 401 ILE A N 1
ATOM 5036 C CA . ILE A 1 382 ? 7.29158 38.08098 -16.24477 1.000 46.20721 401 ILE A CA 1
ATOM 5037 C C . ILE A 1 382 ? 6.05630 38.79538 -16.77808 1.000 44.65783 401 ILE A C 1
ATOM 5038 O O . ILE A 1 382 ? 6.01740 40.03029 -16.85312 1.000 44.99371 401 ILE A O 1
ATOM 5054 N N . THR A 1 383 ? 5.03020 38.03496 -17.16159 1.000 45.68293 402 THR A N 1
ATOM 5055 C CA . THR A 1 383 ? 3.82585 38.65585 -17.70133 1.000 50.23372 402 THR A CA 1
ATOM 5056 C C . THR A 1 383 ? 3.10985 39.48022 -16.63904 1.000 46.84292 402 THR A C 1
ATOM 5057 O O . THR A 1 383 ? 2.64133 40.58905 -16.92008 1.000 44.97499 402 THR A O 1
ATOM 5068 N N . ASN A 1 384 ? 3.02046 38.96461 -15.41076 1.000 44.28438 403 ASN A N 1
ATOM 5069 C CA . ASN A 1 384 ? 2.42073 39.75072 -14.33540 1.000 49.14665 403 ASN A CA 1
ATOM 5070 C C . ASN A 1 384 ? 3.23834 41.00823 -14.05846 1.000 47.69233 403 ASN A C 1
ATOM 5071 O O . ASN A 1 384 ? 2.68048 42.10256 -13.89314 1.000 44.97854 403 ASN A O 1
ATOM 5082 N N . TYR A 1 385 ? 4.56523 40.86581 -13.99312 1.000 42.63087 404 TYR A N 1
ATOM 5083 C CA . TYR A 1 385 ? 5.45028 42.01543 -13.84053 1.000 46.69980 404 TYR A CA 1
ATOM 5084 C C . TYR A 1 385 ? 5.13443 43.08829 -14.87418 1.000 46.17468 404 TYR A C 1
ATOM 5085 O O . TYR A 1 385 ? 4.91549 44.25542 -14.53185 1.000 38.55650 404 TYR A O 1
ATOM 5103 N N . THR A 1 386 ? 5.09799 42.70240 -16.15156 1.000 44.23066 405 THR A N 1
ATOM 5104 C CA . THR A 1 386 ? 4.88106 43.67851 -17.21356 1.000 50.81902 405 THR A CA 1
ATOM 5105 C C . THR A 1 386 ? 3.47527 44.26406 -17.16825 1.000 54.17957 405 THR A C 1
ATOM 5106 O O . THR A 1 386 ? 3.28359 45.43535 -17.51427 1.000 53.60229 405 THR A O 1
ATOM 5117 N N . SER A 1 387 ? 2.48366 43.47522 -16.74943 1.000 51.82161 406 SER A N 1
ATOM 5118 C CA . SER A 1 387 ? 1.11875 43.98537 -16.69215 1.000 53.73729 406 SER A CA 1
ATOM 5119 C C . SER A 1 387 ? 0.95555 45.00950 -15.57670 1.000 54.75751 406 SER A C 1
ATOM 5120 O O . SER A 1 387 ? 0.21843 45.99007 -15.73235 1.000 51.99382 406 SER A O 1
ATOM 5128 N N . GLY A 1 388 ? 1.63466 44.80618 -14.44994 1.000 47.62715 407 GLY A N 1
ATOM 5129 C CA . GLY A 1 388 ? 1.44755 45.68210 -13.30973 1.000 41.23386 407 GLY A CA 1
ATOM 5130 C C . GLY A 1 388 ? 2.55188 46.69517 -13.08608 1.000 49.36720 407 GLY A C 1
ATOM 5131 O O . GLY A 1 388 ? 2.39130 47.62384 -12.28764 1.000 43.58340 407 GLY A O 1
ATOM 5135 N N . GLY A 1 389 ? 3.67459 46.54036 -13.78669 1.000 47.93334 408 GLY A N 1
ATOM 5136 C CA . GLY A 1 389 ? 4.83027 47.36434 -13.51005 1.000 51.12335 408 GLY A CA 1
ATOM 5137 C C . GLY A 1 389 ? 4.79674 48.70857 -14.21348 1.000 47.26201 408 GLY A C 1
ATOM 5138 O O . GLY A 1 389 ? 4.07998 48.92109 -15.19002 1.000 47.97224 408 GLY A O 1
ATOM 5142 N N . THR A 1 390 ? 5.59813 49.63444 -13.68984 1.000 50.16755 409 THR A N 1
ATOM 5143 C CA . THR A 1 390 ? 5.76102 50.93292 -14.32059 1.000 50.44762 409 THR A CA 1
ATOM 5144 C C . THR A 1 390 ? 6.63160 50.80543 -15.57025 1.000 50.06266 409 THR A C 1
ATOM 5145 O O . THR A 1 390 ? 7.21869 49.75683 -15.85331 1.000 53.38236 409 THR A O 1
ATOM 5156 N N . VAL A 1 391 ? 6.71408 51.90165 -16.32564 1.000 56.98831 410 VAL A N 1
ATOM 5157 C CA . VAL A 1 391 ? 7.56889 51.91728 -17.50877 1.000 53.17859 410 VAL A CA 1
ATOM 5158 C C . VAL A 1 391 ? 9.02759 51.73853 -17.10865 1.000 40.59335 410 VAL A C 1
ATOM 5159 O O . VAL A 1 391 ? 9.78586 51.01715 -17.76952 1.000 44.70733 410 VAL A O 1
ATOM 5172 N N . GLU A 1 392 ? 9.44444 52.39490 -16.02226 1.000 39.29820 411 GLU A N 1
ATOM 5173 C CA . GLU A 1 392 ? 10.81874 52.25180 -15.55541 1.000 47.36518 411 GLU A CA 1
ATOM 5174 C C . GLU A 1 392 ? 11.12964 50.80019 -15.21102 1.000 52.16503 411 GLU A C 1
ATOM 5175 O O . GLU A 1 392 ? 12.18461 50.27239 -15.58569 1.000 43.67458 411 GLU A O 1
ATOM 5187 N N . GLN A 1 393 ? 10.21566 50.13633 -14.50152 1.000 46.50865 412 GLN A N 1
ATOM 5188 C CA . GLN A 1 393 ? 10.43480 48.74379 -14.12800 1.000 45.02330 412 GLN A CA 1
ATOM 5189 C C . GLN A 1 393 ? 10.49475 47.84592 -15.35654 1.000 44.58353 412 GLN A C 1
ATOM 5190 O O . GLN A 1 393 ? 11.30248 46.91148 -15.41231 1.000 41.61414 412 GLN A O 1
ATOM 5204 N N . ILE A 1 394 ? 9.66093 48.12146 -16.36104 1.000 42.81580 413 ILE A N 1
ATOM 5205 C CA . ILE A 1 394 ? 9.64781 47.28155 -17.55478 1.000 47.55229 413 ILE A CA 1
ATOM 5206 C C . ILE A 1 394 ? 10.93569 47.46143 -18.35023 1.000 47.29964 413 ILE A C 1
ATOM 5207 O O . ILE A 1 394 ? 11.51715 46.48716 -18.84815 1.000 43.03210 413 ILE A O 1
ATOM 5223 N N . VAL A 1 395 ? 11.41117 48.70252 -18.47889 1.000 44.47952 414 VAL A N 1
ATOM 5224 C CA . VAL A 1 395 ? 12.65805 48.91077 -19.20620 1.000 46.80065 414 VAL A CA 1
ATOM 5225 C C . VAL A 1 395 ? 13.82633 48.31008 -18.43429 1.000 48.09862 414 VAL A C 1
ATOM 5226 O O . VAL A 1 395 ? 14.78035 47.80495 -19.03661 1.000 47.50954 414 VAL A O 1
ATOM 5239 N N . TYR A 1 396 ? 13.77867 48.34543 -17.09984 1.000 41.76135 415 TYR A N 1
ATOM 5240 C CA . TYR A 1 396 ? 14.79826 47.65811 -16.31424 1.000 49.33537 415 TYR A CA 1
ATOM 5241 C C . TYR A 1 396 ? 14.77268 46.16011 -16.59152 1.000 46.16104 415 TYR A C 1
ATOM 5242 O O . TYR A 1 396 ? 15.81832 45.53323 -16.79535 1.000 44.12010 415 TYR A O 1
ATOM 5260 N N . LEU A 1 397 ? 13.57628 45.56946 -16.59920 1.000 42.37081 416 LEU A N 1
ATOM 5261 C CA . LEU A 1 397 ? 13.44505 44.15650 -16.93705 1.000 45.04079 416 LEU A CA 1
ATOM 5262 C C . LEU A 1 397 ? 14.06743 43.85793 -18.29436 1.000 44.79336 416 LEU A C 1
ATOM 5263 O O . LEU A 1 397 ? 14.74080 42.83485 -18.46836 1.000 41.90503 416 LEU A O 1
ATOM 5279 N N . VAL A 1 398 ? 13.84777 44.73781 -19.27184 1.000 46.34924 417 VAL A N 1
ATOM 5280 C CA . VAL A 1 398 ? 14.44933 44.53517 -20.58825 1.000 38.21974 417 VAL A CA 1
ATOM 5281 C C . VAL A 1 398 ? 15.97020 44.61938 -20.49737 1.000 42.15551 417 VAL A C 1
ATOM 5282 O O . VAL A 1 398 ? 16.69025 43.82137 -21.11058 1.000 39.16919 417 VAL A O 1
ATOM 5295 N N . HIS A 1 399 ? 16.48308 45.58261 -19.72825 1.000 39.26794 418 HIS A N 1
ATOM 5296 C CA . HIS A 1 399 ? 17.92584 45.74639 -19.59772 1.000 40.95368 418 HIS A CA 1
ATOM 5297 C C . HIS A 1 399 ? 18.59294 44.53571 -18.95627 1.000 47.88974 418 HIS A C 1
ATOM 5298 O O . HIS A 1 399 ? 19.79825 44.33620 -19.14304 1.000 42.81989 418 HIS A O 1
ATOM 5312 N N . CYS A 1 400 ? 17.84487 43.72754 -18.20438 1.000 39.41364 419 CYS A N 1
ATOM 5313 C CA . CYS A 1 400 ? 18.40627 42.53589 -17.58197 1.000 39.56603 419 CYS A CA 1
ATOM 5314 C C . CYS A 1 400 ? 18.50910 41.35469 -18.53826 1.000 34.41373 419 CYS A C 1
ATOM 5315 O O . CYS A 1 400 ? 19.07863 40.32559 -18.15999 1.000 43.13256 419 CYS A O 1
ATOM 5323 N N . GLY A 1 401 ? 17.97224 41.46890 -19.75116 1.000 36.65959 420 GLY A N 1
ATOM 5324 C CA . GLY A 1 401 ? 18.13227 40.43148 -20.75220 1.000 34.79124 420 GLY A CA 1
ATOM 5325 C C . GLY A 1 401 ? 16.98525 39.44542 -20.81601 1.000 34.85826 420 GLY A C 1
ATOM 5326 O O . GLY A 1 401 ? 17.20581 38.24061 -20.97144 1.000 42.66960 420 GLY A O 1
ATOM 5330 N N . ILE A 1 402 ? 15.75254 39.94401 -20.71404 1.000 39.96295 421 ILE A N 1
ATOM 5331 C CA . ILE A 1 402 ? 14.59485 39.05485 -20.69968 1.000 44.06335 421 ILE A CA 1
ATOM 5332 C C . ILE A 1 402 ? 14.18551 38.64923 -22.11210 1.000 46.37797 421 ILE A C 1
ATOM 5333 O O . ILE A 1 402 ? 13.59624 37.57646 -22.30849 1.000 48.39226 421 ILE A O 1
ATOM 5349 N N . ILE A 1 403 ? 14.49322 39.48287 -23.10847 1.000 44.34173 422 ILE A N 1
ATOM 5350 C CA . ILE A 1 403 ? 13.94777 39.28505 -24.44895 1.000 56.30920 422 ILE A CA 1
ATOM 5351 C C . ILE A 1 403 ? 14.41920 37.95886 -25.03334 1.000 47.85057 422 ILE A C 1
ATOM 5352 O O . ILE A 1 403 ? 13.61978 37.17552 -25.55551 1.000 50.07839 422 ILE A O 1
ATOM 5368 N N . GLU A 1 404 ? 15.72356 37.69448 -24.97513 1.000 44.99528 423 GLU A N 1
ATOM 5369 C CA . GLU A 1 404 ? 16.24829 36.49448 -25.62336 1.000 52.71136 423 GLU A CA 1
ATOM 5370 C C . GLU A 1 404 ? 15.66865 35.21428 -25.03777 1.000 52.30567 423 GLU A C 1
ATOM 5371 O O . GLU A 1 404 ? 15.20994 34.35849 -25.81482 1.000 51.92736 423 GLU A O 1
ATOM 5383 N N . PRO A 1 405 ? 15.66711 34.99987 -23.71822 1.000 46.27258 424 PRO A N 1
ATOM 5384 C CA . PRO A 1 405 ? 15.04250 33.77073 -23.19942 1.000 51.34262 424 PRO A CA 1
ATOM 5385 C C . PRO A 1 405 ? 13.53774 33.73842 -23.39844 1.000 47.01789 424 PRO A C 1
ATOM 5386 O O . PRO A 1 405 ? 12.97928 32.67278 -23.70023 1.000 45.88106 424 PRO A O 1
ATOM 5397 N N . LEU A 1 406 ? 12.85668 34.87736 -23.23518 1.000 44.88531 425 LEU A N 1
ATOM 5398 C CA . LEU A 1 406 ? 11.41745 34.89747 -23.47083 1.000 52.42501 425 LEU A CA 1
ATOM 5399 C C . LEU A 1 406 ? 11.09282 34.49467 -24.90331 1.000 56.64536 425 LEU A C 1
ATOM 5400 O O . LEU A 1 406 ? 10.05967 33.86357 -25.15355 1.000 58.18949 425 LEU A O 1
ATOM 5416 N N . MET A 1 407 ? 11.96843 34.83698 -25.85113 1.000 55.71298 426 MET A N 1
ATOM 5417 C CA . MET A 1 407 ? 11.76698 34.45087 -27.24224 1.000 54.60484 426 MET A CA 1
ATOM 5418 C C . MET A 1 407 ? 12.12129 32.98784 -27.46926 1.000 60.71942 426 MET A C 1
ATOM 5419 O O . MET A 1 407 ? 11.39641 32.27218 -28.16906 1.000 57.83484 426 MET A O 1
ATOM 5433 N N . ASN A 1 408 ? 13.23741 32.53068 -26.89621 1.000 53.95119 427 ASN A N 1
ATOM 5434 C CA . ASN A 1 408 ? 13.59857 31.12310 -27.01303 1.000 53.96071 427 ASN A CA 1
ATOM 5435 C C . ASN A 1 408 ? 12.48262 30.22354 -26.50318 1.000 55.73436 427 ASN A C 1
ATOM 5436 O O . ASN A 1 408 ? 12.29745 29.11263 -27.01325 1.000 52.81243 427 ASN A O 1
ATOM 5447 N N . LEU A 1 409 ? 11.73034 30.68191 -25.50125 1.000 54.68306 428 LEU A N 1
ATOM 5448 C CA . LEU A 1 409 ? 10.62754 29.87760 -24.98729 1.000 58.29532 428 LEU A CA 1
ATOM 5449 C C . LEU A 1 409 ? 9.41893 29.85383 -25.91659 1.000 66.19593 428 LEU A C 1
ATOM 5450 O O . LEU A 1 409 ? 8.49177 29.07527 -25.67013 1.000 64.94180 428 LEU A O 1
ATOM 5466 N N . LEU A 1 410 ? 9.39909 30.67270 -26.97075 1.000 64.19766 429 LEU A N 1
ATOM 5467 C CA . LEU A 1 410 ? 8.28774 30.62967 -27.91460 1.000 68.76029 429 LEU A CA 1
ATOM 5468 C C . LEU A 1 410 ? 8.31264 29.38518 -28.79268 1.000 69.67184 429 LEU A C 1
ATOM 5469 O O . LEU A 1 410 ? 7.33664 29.13460 -29.50761 1.000 70.68077 429 LEU A O 1
ATOM 5485 N N . SER A 1 411 ? 9.39052 28.60593 -28.75988 1.000 69.97755 430 SER A N 1
ATOM 5486 C CA . SER A 1 411 ? 9.45314 27.34612 -29.48667 1.000 68.26752 430 SER A CA 1
ATOM 5487 C C . SER A 1 411 ? 8.80306 26.19366 -28.73067 1.000 73.47309 430 SER A C 1
ATOM 5488 O O . SER A 1 411 ? 8.87676 25.05056 -29.19297 1.000 70.82050 430 SER A O 1
ATOM 5496 N N . ALA A 1 412 ? 8.17560 26.46260 -27.58964 1.000 76.86351 431 ALA A N 1
ATOM 5497 C CA . ALA A 1 412 ? 7.55686 25.41272 -26.79911 1.000 77.92918 431 ALA A CA 1
ATOM 5498 C C . ALA A 1 412 ? 6.24934 24.95972 -27.44109 1.000 79.61950 431 ALA A C 1
ATOM 5499 O O . ALA A 1 412 ? 5.59972 25.69818 -28.18398 1.000 78.30055 431 ALA A O 1
ATOM 5506 N N . LYS A 1 413 ? 5.86674 23.71678 -27.13781 1.000 84.86128 432 LYS A N 1
ATOM 5507 C CA . LYS A 1 413 ? 4.62401 23.15824 -27.65429 1.000 82.51420 432 LYS A CA 1
ATOM 5508 C C . LYS A 1 413 ? 3.41410 23.55887 -26.82106 1.000 80.74394 432 LYS A C 1
ATOM 5509 O O . LYS A 1 413 ? 2.29090 23.54156 -27.33595 1.000 90.05364 432 LYS A O 1
ATOM 5528 N N . ASP A 1 414 ? 3.61587 23.91725 -25.55540 1.000 77.79876 433 ASP A N 1
ATOM 5529 C CA . ASP A 1 414 ? 2.51400 24.33207 -24.69519 1.000 77.78364 433 ASP A CA 1
ATOM 5530 C C . ASP A 1 414 ? 1.93283 25.64518 -25.20616 1.000 79.88351 433 ASP A C 1
ATOM 5531 O O . ASP A 1 414 ? 2.65400 26.63727 -25.34704 1.000 80.86835 433 ASP A O 1
ATOM 5540 N N . THR A 1 415 ? 0.62625 25.65377 -25.48144 1.000 75.81120 434 THR A N 1
ATOM 5541 C CA . THR A 1 415 ? -0.00167 26.85040 -26.03252 1.000 80.15524 434 THR A CA 1
ATOM 5542 C C . THR A 1 415 ? -0.14610 27.94848 -24.98540 1.000 75.61809 434 THR A C 1
ATOM 5543 O O . THR A 1 415 ? -0.05533 29.13870 -25.31674 1.000 74.78103 434 THR A O 1
ATOM 5554 N N . LYS A 1 416 ? -0.36627 27.57509 -23.72320 1.000 79.79754 435 LYS A N 1
ATOM 5555 C CA . LYS A 1 416 ? -0.59553 28.58088 -22.69160 1.000 75.43143 435 LYS A CA 1
ATOM 5556 C C . LYS A 1 416 ? 0.65581 29.41537 -22.44762 1.000 68.16987 435 LYS A C 1
ATOM 5557 O O . LYS A 1 416 ? 0.56493 30.63085 -22.23921 1.000 68.50626 435 LYS A O 1
ATOM 5576 N N . ILE A 1 417 ? 1.83387 28.78702 -22.46868 1.000 66.89232 436 ILE A N 1
ATOM 5577 C CA . ILE A 1 417 ? 3.05833 29.56066 -22.29865 1.000 70.59078 436 ILE A CA 1
ATOM 5578 C C . ILE A 1 417 ? 3.25078 30.50362 -23.47875 1.000 69.10474 436 ILE A C 1
ATOM 5579 O O . ILE A 1 417 ? 3.76220 31.61635 -23.31429 1.000 66.32690 436 ILE A O 1
ATOM 5595 N N . ILE A 1 418 ? 2.83551 30.09072 -24.67911 1.000 72.10399 437 ILE A N 1
ATOM 5596 C CA . ILE A 1 418 ? 2.92069 30.97710 -25.83675 1.000 70.83000 437 ILE A CA 1
ATOM 5597 C C . ILE A 1 418 ? 2.02109 32.18971 -25.63294 1.000 66.66679 437 ILE A C 1
ATOM 5598 O O . ILE A 1 418 ? 2.41771 33.33204 -25.89122 1.000 65.25389 437 ILE A O 1
ATOM 5614 N N . GLN A 1 419 ? 0.78929 31.95688 -25.17288 1.000 68.31691 438 GLN A N 1
ATOM 5615 C CA . GLN A 1 419 ? -0.11292 33.07196 -24.89763 1.000 69.27735 438 GLN A CA 1
ATOM 5616 C C . GLN A 1 419 ? 0.48077 34.01311 -23.85509 1.000 69.73418 438 GLN A C 1
ATOM 5617 O O . GLN A 1 419 ? 0.43972 35.24096 -24.01399 1.000 68.02332 438 GLN A O 1
ATOM 5631 N N . VAL A 1 420 ? 1.03879 33.45055 -22.78103 1.000 70.68583 439 VAL A N 1
ATOM 5632 C CA . VAL A 1 420 ? 1.61788 34.26468 -21.71405 1.000 64.66088 439 VAL A CA 1
ATOM 5633 C C . VAL A 1 420 ? 2.76948 35.10464 -22.25521 1.000 55.47040 439 VAL A C 1
ATOM 5634 O O . VAL A 1 420 ? 2.87653 36.30717 -21.97594 1.000 57.37629 439 VAL A O 1
ATOM 5647 N N . ILE A 1 421 ? 3.64737 34.48143 -23.04241 1.000 54.89689 440 ILE A N 1
ATOM 5648 C CA . ILE A 1 421 ? 4.80970 35.18507 -23.56992 1.000 58.31768 440 ILE A CA 1
ATOM 5649 C C . ILE A 1 421 ? 4.38010 36.28450 -24.53164 1.000 65.50518 440 ILE A C 1
ATOM 5650 O O . ILE A 1 421 ? 4.95454 37.37940 -24.53755 1.000 56.48748 440 ILE A O 1
ATOM 5666 N N . LEU A 1 422 ? 3.36371 36.01956 -25.35542 1.000 66.43511 441 LEU A N 1
ATOM 5667 C CA . LEU A 1 422 ? 2.89039 37.04093 -26.28387 1.000 63.19283 441 LEU A CA 1
ATOM 5668 C C . LEU A 1 422 ? 2.26406 38.21324 -25.53758 1.000 59.47459 441 LEU A C 1
ATOM 5669 O O . LEU A 1 422 ? 2.45935 39.37401 -25.91874 1.000 56.16505 441 LEU A O 1
ATOM 5685 N N . ASP A 1 423 ? 1.51735 37.93513 -24.46589 1.000 56.95255 442 ASP A N 1
ATOM 5686 C CA . ASP A 1 423 ? 0.98197 39.02180 -23.65068 1.000 59.84990 442 ASP A CA 1
ATOM 5687 C C . ASP A 1 423 ? 2.10586 39.85386 -23.04252 1.000 61.93877 442 ASP A C 1
ATOM 5688 O O . ASP A 1 423 ? 2.04217 41.09146 -23.03195 1.000 62.87709 442 ASP A O 1
ATOM 5697 N N . ALA A 1 424 ? 3.14475 39.19060 -22.52749 1.000 61.81121 443 ALA A N 1
ATOM 5698 C CA . ALA A 1 424 ? 4.27681 39.92269 -21.96655 1.000 63.13763 443 ALA A CA 1
ATOM 5699 C C . ALA A 1 424 ? 4.94766 40.79060 -23.02499 1.000 57.24973 443 ALA A C 1
ATOM 5700 O O . ALA A 1 424 ? 5.31548 41.94298 -22.75915 1.000 51.62577 443 ALA A O 1
ATOM 5707 N N . ILE A 1 425 ? 5.11866 40.24952 -24.23203 1.000 56.83582 444 ILE A N 1
ATOM 5708 C CA . ILE A 1 425 ? 5.74692 41.00840 -25.30864 1.000 60.50643 444 ILE A CA 1
ATOM 5709 C C . ILE A 1 425 ? 4.90253 42.22474 -25.66176 1.000 59.83311 444 ILE A C 1
ATOM 5710 O O . ILE A 1 425 ? 5.42984 43.31954 -25.88984 1.000 63.61271 444 ILE A O 1
ATOM 5726 N N . SER A 1 426 ? 3.57907 42.05519 -25.71407 1.000 60.45773 445 SER A N 1
ATOM 5727 C CA . SER A 1 426 ? 2.70980 43.18316 -26.03376 1.000 65.58351 445 SER A CA 1
ATOM 5728 C C . SER A 1 426 ? 2.78513 44.25639 -24.95381 1.000 64.27511 445 SER A C 1
ATOM 5729 O O . SER A 1 426 ? 2.77869 45.45511 -25.25666 1.000 66.08311 445 SER A O 1
ATOM 5737 N N . ASN A 1 427 ? 2.86020 43.84731 -23.68508 1.000 62.21004 446 ASN A N 1
ATOM 5738 C CA . ASN A 1 427 ? 2.98550 44.82801 -22.60887 1.000 57.64985 446 ASN A CA 1
ATOM 5739 C C . ASN A 1 427 ? 4.30529 45.58710 -22.70659 1.000 54.45288 446 ASN A C 1
ATOM 5740 O O . ASN A 1 427 ? 4.34736 46.81596 -22.53620 1.000 63.38676 446 ASN A O 1
ATOM 5751 N N . ILE A 1 428 ? 5.39726 44.87002 -22.97755 1.000 61.08039 447 ILE A N 1
ATOM 5752 C CA . ILE A 1 428 ? 6.69280 45.52719 -23.12478 1.000 63.93054 447 ILE A CA 1
ATOM 5753 C C . ILE A 1 428 ? 6.66275 46.49003 -24.30611 1.000 62.97195 447 ILE A C 1
ATOM 5754 O O . ILE A 1 428 ? 7.24904 47.57951 -24.25732 1.000 56.06089 447 ILE A O 1
ATOM 5770 N N . PHE A 1 429 ? 5.96892 46.11031 -25.38224 1.000 64.26146 448 PHE A N 1
ATOM 5771 C CA . PHE A 1 429 ? 5.86016 46.99302 -26.53873 1.000 66.35398 448 PHE A CA 1
ATOM 5772 C C . PHE A 1 429 ? 5.03458 48.23103 -26.21323 1.000 65.64059 448 PHE A C 1
ATOM 5773 O O . PHE A 1 429 ? 5.32897 49.32460 -26.70511 1.000 70.20943 448 PHE A O 1
ATOM 5790 N N . GLN A 1 430 ? 3.98911 48.07897 -25.39833 1.000 65.70373 449 GLN A N 1
ATOM 5791 C CA . GLN A 1 430 ? 3.22735 49.24533 -24.96214 1.000 67.96455 449 GLN A CA 1
ATOM 5792 C C . GLN A 1 430 ? 4.10703 50.20106 -24.16577 1.000 65.56918 449 GLN A C 1
ATOM 5793 O O . GLN A 1 430 ? 4.04926 51.42286 -24.35767 1.000 73.62266 449 GLN A O 1
ATOM 5807 N N . ALA A 1 431 ? 4.92882 49.66227 -23.26345 1.000 65.58054 450 ALA A N 1
ATOM 5808 C CA . ALA A 1 431 ? 5.86946 50.51116 -22.53431 1.000 64.20869 450 ALA A CA 1
ATOM 5809 C C . ALA A 1 431 ? 6.80996 51.23358 -23.49739 1.000 67.10800 450 ALA A C 1
ATOM 5810 O O . ALA A 1 431 ? 7.01462 52.45312 -23.39976 1.000 66.05207 450 ALA A O 1
ATOM 5817 N N . ALA A 1 432 ? 7.38896 50.49027 -24.44410 1.000 60.96718 451 ALA A N 1
ATOM 5818 C CA . ALA A 1 432 ? 8.29032 51.10039 -25.41651 1.000 69.01735 451 ALA A CA 1
ATOM 5819 C C . ALA A 1 432 ? 7.59867 52.22398 -26.17928 1.000 74.94009 451 ALA A C 1
ATOM 5820 O O . ALA A 1 432 ? 8.18553 53.29057 -26.39771 1.000 70.30064 451 ALA A O 1
ATOM 5827 N N . GLU A 1 433 ? 6.35084 52.00025 -26.59676 1.000 74.66501 452 GLU A N 1
ATOM 5828 C CA . GLU A 1 433 ? 5.58349 53.05381 -27.25217 1.000 75.02649 452 GLU A CA 1
ATOM 5829 C C . GLU A 1 433 ? 5.46212 54.27276 -26.34890 1.000 70.80303 452 GLU A C 1
ATOM 5830 O O . GLU A 1 433 ? 5.66124 55.41089 -26.78901 1.000 72.87065 452 GLU A O 1
ATOM 5842 N N . LYS A 1 434 ? 5.13459 54.05118 -25.07399 1.000 69.76485 453 LYS A N 1
ATOM 5843 C CA . LYS A 1 434 ? 5.09622 55.15811 -24.12608 1.000 68.36885 453 LYS A CA 1
ATOM 5844 C C . LYS A 1 434 ? 6.43490 55.87919 -24.04618 1.000 68.00513 453 LYS A C 1
ATOM 5845 O O . LYS A 1 434 ? 6.47320 57.04802 -23.64530 1.000 72.45715 453 LYS A O 1
ATOM 5864 N N . LEU A 1 435 ? 7.53101 55.21095 -24.41421 1.000 77.74401 454 LEU A N 1
ATOM 5865 C CA . LEU A 1 435 ? 8.83996 55.85394 -24.45044 1.000 74.34615 454 LEU A CA 1
ATOM 5866 C C . LEU A 1 435 ? 9.32244 56.19238 -25.85714 1.000 79.19721 454 LEU A C 1
ATOM 5867 O O . LEU A 1 435 ? 10.35371 56.85986 -25.99312 1.000 69.42807 454 LEU A O 1
ATOM 5883 N N . GLY A 1 436 ? 8.61596 55.75993 -26.89903 1.000 81.05311 455 GLY A N 1
ATOM 5884 C CA . GLY A 1 436 ? 9.07147 56.01372 -28.25132 1.000 74.94991 455 GLY A CA 1
ATOM 5885 C C . GLY A 1 436 ? 10.27199 55.20425 -28.68165 1.000 82.73207 455 GLY A C 1
ATOM 5886 O O . GLY A 1 436 ? 10.89797 55.53832 -29.69274 1.000 76.35565 455 GLY A O 1
ATOM 5890 N N . GLU A 1 437 ? 10.61637 54.14973 -27.94186 1.000 81.65030 456 GLU A N 1
ATOM 5891 C CA . GLU A 1 437 ? 11.73803 53.27889 -28.26678 1.000 76.81533 456 GLU A CA 1
ATOM 5892 C C . GLU A 1 437 ? 11.27666 51.95875 -28.87335 1.000 76.49206 456 GLU A C 1
ATOM 5893 O O . GLU A 1 437 ? 11.96531 50.94030 -28.74728 1.000 79.04917 456 GLU A O 1
ATOM 5905 N N . THR A 1 438 ? 10.11572 51.95881 -29.53167 1.000 74.59871 457 THR A N 1
ATOM 5906 C CA . THR A 1 438 ? 9.56368 50.71474 -30.05570 1.000 76.65580 457 THR A CA 1
ATOM 5907 C C . THR A 1 438 ? 10.44629 50.11754 -31.14430 1.000 81.87214 457 THR A C 1
ATOM 5908 O O . THR A 1 438 ? 10.50217 48.89187 -31.29251 1.000 79.20043 457 THR A O 1
ATOM 5919 N N . GLU A 1 439 ? 11.14404 50.95783 -31.91287 1.000 89.31237 458 GLU A N 1
ATOM 5920 C CA . GLU A 1 439 ? 12.01184 50.43996 -32.96652 1.000 85.40869 458 GLU A CA 1
ATOM 5921 C C . GLU A 1 439 ? 13.21497 49.70966 -32.38175 1.000 78.98947 458 GLU A C 1
ATOM 5922 O O . GLU A 1 439 ? 13.65402 48.68734 -32.92441 1.000 82.91308 458 GLU A O 1
ATOM 5934 N N . LYS A 1 440 ? 13.76806 50.22160 -31.28005 1.000 73.53815 459 LYS A N 1
ATOM 5935 C CA . LYS A 1 440 ? 14.87363 49.52730 -30.62963 1.000 81.22672 459 LYS A CA 1
ATOM 5936 C C . LYS A 1 440 ? 14.43478 48.15512 -30.13569 1.000 81.44638 459 LYS A C 1
ATOM 5937 O O . LYS A 1 440 ? 15.15133 47.16338 -30.31279 1.000 81.48809 459 LYS A O 1
ATOM 5956 N N . LEU A 1 441 ? 13.25098 48.07638 -29.52398 1.000 78.29635 460 LEU A N 1
ATOM 5957 C CA . LEU A 1 441 ? 12.72905 46.78545 -29.08809 1.000 77.67232 460 LEU A CA 1
ATOM 5958 C C . LEU A 1 441 ? 12.47713 45.86639 -30.27650 1.000 81.49951 460 LEU A C 1
ATOM 5959 O O . LEU A 1 441 ? 12.70210 44.65309 -30.19295 1.000 81.84514 460 LEU A O 1
ATOM 5975 N N . SER A 1 442 ? 12.01340 46.42651 -31.39502 1.000 80.55933 461 SER A N 1
ATOM 5976 C CA . SER A 1 442 ? 11.76862 45.61448 -32.58189 1.000 76.89984 461 SER A CA 1
ATOM 5977 C C . SER A 1 442 ? 13.06414 45.00197 -33.09911 1.000 79.37228 461 SER A C 1
ATOM 5978 O O . SER A 1 442 ? 13.12485 43.80230 -33.39349 1.000 75.75015 461 SER A O 1
ATOM 5986 N N . ILE A 1 443 ? 14.11761 45.81406 -33.21558 1.000 82.54028 462 ILE A N 1
ATOM 5987 C CA . ILE A 1 443 ? 15.38679 45.27732 -33.69668 1.000 81.36953 462 ILE A CA 1
ATOM 5988 C C . ILE A 1 443 ? 15.97060 44.30116 -32.68147 1.000 89.07758 462 ILE A C 1
ATOM 5989 O O . ILE A 1 443 ? 16.62858 43.32463 -33.05707 1.000 86.32686 462 ILE A O 1
ATOM 6005 N N . MET A 1 444 ? 15.74061 44.53645 -31.38716 1.000 85.63093 463 MET A N 1
ATOM 6006 C CA . MET A 1 444 ? 16.21881 43.60241 -30.37415 1.000 84.75454 463 MET A CA 1
ATOM 6007 C C . MET A 1 444 ? 15.53892 42.24745 -30.52104 1.000 82.86240 463 MET A C 1
ATOM 6008 O O . MET A 1 444 ? 16.19132 41.20089 -30.42794 1.000 80.18946 463 MET A O 1
ATOM 6022 N N . ILE A 1 445 ? 14.22473 42.24900 -30.75384 1.000 81.28442 464 ILE A N 1
ATOM 6023 C CA . ILE A 1 445 ? 13.50354 40.99868 -30.96404 1.000 79.08932 464 ILE A CA 1
ATOM 6024 C C . ILE A 1 445 ? 13.94250 40.33618 -32.26219 1.000 79.53597 464 ILE A C 1
ATOM 6025 O O . ILE A 1 445 ? 13.99076 39.10338 -32.35398 1.000 76.64963 464 ILE A O 1
ATOM 6041 N N . GLU A 1 446 ? 14.26625 41.13221 -33.28320 1.000 86.65233 465 GLU A N 1
ATOM 6042 C CA . GLU A 1 446 ? 14.70607 40.56527 -34.55387 1.000 88.73338 465 GLU A CA 1
ATOM 6043 C C . GLU A 1 446 ? 16.09064 39.93849 -34.44581 1.000 84.77269 465 GLU A C 1
ATOM 6044 O O . GLU A 1 446 ? 16.36547 38.93156 -35.10842 1.000 80.47467 465 GLU A O 1
ATOM 6056 N N . GLU A 1 447 ? 16.96984 40.51057 -33.62030 1.000 84.37832 466 GLU A N 1
ATOM 6057 C CA . GLU A 1 447 ? 18.34754 40.03394 -33.56190 1.000 88.40059 466 GLU A CA 1
ATOM 6058 C C . GLU A 1 447 ? 18.45119 38.65502 -32.92259 1.000 86.70715 466 GLU A C 1
ATOM 6059 O O . GLU A 1 447 ? 19.32453 37.86593 -33.30055 1.000 86.26406 466 GLU A O 1
ATOM 6071 N N . CYS A 1 448 ? 17.58418 38.34433 -31.96226 1.000 88.99792 467 CYS A N 1
ATOM 6072 C CA . CYS A 1 448 ? 17.61832 37.06107 -31.27509 1.000 81.55535 467 CYS A CA 1
ATOM 6073 C C . CYS A 1 448 ? 16.76490 35.99991 -31.96086 1.000 85.95930 467 CYS A C 1
ATOM 6074 O O . CYS A 1 448 ? 16.58223 34.91335 -31.40211 1.000 83.16528 467 CYS A O 1
ATOM 6082 N N . GLY A 1 449 ? 16.24359 36.28559 -33.15115 1.000 87.83878 468 GLY A N 1
ATOM 6083 C CA . GLY A 1 449 ? 15.43042 35.31826 -33.85972 1.000 80.01128 468 GLY A CA 1
ATOM 6084 C C . GLY A 1 449 ? 14.00493 35.22047 -33.37230 1.000 74.35494 468 GLY A C 1
ATOM 6085 O O . GLY A 1 449 ? 13.38548 34.15927 -33.49860 1.000 74.04676 468 GLY A O 1
ATOM 6089 N N . GLY A 1 450 ? 13.46064 36.30188 -32.82127 1.000 76.53696 469 GLY A N 1
ATOM 6090 C CA . GLY A 1 450 ? 12.11649 36.28058 -32.28112 1.000 81.02055 469 GLY A CA 1
ATOM 6091 C C . GLY A 1 450 ? 11.04727 36.58084 -33.30966 1.000 86.91270 469 GLY A C 1
ATOM 6092 O O . GLY A 1 450 ? 9.95414 36.00485 -33.26617 1.000 85.05673 469 GLY A O 1
ATOM 6096 N N . LEU A 1 451 ? 11.34868 37.49221 -34.23745 1.000 83.32535 470 LEU A N 1
ATOM 6097 C CA . LEU A 1 451 ? 10.37491 37.84318 -35.26551 1.000 87.75903 470 LEU A CA 1
ATOM 6098 C C . LEU A 1 451 ? 9.99227 36.62473 -36.09460 1.000 84.96139 470 LEU A C 1
ATOM 6099 O O . LEU A 1 451 ? 8.82954 36.47058 -36.48412 1.000 88.00760 470 LEU A O 1
ATOM 6115 N N . ASP A 1 452 ? 10.95703 35.74547 -36.37373 1.000 84.07506 471 ASP A N 1
ATOM 6116 C CA . ASP A 1 452 ? 10.64628 34.52294 -37.10661 1.000 84.47112 471 ASP A CA 1
ATOM 6117 C C . ASP A 1 452 ? 9.67590 33.64846 -36.32326 1.000 86.13002 471 ASP A C 1
ATOM 6118 O O . ASP A 1 452 ? 8.72048 33.10369 -36.88944 1.000 86.93016 471 ASP A O 1
ATOM 6127 N N . LYS A 1 453 ? 9.90462 33.50423 -35.01606 1.000 87.47145 472 LYS A N 1
ATOM 6128 C CA . LYS A 1 453 ? 9.00215 32.70957 -34.19050 1.000 84.91082 472 LYS A CA 1
ATOM 6129 C C . LYS A 1 453 ? 7.60253 33.30935 -34.17296 1.000 83.19805 472 LYS A C 1
ATOM 6130 O O . LYS A 1 453 ? 6.60506 32.58186 -34.24768 1.000 81.43277 472 LYS A O 1
ATOM 6149 N N . ILE A 1 454 ? 7.50729 34.63676 -34.07845 1.000 80.83646 473 ILE A N 1
ATOM 6150 C CA . ILE A 1 454 ? 6.19639 35.27739 -34.04643 1.000 82.76647 473 ILE A CA 1
ATOM 6151 C C . ILE A 1 454 ? 5.48288 35.09386 -35.38098 1.000 89.45103 473 ILE A C 1
ATOM 6152 O O . ILE A 1 454 ? 4.28059 34.80552 -35.42296 1.000 85.79000 473 ILE A O 1
ATOM 6168 N N . GLU A 1 455 ? 6.20767 35.25648 -36.49143 1.000 88.57950 474 GLU A N 1
ATOM 6169 C CA . GLU A 1 455 ? 5.60498 35.04633 -37.80336 1.000 88.27874 474 GLU A CA 1
ATOM 6170 C C . GLU A 1 455 ? 5.13403 33.60698 -37.96415 1.000 91.18855 474 GLU A C 1
ATOM 6171 O O . GLU A 1 455 ? 4.07400 33.35351 -38.54773 1.000 94.21022 474 GLU A O 1
ATOM 6183 N N . ALA A 1 456 ? 5.91000 32.64806 -37.45500 1.000 83.25505 475 ALA A N 1
ATOM 6184 C CA . ALA A 1 456 ? 5.47297 31.25748 -37.49325 1.000 83.47345 475 ALA A CA 1
ATOM 6185 C C . ALA A 1 456 ? 4.21903 31.05821 -36.65159 1.000 91.45862 475 ALA A C 1
ATOM 6186 O O . ALA A 1 456 ? 3.33095 30.28008 -37.01927 1.000 93.52271 475 ALA A O 1
ATOM 6193 N N . LEU A 1 457 ? 4.12595 31.75860 -35.51838 1.000 91.65380 476 LEU A N 1
ATOM 6194 C CA . LEU A 1 457 ? 2.95131 31.63954 -34.66324 1.000 91.58904 476 LEU A CA 1
ATOM 6195 C C . LEU A 1 457 ? 1.70623 32.24463 -35.29975 1.000 93.56535 476 LEU A C 1
ATOM 6196 O O . LEU A 1 457 ? 0.59167 31.90760 -34.88607 1.000 94.84973 476 LEU A O 1
ATOM 6212 N N . GLN A 1 458 ? 1.86539 33.13076 -36.28777 1.000 95.49863 477 GLN A N 1
ATOM 6213 C CA . GLN A 1 458 ? 0.70631 33.61387 -37.02959 1.000 95.68520 477 GLN A CA 1
ATOM 6214 C C . GLN A 1 458 ? -0.09237 32.45647 -37.61064 1.000 95.90158 477 GLN A C 1
ATOM 6215 O O . GLN A 1 458 ? -1.31414 32.55344 -37.76158 1.000 93.92835 477 GLN A O 1
ATOM 6229 N N . ARG A 1 459 ? 0.58474 31.35856 -37.93883 1.000 97.11447 478 ARG A N 1
ATOM 6230 C CA . ARG A 1 459 ? -0.06124 30.17073 -38.48768 1.000 96.39651 478 ARG A CA 1
ATOM 6231 C C . ARG A 1 459 ? -0.13065 29.09444 -37.40261 1.000 93.54966 478 ARG A C 1
ATOM 6232 O O . ARG A 1 459 ? 0.49985 28.04294 -37.47842 1.000 90.41350 478 ARG A O 1
ATOM 6253 N N . HIS A 1 460 ? -0.92061 29.39301 -36.37120 1.000 95.44061 479 HIS A N 1
ATOM 6254 C CA . HIS A 1 460 ? -1.07321 28.52083 -35.21545 1.000 95.14380 479 HIS A CA 1
ATOM 6255 C C . HIS A 1 460 ? -2.53306 28.11468 -35.06702 1.000 93.92445 479 HIS A C 1
ATOM 6256 O O . HIS A 1 460 ? -3.44421 28.85979 -35.44050 1.000 94.40214 479 HIS A O 1
ATOM 6270 N N . GLU A 1 461 ? -2.74497 26.91842 -34.51464 1.000 92.16783 480 GLU A N 1
ATOM 6271 C CA . GLU A 1 461 ? -4.09949 26.39425 -34.37233 1.000 95.45342 480 GLU A CA 1
ATOM 6272 C C . GLU A 1 461 ? -4.95171 27.29898 -33.49065 1.000 96.53929 480 GLU A C 1
ATOM 6273 O O . GLU A 1 461 ? -6.05716 27.69810 -33.87508 1.000 98.13758 480 GLU A O 1
ATOM 6285 N N . ASN A 1 462 ? -4.45448 27.63148 -32.30164 1.000 96.50661 481 ASN A N 1
ATOM 6286 C CA . ASN A 1 462 ? -5.23113 28.43791 -31.37020 1.000 95.57957 481 ASN A CA 1
ATOM 6287 C C . ASN A 1 462 ? -5.52715 29.80744 -31.96999 1.000 93.60452 481 ASN A C 1
ATOM 6288 O O . ASN A 1 462 ? -4.69340 30.39563 -32.66345 1.000 94.19109 481 ASN A O 1
ATOM 6299 N N . GLU A 1 463 ? -6.73159 30.31388 -31.69230 1.000 91.67601 482 GLU A N 1
ATOM 6300 C CA . GLU A 1 463 ? -7.14026 31.60433 -32.23868 1.000 97.40380 482 GLU A CA 1
ATOM 6301 C C . GLU A 1 463 ? -6.45626 32.76012 -31.51771 1.000 93.56008 482 GLU A C 1
ATOM 6302 O O . GLU A 1 463 ? -6.07657 33.75438 -32.14886 1.000 94.75509 482 GLU A O 1
ATOM 6314 N N . SER A 1 464 ? -6.29863 32.65677 -30.19523 1.000 91.05921 483 SER A N 1
ATOM 6315 C CA . SER A 1 464 ? -5.68640 33.74477 -29.43900 1.000 89.04711 483 SER A CA 1
ATOM 6316 C C . SER A 1 464 ? -4.23998 33.96800 -29.86334 1.000 87.82681 483 SER A C 1
ATOM 6317 O O . SER A 1 464 ? -3.81223 35.11191 -30.05220 1.000 82.91079 483 SER A O 1
ATOM 6325 N N . VAL A 1 465 ? -3.46987 32.88820 -30.01503 1.000 89.84248 484 VAL A N 1
ATOM 6326 C CA . VAL A 1 465 ? -2.08454 33.01968 -30.45986 1.000 91.04885 484 VAL A CA 1
ATOM 6327 C C . VAL A 1 465 ? -2.03449 33.59270 -31.86992 1.000 93.60200 484 VAL A C 1
ATOM 6328 O O . VAL A 1 465 ? -1.22124 34.47633 -32.17286 1.000 94.29150 484 VAL A O 1
ATOM 6341 N N . TYR A 1 466 ? -2.88661 33.07787 -32.75853 1.000 97.65931 485 TYR A N 1
ATOM 6342 C CA . TYR A 1 466 ? -3.00886 33.61588 -34.10883 1.000 93.40792 485 TYR A CA 1
ATOM 6343 C C . TYR A 1 466 ? -3.16387 35.13193 -34.07491 1.000 87.85426 485 TYR A C 1
ATOM 6344 O O . TYR A 1 466 ? -2.37691 35.87412 -34.67942 1.000 89.81603 485 TYR A O 1
ATOM 6362 N N . LYS A 1 467 ? -4.18069 35.60372 -33.34906 1.000 86.21774 486 LYS A N 1
ATOM 6363 C CA . LYS A 1 467 ? -4.49061 37.02795 -33.32459 1.000 91.88554 486 LYS A CA 1
ATOM 6364 C C . LYS A 1 467 ? -3.37056 37.83254 -32.67947 1.000 92.57909 486 LYS A C 1
ATOM 6365 O O . LYS A 1 467 ? -3.03267 38.92123 -33.15508 1.000 89.29366 486 LYS A O 1
ATOM 6384 N N . ALA A 1 468 ? -2.78592 37.32117 -31.59425 1.000 97.53268 487 ALA A N 1
ATOM 6385 C CA . ALA A 1 468 ? -1.73049 38.05781 -30.90807 1.000 91.63842 487 ALA A CA 1
ATOM 6386 C C . ALA A 1 468 ? -0.51428 38.23113 -31.80734 1.000 81.70052 487 ALA A C 1
ATOM 6387 O O . ALA A 1 468 ? 0.05861 39.32397 -31.89485 1.000 77.00458 487 ALA A O 1
ATOM 6394 N N . SER A 1 469 ? -0.10327 37.15836 -32.48626 1.000 77.83998 488 SER A N 1
ATOM 6395 C CA . SER A 1 469 ? 1.03897 37.25012 -33.38900 1.000 85.74036 488 SER A CA 1
ATOM 6396 C C . SER A 1 469 ? 0.74450 38.19575 -34.54733 1.000 92.40728 488 SER A C 1
ATOM 6397 O O . SER A 1 469 ? 1.58248 39.03455 -34.90982 1.000 90.30247 488 SER A O 1
ATOM 6405 N N . LEU A 1 470 ? -0.44458 38.07290 -35.14712 1.000 94.13006 489 LEU A N 1
ATOM 6406 C CA . LEU A 1 470 ? -0.81434 38.97869 -36.22971 1.000 91.03992 489 LEU A CA 1
ATOM 6407 C C . LEU A 1 470 ? -0.74946 40.43007 -35.76996 1.000 88.73928 489 LEU A C 1
ATOM 6408 O O . LEU A 1 470 ? -0.19644 41.29048 -36.46407 1.000 86.79953 489 LEU A O 1
ATOM 6424 N N . ASN A 1 471 ? -1.32106 40.72044 -34.59909 1.000 84.74472 490 ASN A N 1
ATOM 6425 C CA . ASN A 1 471 ? -1.34479 42.08906 -34.09736 1.000 87.98822 490 ASN A CA 1
ATOM 6426 C C . ASN A 1 471 ? 0.06538 42.60333 -33.84559 1.000 91.26100 490 ASN A C 1
ATOM 6427 O O . ASN A 1 471 ? 0.40750 43.72508 -34.23608 1.000 88.31427 490 ASN A O 1
ATOM 6438 N N . LEU A 1 472 ? 0.89814 41.79842 -33.18203 1.000 90.44703 491 LEU A N 1
ATOM 6439 C CA . LEU A 1 472 ? 2.27246 42.21308 -32.92366 1.000 87.01908 491 LEU A CA 1
ATOM 6440 C C . LEU A 1 472 ? 2.98947 42.55567 -34.22287 1.000 85.58019 491 LEU A C 1
ATOM 6441 O O . LEU A 1 472 ? 3.61009 43.61962 -34.34364 1.000 85.81345 491 LEU A O 1
ATOM 6457 N N . ILE A 1 473 ? 2.90123 41.66904 -35.21678 1.000 84.81664 492 ILE A N 1
ATOM 6458 C CA . ILE A 1 473 ? 3.64528 41.88223 -36.45414 1.000 87.47120 492 ILE A CA 1
ATOM 6459 C C . ILE A 1 473 ? 3.10330 43.08680 -37.21379 1.000 89.44150 492 ILE A C 1
ATOM 6460 O O . ILE A 1 473 ? 3.87093 43.87396 -37.78057 1.000 87.68653 492 ILE A O 1
ATOM 6476 N N . GLU A 1 474 ? 1.78020 43.25783 -37.23773 1.000 89.02488 493 GLU A N 1
ATOM 6477 C CA . GLU A 1 474 ? 1.19783 44.35062 -38.00697 1.000 83.20582 493 GLU A CA 1
ATOM 6478 C C . GLU A 1 474 ? 1.40877 45.69740 -37.32953 1.000 84.99437 493 GLU A C 1
ATOM 6479 O O . GLU A 1 474 ? 1.45520 46.72868 -38.01001 1.000 86.45163 493 GLU A O 1
ATOM 6491 N N . LYS A 1 475 ? 1.54650 45.71375 -36.00404 1.000 85.91877 494 LYS A N 1
ATOM 6492 C CA . LYS A 1 475 ? 1.65235 46.96777 -35.27198 1.000 84.12669 494 LYS A CA 1
ATOM 6493 C C . LYS A 1 475 ? 3.09155 47.38820 -35.01471 1.000 83.26319 494 LYS A C 1
ATOM 6494 O O . LYS A 1 475 ? 3.35332 48.58624 -34.85304 1.000 85.54152 494 LYS A O 1
ATOM 6513 N N . TYR A 1 476 ? 4.03300 46.44232 -34.97737 1.000 84.96857 495 TYR A N 1
ATOM 6514 C CA . TYR A 1 476 ? 5.42298 46.76341 -34.67572 1.000 81.61244 495 TYR A CA 1
ATOM 6515 C C . TYR A 1 476 ? 6.42996 46.20756 -35.67137 1.000 82.42994 495 TYR A C 1
ATOM 6516 O O . TYR A 1 476 ? 7.57273 46.68225 -35.68195 1.000 76.70440 495 TYR A O 1
ATOM 6534 N N . PHE A 1 477 ? 6.06076 45.23509 -36.49940 1.000 80.84733 496 PHE A N 1
ATOM 6535 C CA . PHE A 1 477 ? 6.98524 44.67117 -37.47722 1.000 79.00259 496 PHE A CA 1
ATOM 6536 C C . PHE A 1 477 ? 6.40918 44.76707 -38.88692 1.000 86.09476 496 PHE A C 1
ATOM 6537 O O . PHE A 1 477 ? 5.78318 45.76500 -39.24594 1.000 84.18144 496 PHE A O 1
ATOM 6554 N N . ARG B 2 3 ? -2.62945 11.94959 4.45059 1.000 54.55494 31 ARG C N 1
ATOM 6555 C CA . ARG B 2 3 ? -1.92865 10.69681 4.18466 1.000 47.96155 31 ARG C CA 1
ATOM 6556 C C . ARG B 2 3 ? -2.00712 9.80066 5.42135 1.000 48.80526 31 ARG C C 1
ATOM 6557 O O . ARG B 2 3 ? -2.56595 10.19580 6.44522 1.000 44.51838 31 ARG C O 1
ATOM 6578 N N . LYS B 2 4 ? -1.45293 8.59458 5.32397 1.000 36.02850 32 LYS C N 1
ATOM 6579 C CA . LYS B 2 4 ? -1.56726 7.59858 6.37841 1.000 33.39025 32 LYS C CA 1
ATOM 6580 C C . LYS B 2 4 ? -0.20444 6.98408 6.66330 1.000 41.41956 32 LYS C C 1
ATOM 6581 O O . LYS B 2 4 ? 0.70423 7.01727 5.82985 1.000 43.98779 32 LYS C O 1
ATOM 6600 N N . ARG B 2 5 ? -0.07621 6.41775 7.86326 1.000 39.94606 33 ARG C N 1
ATOM 6601 C CA . ARG B 2 5 ? 1.17800 5.84215 8.33037 1.000 40.24688 33 ARG C CA 1
ATOM 6602 C C . ARG B 2 5 ? 0.90237 4.50425 8.99778 1.000 38.98939 33 ARG C C 1
ATOM 6603 O O . ARG B 2 5 ? 0.03878 4.41159 9.87485 1.000 32.42384 33 ARG C O 1
ATOM 6624 N N . ARG B 2 6 ? 1.63597 3.47620 8.58465 1.000 38.25153 34 ARG C N 1
ATOM 6625 C CA . ARG B 2 6 ? 1.55427 2.15696 9.19374 1.000 46.32259 34 ARG C CA 1
ATOM 6626 C C . ARG B 2 6 ? 2.72355 1.97702 10.15188 1.000 45.64862 34 ARG C C 1
ATOM 6627 O O . ARG B 2 6 ? 3.86142 2.32464 9.82767 1.000 47.12505 34 ARG C O 1
ATO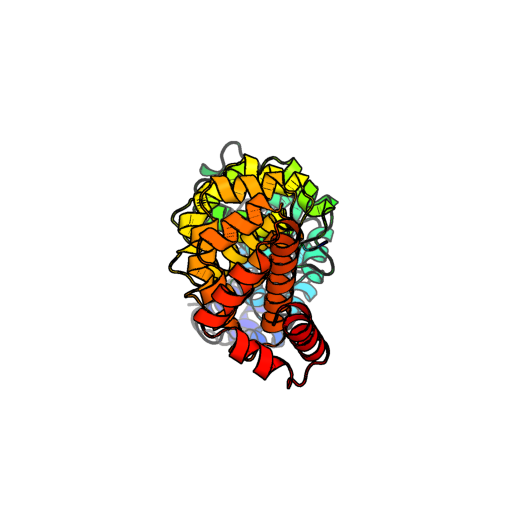M 6648 N N . ARG B 2 7 ? 2.43566 1.44689 11.34142 1.000 47.84951 35 ARG C N 1
ATOM 6649 C CA . ARG B 2 7 ? 3.46088 1.21180 12.35152 1.000 51.64078 35 ARG C CA 1
ATOM 6650 C C . ARG B 2 7 ? 4.07059 -0.16887 12.13599 1.000 51.57564 35 ARG C C 1
ATOM 6651 O O . ARG B 2 7 ? 3.36720 -1.18296 12.21287 1.000 48.31256 35 ARG C O 1
ATOM 6672 N N . HIS B 2 8 ? 5.37402 -0.20480 11.87729 1.000 60.15652 36 HIS C N 1
ATOM 6673 C CA . HIS B 2 8 ? 6.07545 -1.45652 11.61790 1.000 62.32586 36 HIS C CA 1
ATOM 6674 C C . HIS B 2 8 ? 6.76790 -1.96906 12.87729 1.000 60.63696 36 HIS C C 1
ATOM 6675 O O . HIS B 2 8 ? 6.81535 -1.27943 13.89663 1.000 63.52865 36 HIS C O 1
ATOM 6689 N N . THR C 2 2 ? -8.09556 39.32342 -10.75946 1.000 74.48615 30 THR D N 1
ATOM 6690 C CA . THR C 2 2 ? -6.70925 39.50818 -10.34836 1.000 68.51494 30 THR D CA 1
ATOM 6691 C C . THR C 2 2 ? -5.78418 38.60115 -11.14954 1.000 70.02855 30 THR D C 1
ATOM 6692 O O . THR C 2 2 ? -6.19914 37.54604 -11.62973 1.000 74.85908 30 THR D O 1
ATOM 6702 N N . ARG C 2 3 ? -4.52589 39.01833 -11.29329 1.000 64.27042 31 ARG D N 1
ATOM 6703 C CA . ARG C 2 3 ? -3.52541 38.18197 -11.94039 1.000 64.87972 31 ARG D CA 1
ATOM 6704 C C . ARG C 2 3 ? -2.99109 37.09138 -11.02011 1.000 55.20033 31 ARG D C 1
ATOM 6705 O O . ARG C 2 3 ? -2.20121 36.25477 -11.47177 1.000 61.90744 31 ARG D O 1
ATOM 6726 N N . LYS C 2 4 ? -3.39460 37.08302 -9.75154 1.000 56.76705 32 LYS D N 1
ATOM 6727 C CA . LYS C 2 4 ? -2.93296 36.06031 -8.82360 1.000 56.37946 32 LYS D CA 1
ATOM 6728 C C . LYS C 2 4 ? -3.51078 34.70386 -9.20508 1.000 60.80787 32 LYS D C 1
ATOM 6729 O O . LYS C 2 4 ? -4.66600 34.59715 -9.62692 1.000 63.94811 32 LYS D O 1
ATOM 6748 N N . ARG C 2 5 ? -2.69705 33.66210 -9.05007 1.000 54.66668 33 ARG D N 1
ATOM 6749 C CA . ARG C 2 5 ? -3.05929 32.30869 -9.45255 1.000 53.13309 33 ARG D CA 1
ATOM 6750 C C . ARG C 2 5 ? -2.85967 31.37202 -8.27190 1.000 56.49674 33 ARG D C 1
ATOM 6751 O O . ARG C 2 5 ? -1.73280 31.20174 -7.79523 1.000 56.16328 33 ARG D O 1
ATOM 6772 N N . ARG C 2 6 ? -3.95091 30.77544 -7.79835 1.000 53.02873 34 ARG D N 1
ATOM 6773 C CA . ARG C 2 6 ? -3.87739 29.78989 -6.73287 1.000 54.49504 34 ARG D CA 1
ATOM 6774 C C . ARG C 2 6 ? -3.53990 28.41499 -7.30666 1.000 54.46016 34 ARG D C 1
ATOM 6775 O O . ARG C 2 6 ? -3.59969 28.18221 -8.51681 1.000 59.82837 34 ARG D O 1
ATOM 6796 N N . ARG C 2 7 ? -3.17626 27.49522 -6.41791 1.000 60.33101 35 ARG D N 1
ATOM 6797 C CA . ARG C 2 7 ? -2.81426 26.14286 -6.83154 1.000 64.67394 35 ARG D CA 1
ATOM 6798 C C . ARG C 2 7 ? -4.06661 25.30627 -7.07410 1.000 51.77444 35 ARG D C 1
ATOM 6799 O O . ARG C 2 7 ? -5.11212 25.55201 -6.47271 1.000 70.09760 35 ARG D O 1
#

Radius of gyration: 27.78 Å; Cα contacts (8 Å, |Δi|>4): 662; chains: 3; bounding box: 37×76×72 Å

B-factor: mean 53.03, std 20.05, range [21.59, 144.74]

Solvent-accessible surface area: 18554 Å² total; per-residue (Å²): 105,13,90,135,63,54,37,144,76,0,35,164,12,3,83,37,158,77,63,92,40,24,25,81,0,0,50,1,0,33,71,20,0,18,106,143,162,148,34,21,15,70,66,0,45,175,34,32,0,9,80,71,0,20,64,6,2,57,73,116,137,14,24,67,0,8,28,9,0,0,23,0,0,0,0,0,0,20,23,74,61,126,17,0,112,23,0,18,94,24,33,0,2,62,22,0,22,83,13,1,84,21,126,76,73,78,0,2,36,1,0,0,24,0,0,0,0,0,0,9,42,14,18,80,29,0,34,61,0,26,177,78,31,0,5,88,34,0,27,66,41,3,81,37,142,74,7,69,106,35,69,65,35,27,4,72,8,0,0,21,1,0,3,3,1,2,48,49,86,140,82,32,7,42,92,105,1,2,86,71,2,0,68,24,0,29,85,0,0,112,24,111,17,60,85,0,17,12,30,0,0,67,0,0,2,44,6,0,27,9,91,61,132,35,0,63,24,0,16,157,81,48,0,7,80,24,0,12,151,12,2,48,30,131,72,83,82,4,11,25,0,0,0,64,0,0,0,4,0,0,5,7,48,48,109,8,0,30,118,0,7,100,32,30,0,0,69,28,0,41,64,4,3,80,36,134,91,63,44,1,35,57,18,0,0,17,0,0,0,0,0,0,21,12,87,89,72,0,0,70,51,0,21,105,74,28,0,0,66,66,0,19,37,7,1,64,178,30,72,71,115,0,22,39,29,0,0,28,0,0,3,1,0,5,59,30,13,37,26,121,11,9,44,72,0,21,153,37,36,0,6,105,9,0,0,80,15,6,83,27,208,47,52,90,0,3,43,5,0,2,72,0,1,28,26,3,0,93,3,10,74,157,90,59,83,36,134,122,8,14,91,72,0,84,136,35,28,0,30,93,48,0,76,67,20,35,216,52,174,50,118,48,0,94,126,29,0,58,73,1,24,131,114,28,69,181,49,86,48,65,126,166,90,28,53,106,98

GO terms:
  GO:0010494 cytoplasmic stress granule (C, IDA)
  GO:0005515 protein binding (F, IPI)
  GO:0061608 nuclear import signal receptor activity (F, IDA)
  GO:0006606 protein import into nucleus (P, IDA)
  GO:1903902 positive regulation of viral life cycle (P, IMP)
  GO:0075506 entry of viral genome into host nucleus through nuclear pore complex via importin (P, IMP)
  GO:0005654 nucleoplasm (C, TAS)
  GO:0005829 cytosol (C, TAS)
  GO:0140297 DNA-binding transcription factor binding (F, IPI)
  GO:0098978 glutamatergic synapse (C, IDA)
  GO:0098978 glutamatergic synapse (C, IMP)
  GO:0014069 postsynaptic density (C, IDA)
  GO:0099527 postsynapse to nucleus signaling pathway (P, IDA)
  GO:0099527 postsynapse to nucleus signaling pathway (P, IMP)
  GO:0014069 postsynaptic density (C, IEP)

Secondary structure (DSSP, 8-state):
--SS--HHHHHHHHHSS-HHHHHHHHHHHHHHHT-SS---HHHHHHTT-HHHHHHHTT-TT-HHHHHHHHHHHHHHHTS-HHHHHHHHHTTHHHHHHHHTT-SSHHHHHHHHHHHHHHHHH-HHHHHHHHHTT-HHHHHHHT--S-GGGS-HHHHHHHHHHHHHHT---SSPPPHHHHHHHHHHHHHHHT-S-HHHHHHHHHHHHHHTSSSHHHHHHHHHTT-HHHHHHHHT-S-HHHHHHHHHHHHHHHTS-HHHHHHHHHTT-GGGHHHHTT-SSHHHHHHHHHHHHHHHTS-HHHHHHHHHTT-HHHHHHHHHSS-HHHHHHHHHHHHHHHHHS-HHHHHHHHHTT-HHHHHHGGG-S-HHHHHHHHHHHHHHHHHHHHHT-HHHHHHHHHHTTHHHHHHHHTT-SSHHHHHHHHHHHHHH-/------/------

Organism: Mus musculus (NCBI:txid10090)

Sequence (437 aa):
GTVNWSVEDIVKGINSNNLESQLQATQAARKLLSREKQPPIDNIIRAGLIPKFVSFLGKTDCSPIQFESAWALTNIASGTSEQTKAVVDGGAIPAFISLLASPHAHISEQAVWALGNIAGDGSAFRDLVIKHGAIDPLLALLAVPDLSTLACGYLRNLTWTLSNLCRNKNPAPPLDAVEQILPTLVRLLHHNDPEVLADSCWAISYLTDGPNERIEMVVKKGVVPQLVKLLGATELPIVTPALRAIGNIVTGTDEQTQKVIDAGALAVFPSLLTNPKTNIQKEATWTMSNITAGRQDQIQQVVNHGLVPFLVGVLSKADFKTQKEAAWAITNYTSGGTVEQIVYLVHCGIIEPLMNLLSAKDTKIIQVILDAISNIFQAAEKLGETEKLSIMIEECGGLDKIEALQRHENESVYKASLNLIEKYFRKRRRHTRKRRR

InterPro domains:
  IPR000225 Armadillo [PF00514] (109-149)
  IPR000225 Armadillo [PF00514] (151-190)
  IPR000225 Armadillo [PF00514] (248-280)
  IPR000225 Armadillo [PF00514] (283-321)
  IPR000225 Armadillo [PF00514] (324-364)
  IPR000225 Armadillo [PF00514] (367-405)
  IPR000225 Armadillo [PF00514] (410-447)
  IPR000225 Armadillo [PS50176] (119-162)
  IPR000225 Armadillo [PS50176] (162-204)
  IPR000225 Armadillo [PS50176] (204-230)
  IPR000225 Armadillo [PS50176] (251-293)
  IPR000225 Armadillo [PS50176] (293-335)
  IPR000225 Armadillo [PS50176] (335-377)
  IPR000225 Armadillo [SM00185] (108-149)
  IPR000225 Armadillo [SM00185] (151-191)
  IPR000225 Armadillo [SM00185] (193-231)
  IPR000225 Armadillo [SM00185] (241-280)
  IPR000225 Armadillo [SM00185] (282-322)
  IPR000225 Armadillo [SM00185] (324-364)
  IPR000225 Armadillo [SM00185] (366-406)

Foldseek 3Di:
DLEPDDLVCLLVQCPDPPVVSPLSSLLSLLNLLPDPPDRVLVSNVVSVCLLSLLVQCPPLVDVSSVLSSLSNLLSQLQDALVSVVSNVVSVNLLSLLVQCPPPDLSSVLSSLSSLLSQLLNADVSLQVSVVSPNLVSLVVVCPDPDNVVDDPSSLLSSLSSVLSNQAYPPPGHDPVSCLSCQVVLLVQCPDDDPSSVLSSLSSLLSQLQDAQVSLCSNCVVVCLLSLLVQCPDDDPSNVLSSLSNLLSQLLYALVSVVVNVVSPNLLSLVCQCVPPDQSSNQSSLLSLLSQLLHAQVSLVSNVVSVCLLSLLVQLQDGPVSSVLSSLSSLLSNLVRYDLVSLVVSVVSPNLLSLQVCLPDPDVVSVLSSLSSLVSSLVSCVVVVNLLVVVVVCVVSPRLVSLVVQCPPDDPSSVVSSVCCVVVRD/DDDDDD/DPDDDD

Nearest PDB structures (foldseek):
  6p6e-assembly1_A  TM=1.001E+00  e=1.255E-53  Mus musculus
  6d7n-assembly1_B  TM=1.001E+00  e=1.362E-53  Panicum virgatum
  6d7m-assembly1_B  TM=1.001E+00  e=5.306E-53  Mus musculus
  5gxw-assembly1_A  TM=1.000E+00  e=9.064E-53  Mus musculus
  8u36-assembly1_A  TM=9.994E-01  e=1.549E-52  Mus musculus